Protein AF-A0A958PHG4-F1 (afdb_monomer)

Structure (mmCIF, N/CA/C/O backbone):
data_AF-A0A958PHG4-F1
#
_entry.id   AF-A0A958PHG4-F1
#
loop_
_atom_site.group_PDB
_atom_site.id
_atom_site.type_symbol
_atom_site.label_atom_id
_atom_site.label_alt_id
_atom_site.label_comp_id
_atom_site.label_asym_id
_atom_site.label_entity_id
_atom_site.label_seq_id
_atom_site.pdbx_PDB_ins_code
_atom_site.Cartn_x
_atom_site.Cartn_y
_atom_site.Cartn_z
_atom_site.occupancy
_atom_site.B_iso_or_equiv
_atom_site.auth_seq_id
_atom_site.auth_comp_id
_atom_site.auth_asym_id
_atom_site.auth_atom_id
_atom_site.pdbx_PDB_model_num
ATOM 1 N N . MET A 1 1 ? 45.808 -28.977 -6.354 1.00 35.31 1 MET A N 1
ATOM 2 C CA . MET A 1 1 ? 45.421 -27.985 -7.381 1.00 35.31 1 MET A CA 1
ATOM 3 C C . MET A 1 1 ? 43.936 -28.138 -7.679 1.00 35.31 1 MET A C 1
ATOM 5 O O . MET A 1 1 ? 43.565 -28.990 -8.473 1.00 35.31 1 MET A O 1
ATOM 9 N N . ARG A 1 2 ? 43.071 -27.389 -6.985 1.00 31.62 2 ARG A N 1
ATOM 10 C CA . ARG A 1 2 ? 41.655 -27.278 -7.359 1.00 31.62 2 ARG A CA 1
ATOM 11 C C . ARG A 1 2 ? 41.527 -26.028 -8.216 1.00 31.62 2 ARG A C 1
ATOM 13 O O . ARG A 1 2 ? 41.822 -24.937 -7.745 1.00 31.62 2 ARG A O 1
ATOM 20 N N . SER A 1 3 ? 41.181 -26.245 -9.480 1.00 28.03 3 SER A N 1
ATOM 21 C CA . SER A 1 3 ? 40.882 -25.218 -10.472 1.00 28.03 3 SER A CA 1
ATOM 22 C C . SER A 1 3 ? 39.903 -24.199 -9.883 1.00 28.03 3 SER A C 1
ATOM 24 O O . SER A 1 3 ? 38.751 -24.525 -9.592 1.00 28.03 3 SER A O 1
ATOM 26 N N . LEU A 1 4 ? 40.395 -22.980 -9.654 1.00 32.28 4 LEU A N 1
ATOM 27 C CA . LEU A 1 4 ? 39.575 -21.799 -9.434 1.00 32.28 4 LEU A CA 1
ATOM 28 C C . LEU A 1 4 ? 38.808 -21.572 -10.734 1.00 32.28 4 LEU A C 1
ATOM 30 O O . LEU A 1 4 ? 39.366 -21.083 -11.714 1.00 32.28 4 LEU A O 1
ATOM 34 N N . PHE A 1 5 ? 37.538 -21.974 -10.753 1.00 33.59 5 PHE A N 1
ATOM 35 C CA . PHE A 1 5 ? 36.611 -21.575 -11.800 1.00 33.59 5 PHE A CA 1
ATOM 36 C C . PHE A 1 5 ? 36.600 -20.045 -11.864 1.00 33.59 5 PHE A C 1
ATOM 38 O O . PHE A 1 5 ? 36.011 -19.372 -11.019 1.00 33.59 5 PHE A O 1
ATOM 45 N N . SER A 1 6 ? 37.277 -19.511 -12.878 1.00 37.22 6 SER A N 1
ATOM 46 C CA . SER A 1 6 ? 37.072 -18.165 -13.392 1.00 37.22 6 SER A CA 1
ATOM 47 C C . SER A 1 6 ? 35.587 -18.032 -13.735 1.00 37.22 6 SER A C 1
ATOM 49 O O . SER A 1 6 ? 35.129 -18.520 -14.769 1.00 37.22 6 SER A O 1
ATOM 51 N N . ARG A 1 7 ? 34.794 -17.456 -12.821 1.00 39.44 7 ARG A N 1
ATOM 52 C CA . ARG A 1 7 ? 33.431 -17.015 -13.132 1.00 39.44 7 ARG A CA 1
ATOM 53 C C . ARG A 1 7 ? 33.583 -15.896 -14.154 1.00 39.44 7 ARG A C 1
ATOM 55 O O . ARG A 1 7 ? 34.136 -14.848 -13.827 1.00 39.44 7 ARG A O 1
ATOM 62 N N . SER A 1 8 ? 33.162 -16.135 -15.392 1.00 38.28 8 SER A N 1
ATOM 63 C CA . SER A 1 8 ? 33.259 -15.122 -16.437 1.00 38.28 8 SER A CA 1
ATOM 64 C C . SER A 1 8 ? 32.496 -13.863 -16.008 1.00 38.28 8 SER A C 1
ATOM 66 O O . SER A 1 8 ? 31.373 -13.935 -15.508 1.00 38.28 8 SER A O 1
ATOM 68 N N . LYS A 1 9 ? 33.120 -12.696 -16.199 1.00 51.88 9 LYS A N 1
ATOM 69 C CA . LYS A 1 9 ? 32.552 -11.355 -15.972 1.00 51.88 9 LYS A CA 1
ATOM 70 C C . LYS A 1 9 ? 31.481 -10.996 -17.019 1.00 51.88 9 LYS A C 1
ATOM 72 O O . LYS A 1 9 ? 31.464 -9.882 -17.530 1.00 51.88 9 LYS A O 1
ATOM 77 N N . THR A 1 10 ? 30.644 -11.938 -17.439 1.00 60.28 10 THR A N 1
ATOM 78 C CA . THR A 1 10 ? 29.713 -11.692 -18.545 1.00 60.28 10 THR A CA 1
ATOM 79 C C . THR A 1 10 ? 28.386 -11.204 -17.980 1.00 60.28 10 THR A C 1
ATOM 81 O O . THR A 1 10 ? 27.651 -11.971 -17.355 1.00 60.28 10 THR A O 1
ATOM 84 N N . SER A 1 11 ? 28.077 -9.923 -18.187 1.00 74.06 11 SER A N 1
ATOM 85 C CA . SER A 1 11 ? 26.739 -9.379 -17.947 1.00 74.06 11 SER A CA 1
ATOM 86 C C . SER A 1 11 ? 25.734 -10.133 -18.817 1.00 74.06 11 SER A C 1
ATOM 88 O O . SER A 1 11 ? 25.864 -10.151 -20.039 1.00 74.06 11 SER A O 1
ATOM 90 N N . HIS A 1 12 ? 24.737 -10.767 -18.201 1.00 89.75 12 HIS A N 1
ATOM 91 C CA . HIS A 1 12 ? 23.638 -11.396 -18.930 1.00 89.75 12 HIS A CA 1
ATOM 92 C C . HIS A 1 12 ? 22.451 -10.445 -18.926 1.00 89.75 12 HIS A C 1
ATOM 94 O O . HIS A 1 12 ? 21.946 -10.097 -17.860 1.00 89.75 12 HIS A O 1
ATOM 100 N N . VAL A 1 13 ? 22.010 -10.036 -20.108 1.00 93.88 13 VAL A N 1
ATOM 101 C CA . VAL A 1 13 ? 20.878 -9.125 -20.293 1.00 93.88 13 VAL A CA 1
ATOM 102 C C . VAL A 1 13 ? 19.813 -9.767 -21.162 1.00 93.88 13 VAL A C 1
ATOM 104 O O . VAL A 1 13 ? 20.090 -10.692 -21.928 1.00 93.88 13 VAL A O 1
ATOM 107 N N . GLY A 1 14 ? 18.588 -9.266 -21.069 1.00 95.19 14 GLY A N 1
ATOM 108 C CA . GLY A 1 14 ? 17.529 -9.727 -21.946 1.00 95.19 14 GLY A CA 1
ATOM 109 C C . GLY A 1 14 ? 16.300 -8.841 -21.944 1.00 95.19 14 GLY A C 1
ATOM 110 O O . GLY A 1 14 ? 16.104 -7.992 -21.075 1.00 95.19 14 GLY A O 1
ATOM 111 N N . VAL A 1 15 ? 15.454 -9.101 -22.938 1.00 96.69 15 VAL A N 1
ATOM 112 C CA . VAL A 1 15 ? 14.160 -8.448 -23.120 1.00 96.69 15 VAL A CA 1
ATOM 113 C C . VAL A 1 15 ? 13.057 -9.503 -23.091 1.00 96.69 15 VAL A C 1
ATOM 115 O O . VAL A 1 15 ? 13.111 -10.551 -23.745 1.00 96.69 15 VAL A O 1
ATOM 118 N N . THR A 1 16 ? 12.036 -9.219 -22.306 1.00 96.06 16 THR A N 1
ATOM 119 C CA . THR A 1 16 ? 10.922 -10.084 -21.915 1.00 96.06 16 THR A CA 1
ATOM 120 C C . THR A 1 16 ? 9.616 -9.313 -22.088 1.00 96.06 16 THR A C 1
ATOM 122 O O . THR A 1 16 ? 9.623 -8.144 -22.475 1.00 96.06 16 THR A O 1
ATOM 125 N N . ARG A 1 17 ? 8.476 -9.958 -21.840 1.00 94.31 17 ARG A N 1
ATOM 126 C CA . ARG A 1 17 ? 7.220 -9.207 -21.684 1.00 94.31 17 ARG A CA 1
ATOM 127 C C . ARG A 1 17 ? 7.280 -8.326 -20.425 1.00 94.31 17 ARG A C 1
ATOM 129 O O . ARG A 1 17 ? 7.932 -8.734 -19.462 1.00 94.31 17 ARG A O 1
ATOM 136 N N . GLY A 1 18 ? 6.630 -7.162 -20.444 1.00 92.12 18 GLY A N 1
ATOM 137 C CA . GLY A 1 18 ? 6.506 -6.287 -19.272 1.00 92.12 18 GLY A CA 1
ATOM 138 C C . GLY A 1 18 ? 5.553 -6.828 -18.200 1.00 92.12 18 GLY A C 1
ATOM 139 O O . GLY A 1 18 ? 5.055 -7.958 -18.309 1.00 92.12 18 GLY A O 1
ATOM 140 N N . LYS A 1 19 ? 5.333 -6.028 -17.148 1.00 88.94 19 LYS A N 1
ATOM 141 C CA . LYS A 1 19 ? 4.434 -6.350 -16.025 1.00 88.94 19 LYS A CA 1
ATOM 142 C C . LYS A 1 19 ? 2.997 -6.338 -16.520 1.00 88.94 19 LYS A C 1
ATOM 144 O O . LYS A 1 19 ? 2.254 -7.291 -16.279 1.00 88.94 19 LYS A O 1
ATOM 149 N N . ASN A 1 20 ? 2.655 -5.287 -17.258 1.00 89.44 20 ASN A N 1
ATOM 150 C CA . ASN A 1 20 ? 1.342 -5.092 -17.842 1.00 89.44 20 ASN A CA 1
ATOM 151 C C . ASN A 1 20 ? 1.345 -5.416 -19.342 1.00 89.44 20 ASN A C 1
ATOM 153 O O . ASN A 1 20 ? 2.384 -5.588 -19.989 1.00 89.44 20 ASN A O 1
ATOM 157 N N . LEU A 1 21 ? 0.141 -5.521 -19.907 1.00 86.38 21 LEU A N 1
ATOM 158 C CA . LEU A 1 21 ? -0.026 -5.508 -21.357 1.00 86.38 21 LEU A CA 1
ATOM 159 C C . LEU A 1 21 ? 0.505 -4.182 -21.912 1.00 86.38 21 LEU A C 1
ATOM 161 O O . LEU A 1 21 ? 0.386 -3.154 -21.258 1.00 86.38 21 LEU A O 1
ATOM 165 N N . ALA A 1 22 ? 1.042 -4.219 -23.130 1.00 87.69 22 ALA A N 1
ATOM 166 C CA . ALA A 1 22 ? 1.632 -3.074 -23.819 1.00 87.69 22 ALA A CA 1
ATOM 167 C C . ALA A 1 22 ? 2.983 -2.563 -23.262 1.00 87.69 22 ALA A C 1
ATOM 169 O O . ALA A 1 22 ? 3.451 -1.503 -23.666 1.00 87.69 22 ALA A O 1
ATOM 170 N N . GLU A 1 23 ? 3.667 -3.345 -22.421 1.00 92.94 23 GLU A N 1
ATOM 171 C CA . GLU A 1 23 ? 4.994 -3.018 -21.875 1.00 92.94 23 GLU A CA 1
ATOM 172 C C . GLU A 1 23 ? 6.073 -4.031 -22.303 1.00 92.94 23 GLU A C 1
ATOM 174 O O . GLU A 1 23 ? 5.789 -5.204 -22.589 1.00 92.94 23 GLU A O 1
ATOM 179 N N . LEU A 1 24 ? 7.342 -3.606 -22.279 1.00 95.94 24 LEU A N 1
ATOM 180 C CA . LEU A 1 24 ? 8.503 -4.497 -22.426 1.00 95.94 24 LEU A CA 1
ATOM 181 C C . LEU A 1 24 ? 9.262 -4.600 -21.112 1.00 95.94 24 LEU A C 1
ATOM 183 O O . LEU A 1 24 ? 9.531 -3.597 -20.471 1.00 95.94 24 LEU A O 1
ATOM 187 N N . GLY A 1 25 ? 9.659 -5.808 -20.728 1.00 95.31 25 GLY A N 1
ATOM 188 C CA . GLY A 1 25 ? 10.488 -6.022 -19.546 1.00 95.31 25 GLY A CA 1
ATOM 189 C C . GLY A 1 25 ? 11.955 -6.146 -19.934 1.00 95.31 25 GLY A C 1
ATOM 190 O O . GLY A 1 25 ? 12.286 -7.011 -20.744 1.00 95.31 25 GLY A O 1
ATOM 191 N N . VAL A 1 26 ? 12.845 -5.366 -19.332 1.00 95.19 26 VAL A N 1
ATOM 192 C CA . VAL A 1 26 ? 14.301 -5.539 -19.448 1.00 95.19 26 VAL A CA 1
ATOM 193 C C . VAL A 1 26 ? 14.869 -6.097 -18.152 1.00 95.19 26 VAL A C 1
ATOM 195 O O . VAL A 1 26 ? 14.394 -5.768 -17.069 1.00 95.19 26 VAL A O 1
ATOM 198 N N . TRP A 1 27 ? 15.884 -6.952 -18.238 1.00 94.19 27 TRP A N 1
ATOM 199 C CA . TRP A 1 27 ? 16.574 -7.472 -17.057 1.00 94.19 27 TRP A CA 1
ATOM 200 C C . TRP A 1 27 ? 18.073 -7.567 -17.266 1.00 94.19 27 TRP A C 1
ATOM 202 O O . TRP A 1 27 ? 18.551 -7.709 -18.394 1.00 94.19 27 TRP A O 1
ATOM 212 N N . ALA A 1 28 ? 18.796 -7.549 -16.148 1.00 92.38 28 ALA A N 1
ATOM 213 C CA . ALA A 1 28 ? 20.228 -7.774 -16.115 1.00 92.38 28 ALA A CA 1
ATOM 214 C C . ALA A 1 28 ? 20.620 -8.646 -14.912 1.00 92.38 28 ALA A C 1
ATOM 216 O O . ALA A 1 28 ? 20.219 -8.397 -13.775 1.00 92.38 28 ALA A O 1
ATOM 217 N N . ARG A 1 29 ? 21.442 -9.667 -15.166 1.00 90.81 29 ARG A N 1
ATOM 218 C CA . ARG A 1 29 ? 22.214 -10.410 -14.166 1.00 90.81 29 ARG A CA 1
ATOM 219 C C . ARG A 1 29 ? 23.683 -10.069 -14.365 1.00 90.81 29 ARG A C 1
ATOM 221 O O . ARG A 1 29 ? 24.341 -10.576 -15.273 1.00 90.81 29 ARG A O 1
ATOM 228 N N . THR A 1 30 ? 24.173 -9.173 -13.529 1.00 86.44 30 THR A N 1
ATOM 229 C CA . THR A 1 30 ? 25.538 -8.649 -13.564 1.00 86.44 30 THR A CA 1
ATOM 230 C C . THR A 1 30 ? 25.913 -8.170 -12.162 1.00 86.44 30 THR A C 1
ATOM 232 O O . THR A 1 30 ? 25.051 -8.088 -11.290 1.00 86.44 30 THR A O 1
ATOM 235 N N . THR A 1 31 ? 27.194 -7.905 -11.927 1.00 85.38 31 THR A N 1
ATOM 236 C CA . THR A 1 31 ? 27.679 -7.235 -10.711 1.00 85.38 31 THR A CA 1
ATOM 237 C C . THR A 1 31 ? 27.707 -5.717 -10.860 1.00 85.38 31 THR A C 1
ATOM 239 O O . THR A 1 31 ? 27.959 -5.019 -9.887 1.00 85.38 31 THR A O 1
ATOM 242 N N . GLN A 1 32 ? 27.510 -5.215 -12.080 1.00 87.75 32 GLN A N 1
ATOM 243 C CA . GLN A 1 32 ? 27.484 -3.791 -12.386 1.00 87.75 32 GLN A CA 1
ATOM 244 C C . GLN A 1 32 ? 26.052 -3.280 -12.362 1.00 87.75 32 GLN A C 1
ATOM 246 O O . GLN A 1 32 ? 25.120 -3.996 -12.729 1.00 87.75 32 GLN A O 1
ATOM 251 N N . SER A 1 33 ? 25.859 -2.029 -11.982 1.00 88.62 33 SER A N 1
ATOM 252 C CA . SER A 1 33 ? 24.531 -1.440 -12.049 1.00 88.62 33 SER A CA 1
ATOM 253 C C . SER A 1 33 ? 24.207 -1.017 -13.479 1.00 88.62 33 SER A C 1
ATOM 255 O O . SER A 1 33 ? 25.080 -0.541 -14.208 1.00 88.62 33 SER A O 1
ATOM 257 N N . LEU A 1 34 ? 22.955 -1.191 -13.901 1.00 90.50 34 LEU A N 1
ATOM 258 C CA . LEU A 1 34 ? 22.504 -0.695 -15.199 1.00 90.50 34 LEU A CA 1
ATOM 259 C C . LEU A 1 34 ? 22.169 0.789 -15.086 1.00 90.50 34 LEU A C 1
ATOM 261 O O . LEU A 1 34 ? 21.391 1.180 -14.222 1.00 90.50 34 LEU A O 1
ATOM 265 N N . LEU A 1 35 ? 22.725 1.590 -15.988 1.00 92.12 35 LEU A N 1
ATOM 266 C CA . LEU A 1 35 ? 22.499 3.032 -16.031 1.00 92.12 35 LEU A CA 1
ATOM 267 C C . LEU A 1 35 ? 21.463 3.415 -17.077 1.00 92.12 35 LEU A C 1
ATOM 269 O O . LEU A 1 35 ? 20.668 4.329 -16.868 1.00 92.12 35 LEU A O 1
ATOM 273 N N . ARG A 1 36 ? 21.508 2.750 -18.234 1.00 94.31 36 ARG A N 1
ATOM 274 C CA . ARG A 1 36 ? 20.733 3.147 -19.405 1.00 94.31 36 ARG A CA 1
ATOM 275 C C . ARG A 1 36 ? 20.393 1.957 -20.286 1.00 94.31 36 ARG A C 1
ATOM 277 O O . ARG A 1 36 ? 21.238 1.088 -20.498 1.00 94.31 36 ARG A O 1
ATOM 284 N N . VAL A 1 37 ? 19.188 1.974 -20.848 1.00 95.62 37 VAL A N 1
ATOM 285 C CA . VAL A 1 37 ? 18.816 1.163 -22.013 1.00 95.62 37 VAL A CA 1
ATOM 286 C C . VAL A 1 37 ? 18.449 2.095 -23.146 1.00 95.62 37 VAL A C 1
ATOM 288 O O . VAL A 1 37 ? 17.569 2.935 -23.003 1.00 95.62 37 VAL A O 1
ATOM 291 N N . GLU A 1 38 ? 19.099 1.932 -24.285 1.00 96.00 38 GLU A N 1
ATOM 292 C CA . GLU A 1 38 ? 18.674 2.560 -25.526 1.00 96.00 38 GLU A CA 1
ATOM 293 C C . GLU A 1 38 ? 17.999 1.515 -26.410 1.00 96.00 38 GLU A C 1
ATOM 295 O O . GLU A 1 38 ? 18.611 0.520 -26.791 1.00 96.00 38 GLU A O 1
ATOM 300 N N . MET A 1 39 ? 16.735 1.757 -26.730 1.00 95.81 39 MET A N 1
ATOM 301 C CA . MET A 1 39 ? 15.946 0.998 -27.684 1.00 95.81 39 MET A CA 1
ATOM 302 C C . MET A 1 39 ? 16.024 1.693 -29.043 1.00 95.81 39 MET A C 1
ATOM 304 O O . MET A 1 39 ? 15.561 2.821 -29.191 1.00 95.81 39 MET A O 1
ATOM 308 N N . ARG A 1 40 ? 16.591 1.022 -30.041 1.00 94.25 40 ARG A N 1
ATOM 309 C CA . ARG A 1 40 ? 16.626 1.480 -31.435 1.00 94.25 40 ARG A CA 1
ATOM 310 C C . ARG A 1 40 ? 15.837 0.535 -32.312 1.00 94.25 40 ARG A C 1
ATOM 312 O O . ARG A 1 40 ? 15.900 -0.675 -32.108 1.00 94.25 40 ARG A O 1
ATOM 319 N N . TYR A 1 41 ? 15.153 1.075 -33.306 1.00 91.81 41 TYR A N 1
ATOM 320 C CA . TYR A 1 41 ? 14.590 0.282 -34.388 1.00 91.81 41 TYR A CA 1
ATOM 321 C C . TYR A 1 41 ? 15.378 0.522 -35.675 1.00 91.81 41 TYR A C 1
ATOM 323 O O . TYR A 1 41 ? 15.616 1.665 -36.061 1.00 91.81 41 TYR A O 1
ATOM 331 N N . GLU A 1 42 ? 15.748 -0.566 -36.346 1.00 89.56 42 GLU A N 1
ATOM 332 C CA . GLU A 1 42 ? 16.294 -0.544 -37.699 1.00 89.56 42 GLU A CA 1
ATOM 333 C C . GLU A 1 42 ? 15.352 -1.302 -38.636 1.00 89.56 42 GLU A C 1
ATOM 335 O O . GLU A 1 42 ? 15.035 -2.482 -38.441 1.00 89.56 42 GLU A O 1
ATOM 340 N N . GLY A 1 43 ? 14.908 -0.616 -39.679 1.00 83.25 43 GLY A N 1
ATOM 341 C CA . GLY A 1 43 ? 14.021 -1.154 -40.693 1.00 83.25 43 GLY A CA 1
ATOM 342 C C . GLY A 1 43 ? 13.561 -0.053 -41.635 1.00 83.25 43 GLY A C 1
ATOM 343 O O . GLY A 1 43 ? 14.074 1.065 -41.610 1.00 83.25 43 GLY A O 1
ATOM 344 N N . THR A 1 44 ? 12.607 -0.376 -42.496 1.00 70.00 44 THR A N 1
ATOM 345 C CA . THR A 1 44 ? 12.107 0.553 -43.504 1.00 70.00 44 THR A CA 1
ATOM 346 C C . THR A 1 44 ? 10.864 1.268 -42.997 1.00 70.00 44 THR A C 1
ATOM 348 O O . THR A 1 44 ? 9.778 0.696 -42.915 1.00 70.00 44 THR A O 1
ATOM 351 N N . TRP A 1 45 ? 11.028 2.548 -42.677 1.00 65.44 45 TRP A N 1
ATOM 352 C CA . TRP A 1 45 ? 9.907 3.470 -42.554 1.00 65.44 45 TRP A CA 1
ATOM 353 C C . TRP A 1 45 ? 9.284 3.756 -43.921 1.00 65.44 45 TRP A C 1
ATOM 355 O O . TRP A 1 45 ? 9.946 3.636 -44.951 1.00 65.44 45 TRP A O 1
ATOM 365 N N . GLN A 1 46 ? 8.037 4.231 -43.933 1.00 55.91 46 GLN A N 1
ATOM 366 C CA . GLN A 1 46 ? 7.496 4.884 -45.130 1.00 55.91 46 GLN A CA 1
ATOM 367 C C . GLN A 1 46 ? 8.113 6.281 -45.366 1.00 55.91 46 GLN A C 1
ATOM 369 O O . GLN A 1 46 ? 8.122 6.734 -46.505 1.00 55.91 46 GLN A O 1
ATOM 374 N N . ASN A 1 47 ? 8.653 6.944 -44.328 1.00 60.16 47 ASN A N 1
ATOM 375 C CA . ASN A 1 47 ? 9.231 8.299 -44.392 1.00 60.16 47 ASN A CA 1
ATOM 376 C C . ASN A 1 47 ? 10.774 8.373 -44.258 1.00 60.16 47 ASN A C 1
ATOM 378 O O . ASN A 1 47 ? 11.344 9.403 -44.591 1.00 60.16 47 ASN A O 1
ATOM 382 N N . GLY A 1 48 ? 11.452 7.295 -43.845 1.00 59.66 48 GLY A N 1
ATOM 383 C CA . GLY A 1 48 ? 12.921 7.162 -43.858 1.00 59.66 48 GLY A CA 1
ATOM 384 C C . GLY A 1 48 ? 13.686 7.531 -42.575 1.00 59.66 48 GLY A C 1
ATOM 385 O O . GLY A 1 48 ? 14.908 7.398 -42.572 1.00 59.66 48 GLY A O 1
ATOM 386 N N . ASP A 1 49 ? 13.018 7.949 -41.496 1.00 64.38 49 ASP A N 1
ATOM 387 C CA . ASP A 1 49 ? 13.690 8.428 -40.276 1.00 64.38 49 ASP A CA 1
ATOM 388 C C . ASP A 1 49 ? 14.202 7.297 -39.362 1.00 64.38 49 ASP A C 1
ATOM 390 O O . ASP A 1 49 ? 13.654 6.203 -39.319 1.00 64.38 49 ASP A O 1
ATOM 394 N N . GLY A 1 50 ? 15.263 7.536 -38.588 1.00 74.94 50 GLY A N 1
ATOM 395 C CA . GLY A 1 50 ? 15.702 6.611 -37.535 1.00 74.94 50 GLY A CA 1
ATOM 396 C C . GLY A 1 50 ? 14.927 6.846 -36.236 1.00 74.94 50 GLY A C 1
ATOM 397 O O . GLY A 1 50 ? 14.780 7.993 -35.825 1.00 74.94 50 GLY A O 1
ATOM 398 N N . LEU A 1 51 ? 14.473 5.784 -35.558 1.00 86.31 51 LEU A N 1
ATOM 399 C CA . LEU A 1 51 ? 13.769 5.902 -34.275 1.00 86.31 51 LEU A CA 1
ATOM 400 C C . LEU A 1 51 ? 14.574 5.275 -33.139 1.00 86.31 51 LEU A C 1
ATOM 402 O O . LEU A 1 51 ? 14.953 4.098 -33.182 1.00 86.31 51 LEU A O 1
ATOM 406 N N . SER A 1 52 ? 14.796 6.068 -32.097 1.00 91.19 52 SER A N 1
ATOM 407 C CA . SER A 1 52 ? 15.402 5.629 -30.851 1.00 91.19 52 SER A CA 1
ATOM 408 C C . SER A 1 52 ? 14.646 6.192 -29.653 1.00 91.19 52 SER A C 1
ATOM 410 O O . SER A 1 52 ? 14.107 7.294 -29.688 1.00 91.19 52 SER A O 1
ATOM 412 N N . ALA A 1 53 ? 14.615 5.417 -28.576 1.00 93.75 53 ALA A N 1
ATOM 413 C CA . ALA A 1 53 ? 14.196 5.872 -27.264 1.00 93.75 53 ALA A CA 1
ATOM 414 C C . ALA A 1 53 ? 15.196 5.398 -26.223 1.00 93.75 53 ALA A C 1
ATOM 416 O O . ALA A 1 53 ? 15.730 4.292 -26.290 1.00 93.75 53 ALA A O 1
ATOM 417 N N . VAL A 1 54 ? 15.455 6.254 -25.250 1.00 95.88 54 VAL A N 1
ATOM 418 C CA . VAL A 1 54 ? 16.485 6.045 -24.241 1.00 95.88 54 VAL A CA 1
ATOM 419 C C . VAL A 1 54 ? 15.822 6.079 -22.882 1.00 95.88 54 VAL A C 1
ATOM 421 O O . VAL A 1 54 ? 14.998 6.943 -22.632 1.00 95.88 54 VAL A O 1
ATOM 424 N N . TYR A 1 55 ? 16.184 5.147 -22.013 1.00 95.56 55 TYR A N 1
ATOM 425 C CA . TYR A 1 55 ? 15.683 5.013 -20.651 1.00 95.56 55 TYR A CA 1
ATOM 426 C C . TYR A 1 55 ? 16.874 5.080 -19.717 1.00 95.56 55 TYR A C 1
ATOM 428 O O . TYR A 1 55 ? 17.807 4.291 -19.870 1.00 95.56 55 TYR A O 1
ATOM 436 N N . CYS A 1 56 ? 16.842 5.993 -18.754 1.00 93.69 56 CYS A N 1
ATOM 437 C CA . CYS A 1 56 ? 17.871 6.118 -17.729 1.00 93.69 56 CYS A CA 1
ATOM 438 C C . CYS A 1 56 ? 17.325 5.611 -16.393 1.00 93.69 56 CYS A C 1
ATOM 440 O O . CYS A 1 56 ? 16.182 5.880 -16.029 1.00 93.69 56 CYS A O 1
ATOM 442 N N . PHE A 1 57 ? 18.155 4.877 -15.662 1.00 91.19 57 PHE A N 1
ATOM 443 C CA . PHE A 1 57 ? 17.814 4.244 -14.395 1.00 91.19 57 PHE A CA 1
ATOM 444 C C . PHE A 1 57 ? 18.418 5.088 -13.275 1.00 91.19 57 PHE A C 1
ATOM 446 O O . PHE A 1 57 ? 19.549 4.857 -12.857 1.00 91.19 57 PHE A O 1
ATOM 453 N N . LEU A 1 58 ? 17.678 6.117 -12.856 1.00 87.75 58 LEU A N 1
ATOM 454 C CA . LEU A 1 58 ? 18.076 7.061 -11.814 1.00 87.75 58 LEU A CA 1
ATOM 455 C C . LEU A 1 58 ? 16.951 7.171 -10.762 1.00 87.75 58 LEU A C 1
ATOM 457 O O . LEU A 1 58 ? 15.816 7.460 -11.145 1.00 87.75 58 LEU A O 1
ATOM 461 N N . PRO A 1 59 ? 17.233 6.973 -9.460 1.00 86.00 59 PRO A N 1
ATOM 462 C CA . PRO A 1 59 ? 18.501 6.494 -8.908 1.00 86.00 59 PRO A CA 1
ATOM 463 C C . PRO A 1 59 ? 18.835 5.068 -9.383 1.00 86.00 59 PRO A C 1
ATOM 465 O O . PRO A 1 59 ? 17.953 4.263 -9.681 1.00 86.00 59 PRO A O 1
ATOM 468 N N . ILE A 1 60 ? 20.129 4.774 -9.495 1.00 83.75 60 ILE A N 1
ATOM 469 C CA . ILE A 1 60 ? 20.632 3.510 -10.035 1.00 83.75 60 ILE A CA 1
ATOM 470 C C . ILE A 1 60 ? 20.339 2.361 -9.062 1.00 83.75 60 ILE A C 1
ATOM 472 O O . ILE A 1 60 ? 20.675 2.428 -7.880 1.00 83.75 60 ILE A O 1
ATOM 476 N N . HIS A 1 61 ? 19.787 1.262 -9.578 1.00 74.31 61 HIS A N 1
ATOM 477 C CA . HIS A 1 61 ? 19.528 0.050 -8.801 1.00 74.31 61 HIS A CA 1
ATOM 478 C C . HIS A 1 61 ? 20.653 -0.982 -8.948 1.00 74.31 61 HIS A C 1
ATOM 480 O O . HIS A 1 61 ? 21.224 -1.156 -10.028 1.00 74.31 61 HIS A O 1
ATOM 486 N N . GLN A 1 62 ? 20.945 -1.707 -7.864 1.00 78.00 62 GLN A N 1
ATOM 487 C CA . GLN A 1 62 ? 21.910 -2.806 -7.892 1.00 78.00 62 GLN A CA 1
ATOM 488 C C . GLN A 1 62 ? 21.333 -4.025 -8.624 1.00 78.00 62 GLN A C 1
ATOM 490 O O . GLN A 1 62 ? 20.173 -4.397 -8.447 1.00 78.00 62 GLN A O 1
ATOM 495 N N . ALA A 1 63 ? 22.159 -4.659 -9.452 1.00 73.56 63 ALA A N 1
ATOM 496 C CA . ALA A 1 63 ? 21.825 -5.914 -10.109 1.00 73.56 63 ALA A CA 1
ATOM 497 C C . ALA A 1 63 ? 21.955 -7.115 -9.148 1.00 73.56 63 ALA A C 1
ATOM 499 O O . ALA A 1 63 ? 22.761 -7.066 -8.217 1.00 73.56 63 ALA A O 1
ATOM 500 N N . PRO A 1 64 ? 21.203 -8.216 -9.372 1.00 88.94 64 PRO A N 1
ATOM 501 C CA . PRO A 1 64 ? 20.336 -8.502 -10.522 1.00 88.94 64 PRO A CA 1
ATOM 502 C C . PRO A 1 64 ? 18.928 -7.892 -10.417 1.00 88.94 64 PRO A C 1
ATOM 504 O O . PRO A 1 64 ? 18.269 -8.033 -9.391 1.00 88.94 64 PRO A O 1
ATOM 507 N N . PHE A 1 65 ? 18.415 -7.316 -11.507 1.00 91.00 65 PHE A N 1
ATOM 508 C CA . PHE A 1 65 ? 17.079 -6.699 -11.527 1.00 91.00 65 PHE A CA 1
ATOM 509 C C . PHE A 1 65 ? 16.308 -6.985 -12.826 1.00 91.00 65 PHE A C 1
ATOM 511 O O . PHE A 1 65 ? 16.876 -7.398 -13.844 1.00 91.00 65 PHE A O 1
ATOM 518 N N . TRP A 1 66 ? 15.004 -6.724 -12.779 1.00 93.56 66 TRP A N 1
ATOM 519 C CA . TRP A 1 66 ? 14.088 -6.633 -13.911 1.00 93.56 66 TRP A CA 1
ATOM 520 C C . TRP A 1 66 ? 13.203 -5.392 -13.753 1.00 93.56 66 TRP A C 1
ATOM 522 O O . TRP A 1 66 ? 12.806 -5.059 -12.636 1.00 93.56 66 TRP A O 1
ATOM 532 N N . GLN A 1 67 ? 12.900 -4.729 -14.869 1.00 93.12 67 GLN A N 1
ATOM 533 C CA . GLN A 1 67 ? 12.117 -3.499 -14.912 1.00 93.12 67 GLN A CA 1
ATOM 534 C C . GLN A 1 67 ? 11.247 -3.442 -16.168 1.00 93.12 67 GLN A C 1
ATOM 536 O O . GLN A 1 67 ? 11.699 -3.809 -17.255 1.00 93.12 67 GLN A O 1
ATOM 541 N N . SER A 1 68 ? 10.017 -2.944 -16.036 1.00 94.69 68 SER A N 1
ATOM 542 C CA . SER A 1 68 ? 9.158 -2.664 -17.195 1.00 94.69 68 SER A CA 1
ATOM 543 C C . SER A 1 68 ? 9.467 -1.293 -17.792 1.00 94.69 68 SER A C 1
ATOM 545 O O . SER A 1 68 ? 9.676 -0.326 -17.061 1.00 94.69 68 SER A O 1
ATOM 547 N N . LEU A 1 69 ? 9.495 -1.220 -19.120 1.00 94.69 69 LEU A N 1
ATOM 548 C CA . LEU A 1 69 ? 9.662 -0.013 -19.918 1.00 94.69 69 LEU A CA 1
ATOM 549 C C . LEU A 1 69 ? 8.327 0.345 -20.577 1.00 94.69 69 LEU A C 1
ATOM 551 O O . LEU A 1 69 ? 7.702 -0.502 -21.228 1.00 94.69 69 LEU A O 1
ATOM 555 N N . GLU A 1 70 ? 7.925 1.606 -20.441 1.00 92.69 70 GLU A N 1
ATOM 556 C CA . GLU A 1 70 ? 6.804 2.183 -21.186 1.00 92.69 70 GLU A CA 1
ATOM 557 C C . GLU A 1 70 ? 7.202 2.318 -22.656 1.00 92.69 70 GLU A C 1
ATOM 559 O O . GLU A 1 70 ? 8.151 3.043 -22.945 1.00 92.69 70 GLU A O 1
ATOM 564 N N . ILE A 1 71 ? 6.522 1.641 -23.589 1.00 91.06 71 ILE A N 1
ATOM 565 C CA . ILE A 1 71 ? 6.846 1.797 -25.014 1.00 91.06 71 ILE A CA 1
ATOM 566 C C . ILE A 1 71 ? 6.386 3.189 -25.489 1.00 91.06 71 ILE A C 1
ATOM 568 O O . ILE A 1 71 ? 5.208 3.504 -25.322 1.00 91.06 71 ILE A O 1
ATOM 572 N N . PRO A 1 72 ? 7.253 4.000 -26.129 1.00 90.56 72 PRO A N 1
ATOM 573 C CA . PRO A 1 72 ? 6.873 5.307 -26.653 1.00 90.56 72 PRO A CA 1
ATOM 574 C C . PRO A 1 72 ? 5.844 5.166 -27.770 1.00 90.56 72 PRO A C 1
ATOM 576 O O . PRO A 1 72 ? 5.842 4.175 -28.509 1.00 90.56 72 PRO A O 1
ATOM 579 N N . TYR A 1 73 ? 4.993 6.175 -27.916 1.00 90.06 73 TYR A N 1
ATOM 580 C CA . TYR A 1 73 ? 3.891 6.166 -28.873 1.00 90.06 73 TYR A CA 1
ATOM 581 C C . TYR A 1 73 ? 4.346 5.839 -30.307 1.00 90.06 73 TYR A C 1
ATOM 583 O O . TYR A 1 73 ? 3.714 5.044 -30.997 1.00 90.06 73 TYR A O 1
ATOM 591 N N . GLU A 1 74 ? 5.494 6.360 -30.730 1.00 87.50 74 GLU A N 1
ATOM 592 C CA . GLU A 1 74 ? 6.078 6.143 -32.056 1.00 87.50 74 GLU A CA 1
ATOM 593 C C . GLU A 1 74 ? 6.396 4.661 -32.309 1.00 87.50 74 GLU A C 1
ATOM 595 O O . GLU A 1 74 ? 6.165 4.132 -33.397 1.00 87.50 74 GLU A O 1
ATOM 600 N N . PHE A 1 75 ? 6.876 3.955 -31.284 1.00 90.12 75 PHE A N 1
ATOM 601 C CA . PHE A 1 75 ? 7.109 2.515 -31.362 1.00 90.12 75 PHE A CA 1
ATOM 602 C C . PHE A 1 75 ? 5.804 1.716 -31.270 1.00 90.12 75 PHE A C 1
ATOM 604 O O . PHE A 1 75 ? 5.708 0.639 -31.859 1.00 90.12 75 PHE A O 1
ATOM 611 N N . VAL A 1 76 ? 4.786 2.220 -30.567 1.00 90.94 76 VAL A N 1
ATOM 612 C CA . VAL A 1 76 ? 3.445 1.615 -30.577 1.00 90.94 76 VAL A CA 1
ATOM 613 C C . VAL A 1 76 ? 2.843 1.681 -31.982 1.00 90.94 76 VAL A C 1
ATOM 615 O O . VAL A 1 76 ? 2.365 0.656 -32.475 1.00 90.94 76 VAL A O 1
ATOM 618 N N . GLU A 1 77 ? 2.942 2.827 -32.663 1.00 88.00 77 GLU A N 1
ATOM 619 C CA . GLU A 1 77 ? 2.499 2.966 -34.055 1.00 88.00 77 GLU A CA 1
ATOM 620 C C . GLU A 1 77 ? 3.213 1.968 -34.974 1.00 88.00 77 GLU A C 1
ATOM 622 O O . GLU A 1 77 ? 2.583 1.316 -35.810 1.00 88.00 77 GLU A O 1
ATOM 627 N N . LEU A 1 78 ? 4.507 1.750 -34.740 1.00 87.19 78 LEU A N 1
ATOM 628 C CA . LEU A 1 78 ? 5.301 0.777 -35.481 1.00 87.19 78 LEU A CA 1
ATOM 629 C C . LEU A 1 78 ? 4.845 -0.678 -35.268 1.00 87.19 78 LEU A C 1
ATOM 631 O O . LEU A 1 78 ? 4.931 -1.498 -36.186 1.00 87.19 78 LEU A O 1
ATOM 635 N N . LEU A 1 79 ? 4.362 -1.015 -34.071 1.00 89.50 79 LEU A N 1
ATOM 636 C CA . LEU A 1 79 ? 3.952 -2.374 -33.706 1.00 89.50 79 LEU A CA 1
ATOM 637 C C . LEU A 1 79 ? 2.501 -2.690 -34.087 1.00 89.50 79 LEU A C 1
ATOM 639 O O . LEU A 1 79 ? 2.205 -3.806 -34.526 1.00 89.50 79 LEU A O 1
ATOM 643 N N . VAL A 1 80 ? 1.582 -1.752 -33.856 1.00 88.25 80 VAL A N 1
ATOM 644 C CA . VAL A 1 80 ? 0.126 -1.973 -33.946 1.00 88.25 80 VAL A CA 1
ATOM 645 C C . VAL A 1 80 ? -0.645 -0.836 -34.606 1.00 88.25 80 VAL A C 1
ATOM 647 O O . VAL A 1 80 ? -1.852 -0.983 -34.797 1.00 88.25 80 VAL A O 1
ATOM 650 N N . GLY A 1 81 ? 0.021 0.261 -34.953 1.00 86.50 81 GLY A N 1
ATOM 651 C CA . GLY A 1 81 ? -0.615 1.440 -35.519 1.00 86.50 81 GLY A CA 1
ATOM 652 C C . GLY A 1 81 ? -1.017 1.301 -36.979 1.00 86.50 81 GLY A C 1
ATOM 653 O O . GLY A 1 81 ? -0.848 0.264 -37.634 1.00 86.50 81 GLY A O 1
ATOM 654 N N . SER A 1 82 ? -1.542 2.406 -37.500 1.00 82.69 82 SER A N 1
ATOM 655 C CA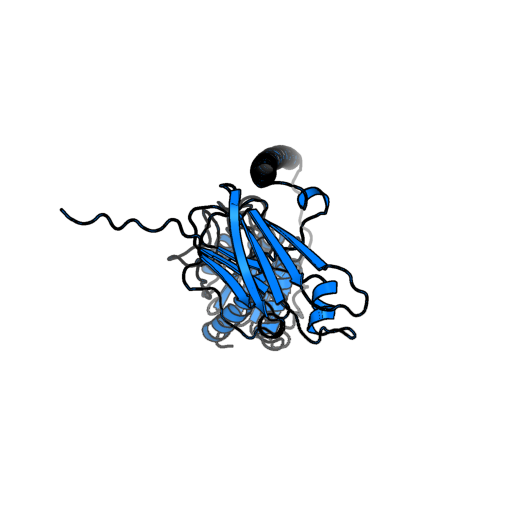 . SER A 1 82 ? -1.951 2.522 -38.904 1.00 82.69 82 SER A CA 1
ATOM 656 C C . SER A 1 82 ? -0.758 2.428 -39.865 1.00 82.69 82 SER A C 1
ATOM 658 O O . SER A 1 82 ? -0.898 1.908 -40.972 1.00 82.69 82 SER A O 1
ATOM 660 N N . GLN A 1 83 ? 0.424 2.851 -39.404 1.00 76.44 83 GLN A N 1
ATOM 661 C CA . GLN A 1 83 ? 1.693 2.817 -40.135 1.00 76.44 83 GLN A CA 1
ATOM 662 C C . GLN A 1 83 ? 2.637 1.708 -39.643 1.00 76.44 83 GLN A C 1
ATOM 664 O O . GLN A 1 83 ? 3.857 1.861 -39.679 1.00 76.44 83 GLN A O 1
ATOM 669 N N . ARG A 1 84 ? 2.091 0.579 -39.171 1.00 84.75 84 ARG A N 1
ATOM 670 C CA . ARG A 1 84 ? 2.909 -0.524 -38.645 1.00 84.75 84 ARG A CA 1
ATOM 671 C C . ARG A 1 84 ? 3.978 -0.990 -39.640 1.00 84.75 84 ARG A C 1
ATOM 673 O O . ARG A 1 84 ? 3.717 -1.126 -40.840 1.00 84.75 84 ARG A O 1
ATOM 680 N N . ALA A 1 85 ? 5.158 -1.319 -39.127 1.00 85.19 85 ALA A N 1
ATOM 681 C CA . ALA A 1 85 ? 6.252 -1.818 -39.948 1.00 85.19 85 ALA A CA 1
ATOM 682 C C . ALA A 1 85 ? 5.959 -3.225 -40.499 1.00 85.19 85 ALA A C 1
ATOM 684 O O . ALA A 1 85 ? 5.352 -4.068 -39.835 1.00 85.19 85 ALA A O 1
ATOM 685 N N . GLY A 1 86 ? 6.427 -3.499 -41.721 1.00 83.38 86 GLY A N 1
ATOM 686 C CA . GLY A 1 86 ? 6.345 -4.835 -42.329 1.00 83.38 86 GLY A CA 1
ATOM 687 C C . GLY A 1 86 ? 7.453 -5.784 -41.859 1.00 83.38 86 GLY A C 1
ATOM 688 O O . GLY A 1 86 ? 7.239 -6.988 -41.732 1.00 83.38 86 GLY A O 1
ATOM 689 N N . SER A 1 87 ? 8.637 -5.242 -41.572 1.00 87.06 87 SER A N 1
ATOM 690 C CA . SER A 1 87 ? 9.819 -5.980 -41.121 1.00 87.06 87 SER A CA 1
ATOM 691 C C . SER A 1 87 ? 10.787 -5.046 -40.403 1.00 87.06 87 SER A C 1
ATOM 693 O O . SER A 1 87 ? 10.699 -3.832 -40.551 1.00 87.06 87 SER A O 1
ATOM 695 N N . GLY A 1 88 ? 11.730 -5.599 -39.651 1.00 89.62 88 GLY A N 1
ATOM 696 C CA . GLY A 1 88 ? 12.795 -4.839 -39.001 1.00 89.62 88 GLY A CA 1
ATOM 697 C C . GLY A 1 88 ? 13.238 -5.498 -37.705 1.00 89.62 88 GLY A C 1
ATOM 698 O O . GLY A 1 88 ? 12.701 -6.541 -37.308 1.00 89.62 88 GLY A O 1
ATOM 699 N N . SER A 1 89 ? 14.198 -4.863 -37.051 1.00 93.06 89 SER A N 1
ATOM 700 C CA . SER A 1 89 ? 14.807 -5.342 -35.817 1.00 93.06 89 SER A CA 1
ATOM 701 C C . SER A 1 89 ? 14.869 -4.224 -34.791 1.00 93.06 89 SER A C 1
ATOM 703 O O . SER A 1 89 ? 15.129 -3.069 -35.114 1.00 93.06 89 SER A O 1
ATOM 705 N N . PHE A 1 90 ? 14.635 -4.586 -33.539 1.00 95.12 90 PHE A N 1
ATOM 706 C CA . PHE A 1 90 ? 14.885 -3.739 -32.391 1.00 95.12 90 PHE A CA 1
ATOM 707 C C . PHE A 1 90 ? 16.200 -4.141 -31.743 1.00 95.12 90 PHE A C 1
ATOM 709 O O . PHE A 1 90 ? 16.447 -5.327 -31.519 1.00 95.12 90 PHE A O 1
ATOM 716 N N . TYR A 1 91 ? 16.992 -3.149 -31.368 1.00 96.06 91 TYR A N 1
ATOM 717 C CA . TYR A 1 91 ? 18.222 -3.324 -30.614 1.00 96.06 91 TYR A CA 1
ATOM 718 C C . TYR A 1 91 ? 18.100 -2.602 -29.285 1.00 96.06 91 TYR A C 1
ATOM 720 O O . TYR A 1 91 ? 17.719 -1.436 -29.231 1.00 96.06 91 TYR A O 1
ATOM 728 N N . PHE A 1 92 ? 18.436 -3.308 -28.215 1.00 97.25 92 PHE A N 1
ATOM 729 C CA . PHE A 1 92 ? 18.448 -2.792 -26.857 1.00 97.25 92 PHE A CA 1
ATOM 730 C C . PHE A 1 92 ? 19.896 -2.745 -26.386 1.00 97.25 92 PHE A C 1
ATOM 732 O O . PHE A 1 92 ? 20.495 -3.793 -26.140 1.00 97.25 92 PHE A O 1
ATOM 739 N N . ASN A 1 93 ? 20.457 -1.541 -26.293 1.00 96.31 93 ASN A N 1
ATOM 740 C CA . ASN A 1 93 ? 21.819 -1.292 -25.832 1.00 96.31 93 ASN A CA 1
ATOM 741 C C . ASN A 1 93 ? 21.800 -0.954 -24.342 1.00 96.31 93 ASN A C 1
ATOM 743 O O . ASN A 1 93 ? 21.270 0.078 -23.938 1.00 96.31 93 ASN A O 1
ATOM 747 N N . PHE A 1 94 ? 22.402 -1.814 -23.535 1.00 95.06 94 PHE A N 1
ATOM 748 C CA . PHE A 1 94 ? 22.547 -1.674 -22.094 1.00 95.06 94 PHE A CA 1
ATOM 749 C C . PHE A 1 94 ? 23.897 -1.019 -21.794 1.00 95.06 94 PHE A C 1
ATOM 751 O O . PHE A 1 94 ? 24.917 -1.502 -22.282 1.00 95.06 94 PHE A O 1
ATOM 758 N N . LEU A 1 95 ? 23.908 0.049 -20.996 1.00 93.81 95 LEU A N 1
ATOM 759 C CA . LEU A 1 95 ? 25.119 0.716 -20.502 1.00 93.81 95 LEU A CA 1
ATOM 760 C C . LEU A 1 95 ? 25.217 0.554 -18.985 1.00 93.81 95 LEU A C 1
ATOM 762 O O . LEU A 1 95 ? 24.274 0.895 -18.266 1.00 93.81 95 LEU A O 1
ATOM 766 N N . PHE A 1 96 ? 26.362 0.077 -18.508 1.00 92.06 96 PHE A N 1
ATOM 767 C CA . PHE A 1 96 ? 26.598 -0.219 -17.097 1.00 92.06 96 PHE A CA 1
ATOM 768 C C . PHE A 1 96 ? 27.484 0.820 -16.397 1.00 92.06 96 PHE A C 1
ATOM 770 O O . PHE A 1 96 ? 28.131 1.649 -17.038 1.00 92.06 96 PHE A O 1
ATOM 777 N N . SER A 1 97 ? 27.517 0.751 -15.064 1.00 90.25 97 SER A N 1
ATOM 778 C CA . SER A 1 97 ? 28.290 1.634 -14.180 1.00 90.25 97 SER A CA 1
ATOM 779 C C . SER A 1 97 ? 29.798 1.626 -14.424 1.00 90.25 97 SER A C 1
ATOM 781 O O . SER A 1 97 ? 30.455 2.627 -14.172 1.00 90.25 97 SER A O 1
ATOM 783 N N . ASP A 1 98 ? 30.352 0.532 -14.945 1.00 89.81 98 ASP A N 1
ATOM 784 C CA . ASP A 1 98 ? 31.764 0.428 -15.337 1.00 89.81 98 ASP A CA 1
ATOM 785 C C . ASP A 1 98 ? 32.023 0.856 -16.793 1.00 89.81 98 ASP A C 1
ATOM 787 O O . ASP A 1 98 ? 33.072 0.546 -17.355 1.00 89.81 98 ASP A O 1
ATOM 791 N N . ALA A 1 99 ? 31.052 1.536 -17.413 1.00 89.75 99 ALA A N 1
ATOM 792 C CA . ALA A 1 99 ? 31.031 1.929 -18.820 1.00 89.75 99 ALA A CA 1
ATOM 793 C C . ALA A 1 99 ? 31.041 0.761 -19.827 1.00 89.75 99 ALA A C 1
ATOM 795 O O . ALA A 1 99 ? 31.132 0.993 -21.036 1.00 89.75 99 ALA A O 1
ATOM 796 N N . SER A 1 100 ? 30.899 -0.490 -19.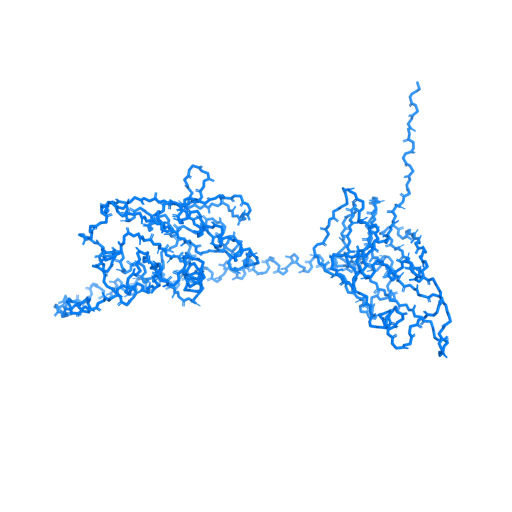373 1.00 91.19 100 SER A N 1
ATOM 797 C CA . SER A 1 100 ? 30.696 -1.620 -20.280 1.00 91.19 100 SER A CA 1
ATOM 798 C C . SER A 1 100 ? 29.312 -1.564 -20.932 1.00 91.19 100 SER A C 1
ATOM 800 O O . SER A 1 100 ? 28.376 -0.938 -20.421 1.00 91.19 100 SER A O 1
ATOM 802 N N . THR A 1 101 ? 29.174 -2.229 -22.082 1.00 92.94 101 THR A N 1
ATOM 803 C CA . THR A 1 101 ? 27.902 -2.322 -22.802 1.00 92.94 101 THR A CA 1
ATOM 804 C C . THR A 1 101 ? 27.539 -3.762 -23.143 1.00 92.94 101 THR A C 1
ATOM 806 O O . THR A 1 101 ? 28.405 -4.627 -23.278 1.00 92.94 101 THR A O 1
ATOM 809 N N . ALA A 1 102 ? 26.241 -4.020 -23.281 1.00 94.56 102 ALA A N 1
ATOM 810 C CA . ALA A 1 102 ? 25.705 -5.260 -23.832 1.00 94.56 102 ALA A CA 1
ATOM 811 C C . ALA A 1 102 ? 24.535 -4.942 -24.767 1.00 94.56 102 ALA A C 1
ATOM 813 O O . ALA A 1 102 ? 23.804 -3.985 -24.529 1.00 94.56 102 ALA A O 1
ATOM 814 N N . GLN A 1 103 ? 24.334 -5.739 -25.815 1.00 95.25 103 GLN A N 1
ATOM 815 C CA . GLN A 1 103 ? 23.249 -5.532 -26.773 1.00 95.25 103 GLN A CA 1
ATOM 816 C C . GLN A 1 103 ? 22.363 -6.775 -26.879 1.00 95.25 103 GLN A C 1
ATOM 818 O O . GLN A 1 103 ? 22.853 -7.904 -26.881 1.00 95.25 103 GLN A O 1
ATOM 823 N N . VAL A 1 104 ? 21.055 -6.552 -27.003 1.00 96.88 104 VAL A N 1
ATOM 824 C CA . VAL A 1 104 ? 20.064 -7.579 -27.343 1.00 96.88 104 VAL A CA 1
ATOM 825 C C . VAL A 1 104 ? 19.341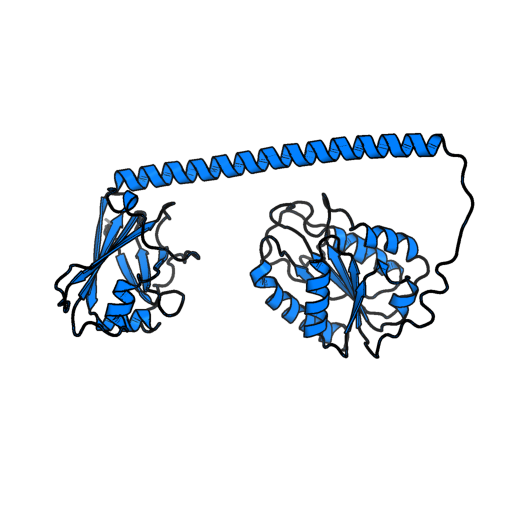 -7.152 -28.613 1.00 96.88 104 VAL A C 1
ATOM 827 O O . VAL A 1 104 ? 18.690 -6.111 -28.623 1.00 96.88 104 VAL A O 1
ATOM 830 N N . GLY A 1 105 ? 19.441 -7.959 -29.668 1.00 96.56 105 GLY A N 1
ATOM 831 C CA . GLY A 1 105 ? 18.654 -7.799 -30.890 1.00 96.56 105 GLY A CA 1
ATOM 832 C C . GLY A 1 105 ? 17.406 -8.680 -30.860 1.00 96.56 105 GLY A C 1
ATOM 833 O O . GLY A 1 105 ? 17.486 -9.843 -30.467 1.00 96.56 105 GLY A O 1
ATOM 834 N N . LEU A 1 106 ? 16.262 -8.141 -31.274 1.00 96.62 106 LEU A N 1
ATOM 835 C CA . LEU A 1 106 ? 15.007 -8.871 -31.456 1.00 96.62 106 LEU A CA 1
ATOM 836 C C . LEU A 1 106 ? 14.370 -8.488 -32.787 1.00 96.62 106 LEU A C 1
ATOM 838 O O . LEU A 1 106 ? 14.346 -7.317 -33.155 1.00 96.62 106 LEU A O 1
ATOM 842 N N . SER A 1 107 ? 13.771 -9.451 -33.479 1.00 94.94 107 SER A N 1
ATOM 843 C CA . SER A 1 107 ? 12.937 -9.137 -34.642 1.00 94.94 107 SER A CA 1
ATOM 844 C C . SER A 1 107 ? 11.678 -8.354 -34.239 1.00 94.94 107 SER A C 1
ATOM 846 O O . SER A 1 107 ? 11.170 -8.476 -33.118 1.00 94.94 107 SER A O 1
ATOM 848 N N . LEU A 1 108 ? 11.101 -7.605 -35.181 1.00 92.25 108 LEU A N 1
ATOM 849 C CA . LEU A 1 108 ? 9.818 -6.914 -35.007 1.00 92.25 108 LEU A CA 1
ATOM 850 C C . LEU A 1 108 ? 8.722 -7.845 -34.453 1.00 92.25 108 LEU A C 1
ATOM 852 O O . LEU A 1 108 ? 8.004 -7.496 -33.516 1.00 92.25 108 LEU A O 1
ATOM 856 N N . ALA A 1 109 ? 8.630 -9.066 -34.989 1.00 92.69 109 ALA A N 1
ATOM 857 C CA . ALA A 1 109 ? 7.646 -10.062 -34.566 1.00 92.69 109 ALA A CA 1
ATOM 858 C C . ALA A 1 109 ? 7.845 -10.511 -33.107 1.00 92.69 109 ALA A C 1
ATOM 860 O O . ALA A 1 109 ? 6.882 -10.800 -32.391 1.00 92.69 109 ALA A O 1
ATOM 861 N N . GLU A 1 110 ? 9.092 -10.584 -32.653 1.00 96.00 110 GLU A N 1
ATOM 862 C CA . GLU A 1 110 ? 9.445 -10.948 -31.285 1.00 96.00 110 GLU A CA 1
ATOM 863 C C . GLU A 1 110 ? 9.127 -9.849 -30.275 1.00 96.00 110 GLU A C 1
ATOM 865 O O . GLU A 1 110 ? 8.672 -10.164 -29.168 1.00 96.00 110 GLU A O 1
ATOM 870 N N . VAL A 1 111 ? 9.339 -8.585 -30.643 1.00 95.44 111 VAL A N 1
ATOM 871 C CA . VAL A 1 111 ? 8.940 -7.433 -29.822 1.00 95.44 111 VAL A CA 1
ATOM 872 C C . VAL A 1 111 ? 7.421 -7.337 -29.754 1.00 95.44 111 VAL A C 1
ATOM 874 O O . VAL A 1 111 ? 6.864 -7.252 -28.662 1.00 95.44 111 VAL A O 1
ATOM 877 N N . TYR A 1 112 ? 6.736 -7.482 -30.889 1.00 94.06 112 TYR A N 1
ATOM 878 C CA . TYR A 1 112 ? 5.275 -7.475 -30.957 1.00 94.06 112 TYR A CA 1
ATOM 879 C C . TYR A 1 112 ? 4.622 -8.545 -30.072 1.00 94.06 112 TYR A C 1
ATOM 881 O O . TYR A 1 112 ? 3.648 -8.268 -29.366 1.00 94.06 112 TYR A O 1
ATOM 889 N N . LYS A 1 113 ? 5.168 -9.770 -30.057 1.00 95.06 113 LYS A N 1
ATOM 890 C CA . LYS A 1 113 ? 4.709 -10.815 -29.129 1.00 95.06 113 LYS A CA 1
ATOM 891 C C . LYS A 1 113 ? 4.808 -10.316 -27.683 1.00 95.06 113 LYS A C 1
ATOM 893 O O . LYS A 1 113 ? 3.799 -10.349 -26.974 1.00 95.06 113 LYS A O 1
ATOM 898 N N . ARG A 1 114 ? 5.986 -9.825 -27.272 1.00 96.38 114 ARG A N 1
ATOM 899 C CA . ARG A 1 114 ? 6.264 -9.383 -25.891 1.00 96.38 114 ARG A CA 1
ATOM 900 C C . ARG A 1 114 ? 5.357 -8.230 -25.473 1.00 96.38 114 ARG A C 1
ATOM 902 O O . ARG A 1 114 ? 4.771 -8.312 -24.398 1.00 96.38 114 ARG A O 1
ATOM 909 N N . TYR A 1 115 ? 5.162 -7.258 -26.363 1.00 93.44 115 TYR A N 1
ATOM 910 C CA . TYR A 1 115 ? 4.233 -6.138 -26.203 1.00 93.44 115 TYR A CA 1
ATOM 911 C C . TYR A 1 115 ? 2.796 -6.601 -25.920 1.00 93.44 115 TYR A C 1
ATOM 913 O O . TYR A 1 115 ? 2.133 -6.095 -25.020 1.00 93.44 115 TYR A O 1
ATOM 921 N N . ARG A 1 116 ? 2.318 -7.648 -26.606 1.00 93.06 116 ARG A N 1
ATOM 922 C CA . ARG A 1 116 ? 1.000 -8.259 -26.339 1.00 93.06 116 ARG A CA 1
ATOM 923 C C . ARG A 1 116 ? 0.973 -9.191 -25.118 1.00 93.06 116 ARG A C 1
ATOM 925 O O . ARG A 1 116 ? 0.094 -10.048 -25.020 1.00 93.06 116 ARG A O 1
ATOM 932 N N . GLY A 1 117 ? 1.956 -9.096 -24.223 1.00 91.50 117 GLY A N 1
ATOM 933 C CA . GLY A 1 117 ? 2.084 -9.961 -23.048 1.00 91.50 117 GLY A CA 1
ATOM 934 C C . GLY A 1 117 ? 2.463 -11.413 -23.371 1.00 91.50 117 GLY A C 1
ATOM 935 O O . GLY A 1 117 ? 2.380 -12.287 -22.498 1.00 91.50 117 GLY A O 1
ATOM 936 N N . ARG A 1 118 ? 2.881 -11.706 -24.611 1.00 90.06 118 ARG A N 1
ATOM 937 C CA . ARG A 1 118 ? 3.267 -13.048 -25.076 1.00 90.06 118 ARG A CA 1
ATOM 938 C C . ARG A 1 118 ? 4.788 -13.140 -25.198 1.00 90.06 118 ARG A C 1
ATOM 940 O O . ARG A 1 118 ? 5.406 -12.408 -25.948 1.00 90.06 118 ARG A O 1
ATOM 947 N N . GLY A 1 119 ? 5.435 -14.061 -24.503 1.00 90.38 119 GLY A N 1
ATOM 948 C CA . GLY A 1 119 ? 6.892 -14.193 -24.575 1.00 90.38 119 GLY A CA 1
ATOM 949 C C . GLY A 1 119 ? 7.492 -14.670 -23.263 1.00 90.38 119 GLY A C 1
ATOM 950 O O . GLY A 1 119 ? 6.742 -14.961 -22.325 1.00 90.38 119 GLY A O 1
ATOM 951 N N . PRO A 1 120 ? 8.828 -14.767 -23.186 1.00 93.50 120 PRO A N 1
ATOM 952 C CA . PRO A 1 120 ? 9.489 -15.214 -21.972 1.00 93.50 120 PRO A CA 1
ATOM 953 C C . PRO A 1 120 ? 9.212 -14.237 -20.824 1.00 93.50 120 PRO A C 1
ATOM 955 O O . PRO A 1 120 ? 9.151 -13.022 -21.031 1.00 93.50 120 PRO A O 1
ATOM 958 N N . LYS A 1 121 ? 9.041 -14.783 -19.616 1.00 92.25 121 LYS A N 1
ATOM 959 C CA . LYS A 1 121 ? 9.066 -14.014 -18.365 1.00 92.25 121 LYS A CA 1
ATOM 960 C C . LYS A 1 121 ? 10.515 -13.677 -17.992 1.00 92.25 121 LYS A C 1
ATOM 962 O O . LYS A 1 121 ? 11.447 -14.283 -18.523 1.00 92.25 121 LYS A O 1
ATOM 967 N N . ALA A 1 122 ? 10.685 -12.748 -17.054 1.00 90.19 122 ALA A N 1
ATOM 968 C CA . ALA A 1 122 ? 11.961 -12.530 -16.381 1.00 90.19 122 ALA A CA 1
ATOM 969 C C . ALA A 1 122 ? 12.520 -13.858 -15.821 1.00 90.19 122 ALA A C 1
ATOM 971 O O . ALA A 1 122 ? 11.737 -14.671 -15.315 1.00 90.19 122 ALA A O 1
ATOM 972 N N . PRO A 1 123 ? 13.841 -14.103 -15.888 1.00 90.62 123 PRO A N 1
ATOM 973 C CA . PRO A 1 123 ? 14.452 -15.260 -15.239 1.00 90.62 123 PRO A CA 1
ATOM 974 C C . PRO A 1 123 ? 14.178 -15.274 -13.729 1.00 90.62 123 PRO A C 1
ATOM 976 O O . PRO A 1 123 ? 14.156 -14.224 -13.097 1.00 90.62 123 PRO A O 1
ATOM 979 N N . SER A 1 124 ? 14.037 -16.450 -13.116 1.00 87.62 124 SER A N 1
ATOM 980 C CA . SER A 1 124 ? 13.871 -16.557 -11.657 1.00 87.62 124 SER A CA 1
ATOM 981 C C . SER A 1 124 ? 15.046 -15.923 -10.893 1.00 87.62 124 SER A C 1
ATOM 983 O O . SER A 1 124 ? 16.190 -15.985 -11.340 1.00 87.62 124 SER A O 1
ATOM 985 N N . GLY A 1 125 ? 14.795 -15.304 -9.737 1.00 84.38 125 GLY A N 1
ATOM 986 C CA . GLY A 1 125 ? 15.858 -14.735 -8.893 1.00 84.38 125 GLY A CA 1
ATOM 987 C C . GLY A 1 125 ? 16.461 -13.407 -9.372 1.00 84.38 125 GLY A C 1
ATOM 988 O O . GLY A 1 125 ? 17.522 -13.027 -8.888 1.00 84.38 125 GLY A O 1
ATOM 989 N N . VAL A 1 126 ? 15.825 -12.704 -10.315 1.00 88.56 126 VAL A N 1
ATOM 990 C CA . VAL A 1 126 ? 16.092 -11.271 -10.548 1.00 88.56 126 VAL A CA 1
ATOM 991 C C . VAL A 1 126 ? 15.102 -10.444 -9.727 1.00 88.56 126 VAL A C 1
ATOM 993 O O . VAL A 1 126 ? 13.920 -10.790 -9.679 1.00 88.56 126 VAL A O 1
ATOM 996 N N . ALA A 1 127 ? 15.570 -9.385 -9.063 1.00 85.44 127 ALA A N 1
ATOM 997 C CA . ALA A 1 127 ? 14.703 -8.534 -8.253 1.00 85.44 127 ALA A CA 1
ATOM 998 C C . ALA A 1 127 ? 13.749 -7.738 -9.154 1.00 85.44 127 ALA A C 1
ATOM 1000 O O . ALA A 1 127 ? 14.176 -7.099 -10.114 1.00 85.44 127 ALA A O 1
ATOM 1001 N N . HIS A 1 128 ? 12.454 -7.795 -8.858 1.00 84.75 128 HIS A N 1
ATOM 1002 C CA . HIS A 1 128 ? 11.443 -7.044 -9.591 1.00 84.75 128 HIS A CA 1
ATOM 1003 C C . HIS A 1 128 ? 11.339 -5.635 -9.008 1.00 84.75 128 HIS A C 1
ATOM 1005 O O . HIS A 1 128 ? 10.970 -5.471 -7.847 1.00 84.75 128 HIS A O 1
ATOM 1011 N N . LEU A 1 129 ? 11.633 -4.622 -9.817 1.00 83.12 129 LEU A N 1
ATOM 1012 C CA . LEU A 1 129 ? 11.430 -3.229 -9.441 1.00 83.12 129 LEU A CA 1
ATOM 1013 C C . LEU A 1 129 ? 9.981 -2.838 -9.766 1.00 83.12 129 LEU A C 1
ATOM 1015 O O . LEU A 1 129 ? 9.471 -3.116 -10.848 1.00 83.12 129 LEU A O 1
ATOM 1019 N N . GLU A 1 130 ? 9.267 -2.270 -8.793 1.00 71.81 130 GLU A N 1
ATOM 1020 C CA . GLU A 1 130 ? 7.810 -2.095 -8.907 1.00 71.81 130 GLU A CA 1
ATOM 1021 C C . GLU A 1 130 ? 7.376 -0.948 -9.819 1.00 71.81 130 GLU A C 1
ATOM 1023 O O . GLU A 1 130 ? 6.231 -0.921 -10.272 1.00 71.81 130 GLU A O 1
ATOM 1028 N N . LYS A 1 131 ? 8.280 -0.010 -10.101 1.00 78.19 131 LYS A N 1
ATOM 1029 C CA . LYS A 1 131 ? 7.974 1.217 -10.838 1.00 78.19 131 LYS A CA 1
ATOM 1030 C C . LYS A 1 131 ? 8.058 0.968 -12.341 1.00 78.19 131 LYS A C 1
ATOM 1032 O O . LYS A 1 131 ? 8.918 0.232 -12.784 1.00 78.19 131 LYS A O 1
ATOM 1037 N N . LEU A 1 132 ? 7.221 1.607 -13.150 1.00 83.00 132 LEU A N 1
ATOM 1038 C CA . LEU A 1 132 ? 7.421 1.641 -14.603 1.00 83.00 132 LEU A CA 1
ATOM 1039 C C . LEU A 1 132 ? 8.563 2.616 -14.937 1.00 83.00 132 LEU A C 1
ATOM 1041 O O . LEU A 1 132 ? 8.625 3.706 -14.368 1.00 83.00 132 LEU A O 1
ATOM 1045 N N . CYS A 1 133 ? 9.460 2.248 -15.853 1.00 89.62 133 CYS A N 1
ATOM 1046 C CA . CYS A 1 133 ? 10.506 3.141 -16.349 1.00 89.62 133 CYS A CA 1
ATOM 1047 C C . CYS A 1 133 ? 10.040 3.839 -17.630 1.00 89.62 133 CYS A C 1
ATOM 1049 O O . CYS A 1 133 ? 9.647 3.186 -18.601 1.00 89.62 133 CYS A O 1
ATOM 1051 N N . LYS A 1 134 ? 10.099 5.170 -17.623 1.00 92.00 134 LYS A N 1
ATOM 1052 C CA . LYS A 1 134 ? 9.713 6.023 -18.749 1.00 92.00 134 LYS A CA 1
ATOM 1053 C C . LYS A 1 134 ? 10.938 6.460 -19.554 1.00 92.00 134 LYS A C 1
ATOM 1055 O O . LYS A 1 134 ? 12.053 6.392 -19.027 1.00 92.00 134 LYS A O 1
ATOM 1060 N N . PRO A 1 135 ? 10.751 6.923 -20.802 1.00 94.31 135 PRO A N 1
ATOM 1061 C CA . PRO A 1 135 ? 11.830 7.529 -21.565 1.00 94.31 135 PRO A CA 1
ATOM 1062 C C . PRO A 1 135 ? 12.522 8.651 -20.783 1.00 94.31 135 PRO A C 1
ATOM 1064 O O . PRO A 1 135 ? 11.887 9.433 -20.075 1.00 94.31 135 PRO A O 1
ATOM 1067 N N . ALA A 1 136 ? 13.841 8.701 -20.908 1.00 93.19 136 ALA A N 1
ATOM 1068 C CA . ALA A 1 136 ? 14.689 9.700 -20.297 1.00 93.19 136 ALA A CA 1
ATOM 1069 C C . ALA A 1 136 ? 14.409 11.083 -20.910 1.00 93.19 136 ALA A C 1
ATOM 1071 O O . ALA A 1 136 ? 14.251 11.188 -22.131 1.00 93.19 136 ALA A O 1
ATOM 1072 N N . PRO A 1 137 ? 14.416 12.149 -20.092 1.00 91.75 137 PRO A N 1
ATOM 1073 C CA . PRO A 1 137 ? 14.439 13.522 -20.579 1.00 91.75 137 PRO A CA 1
ATOM 1074 C C . PRO A 1 137 ? 15.606 13.765 -21.544 1.00 91.75 137 PRO A C 1
ATOM 1076 O O . PRO A 1 137 ? 16.671 13.154 -21.405 1.00 91.75 137 PRO A O 1
ATOM 1079 N N . ALA A 1 138 ? 15.425 14.676 -22.504 1.00 89.50 138 ALA A N 1
ATOM 1080 C CA . ALA A 1 138 ? 16.398 14.945 -23.567 1.00 89.50 138 ALA A CA 1
ATOM 1081 C C . ALA A 1 138 ? 17.794 15.294 -23.022 1.00 89.50 138 ALA A C 1
ATOM 1083 O O . ALA A 1 138 ? 18.807 14.851 -23.562 1.00 89.50 138 ALA A O 1
ATOM 1084 N N . GLU A 1 139 ? 17.848 16.020 -21.906 1.00 90.69 139 GLU A N 1
ATOM 1085 C CA . GLU A 1 139 ? 19.078 16.402 -21.216 1.00 90.69 139 GLU A CA 1
ATOM 1086 C C . GLU A 1 139 ? 19.864 15.211 -20.642 1.00 90.69 139 GLU A C 1
ATOM 1088 O O . GLU A 1 139 ? 21.067 15.324 -20.401 1.00 90.69 139 GLU A O 1
ATOM 1093 N N . TRP A 1 140 ? 19.211 14.069 -20.407 1.00 91.31 140 TRP A N 1
ATOM 1094 C CA . TRP A 1 140 ? 19.846 12.865 -19.860 1.00 91.31 140 TRP A CA 1
ATOM 1095 C C . TRP A 1 140 ? 20.248 11.876 -20.945 1.00 91.31 140 TRP A C 1
ATOM 1097 O O . TRP A 1 140 ? 21.143 11.058 -20.728 1.00 91.31 140 TRP A O 1
ATOM 1107 N N . VAL A 1 141 ? 19.626 11.964 -22.121 1.00 90.38 141 VAL A N 1
ATOM 1108 C CA . VAL A 1 141 ? 19.932 11.099 -23.264 1.00 90.38 141 VAL A CA 1
ATOM 1109 C C . VAL A 1 141 ? 21.398 11.226 -23.682 1.00 90.38 141 VAL A C 1
ATOM 1111 O O . VAL A 1 141 ? 22.049 10.218 -23.963 1.00 90.38 141 VAL A O 1
ATOM 1114 N N . SER A 1 142 ? 21.934 12.448 -23.667 1.00 89.12 142 SER A N 1
ATOM 1115 C CA . SER A 1 142 ? 23.314 12.743 -24.061 1.00 89.12 142 SER A CA 1
ATOM 1116 C C . SER A 1 142 ? 24.361 12.439 -22.987 1.00 8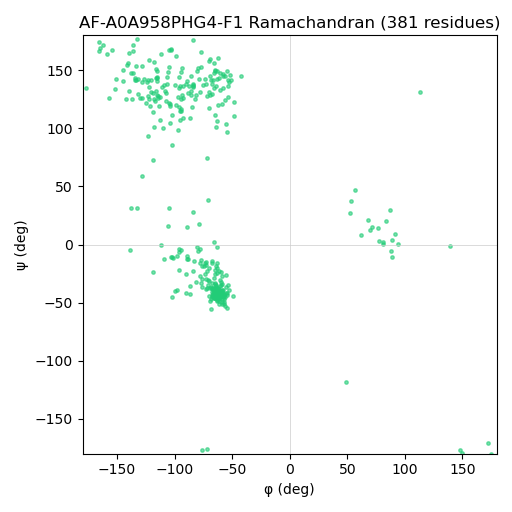9.12 142 SER A C 1
ATOM 1118 O O . SER A 1 142 ? 25.552 12.584 -23.256 1.00 89.12 142 SER A O 1
ATOM 1120 N N . LEU A 1 143 ? 23.955 12.055 -21.772 1.00 92.38 143 LEU A N 1
ATOM 1121 C CA . LEU A 1 143 ? 24.900 11.788 -20.689 1.00 92.38 143 LEU A CA 1
ATOM 1122 C C . LEU A 1 143 ? 25.648 10.468 -20.917 1.00 92.38 143 LEU A C 1
ATOM 1124 O O . LEU A 1 143 ? 25.085 9.473 -21.385 1.00 92.38 143 LEU A O 1
ATOM 1128 N N . ASP A 1 144 ? 26.931 10.465 -20.564 1.00 91.12 144 ASP A N 1
ATOM 1129 C CA . ASP A 1 144 ? 27.749 9.257 -20.507 1.00 91.12 144 ASP A CA 1
ATOM 1130 C C . ASP A 1 144 ? 27.577 8.517 -19.166 1.00 91.12 144 ASP A C 1
ATOM 1132 O O . ASP A 1 144 ? 26.861 8.962 -18.265 1.00 91.12 144 ASP A O 1
ATOM 1136 N N . ALA A 1 145 ? 28.221 7.352 -19.036 1.00 90.25 145 ALA A N 1
ATOM 1137 C CA . ALA A 1 145 ? 28.124 6.529 -17.832 1.00 90.25 145 ALA A CA 1
ATOM 1138 C C . ALA A 1 145 ? 28.575 7.285 -16.572 1.00 90.25 145 ALA A C 1
ATOM 1140 O O . ALA A 1 145 ? 27.889 7.255 -15.552 1.00 90.25 145 ALA A O 1
ATOM 1141 N N . THR A 1 146 ? 29.697 8.000 -16.659 1.00 92.12 146 THR A N 1
ATOM 1142 C CA . THR A 1 146 ? 30.274 8.760 -15.544 1.00 92.12 146 THR A CA 1
ATOM 1143 C C . THR A 1 146 ? 29.322 9.859 -15.074 1.00 92.12 146 THR A C 1
ATOM 1145 O O . THR A 1 146 ? 29.087 10.020 -13.876 1.00 92.12 146 THR A O 1
ATOM 1148 N N . ALA A 1 147 ? 28.726 10.597 -16.010 1.00 93.69 147 ALA A N 1
ATOM 1149 C CA . ALA A 1 147 ? 27.778 11.657 -15.707 1.00 93.69 147 ALA A CA 1
ATOM 1150 C C . ALA A 1 147 ? 26.464 11.116 -15.122 1.00 93.69 147 ALA A C 1
ATOM 1152 O O . ALA A 1 147 ? 25.911 11.744 -14.217 1.00 93.69 147 ALA A O 1
ATOM 1153 N N . LEU A 1 148 ? 25.985 9.957 -15.590 1.00 93.62 148 LEU A N 1
ATOM 1154 C CA . LEU A 1 148 ? 24.807 9.284 -15.031 1.00 93.62 148 LEU A CA 1
ATOM 1155 C C . LEU A 1 148 ? 25.049 8.794 -13.597 1.00 93.62 148 LEU A C 1
ATOM 1157 O O . LEU A 1 148 ? 24.180 8.984 -12.748 1.00 93.62 148 LEU A O 1
ATOM 1161 N N . VAL A 1 149 ? 26.227 8.230 -13.301 1.00 92.00 149 VAL A N 1
ATOM 1162 C CA . VAL A 1 149 ? 26.606 7.839 -11.929 1.00 92.00 149 VAL A CA 1
ATOM 1163 C C . VAL A 1 149 ? 26.585 9.052 -11.007 1.00 92.00 149 VAL A C 1
ATOM 1165 O O . VAL A 1 149 ? 25.864 9.038 -10.010 1.00 92.00 149 VAL A O 1
ATOM 1168 N N . ARG A 1 150 ? 27.258 10.141 -11.396 1.00 93.44 150 ARG A N 1
ATOM 1169 C CA . ARG A 1 150 ? 27.255 11.386 -10.617 1.00 93.44 150 ARG A CA 1
ATOM 1170 C C . ARG A 1 150 ? 25.836 11.919 -10.395 1.00 93.44 150 ARG A C 1
ATOM 1172 O O . ARG A 1 150 ? 25.492 12.315 -9.288 1.00 93.44 150 ARG A O 1
ATOM 1179 N N . LYS A 1 151 ? 24.984 11.900 -11.428 1.00 93.62 151 LYS A N 1
ATOM 1180 C CA . LYS A 1 151 ? 23.580 12.328 -11.306 1.00 93.62 151 LYS A CA 1
ATOM 1181 C C . LYS A 1 151 ? 22.783 11.459 -10.340 1.00 93.62 151 LYS A C 1
ATOM 1183 O O . LYS A 1 151 ? 21.952 11.983 -9.605 1.00 93.62 151 LYS A O 1
ATOM 1188 N N . SER A 1 152 ? 23.035 10.154 -10.324 1.00 91.69 152 SER A N 1
ATOM 1189 C CA . SER A 1 152 ? 22.411 9.258 -9.354 1.00 91.69 152 SER A CA 1
ATOM 1190 C C . SER A 1 152 ? 22.846 9.574 -7.928 1.00 91.69 152 SER A C 1
ATOM 1192 O O . SER A 1 152 ? 22.003 9.574 -7.040 1.00 91.69 152 SER A O 1
ATOM 1194 N N . GLU A 1 153 ? 24.134 9.826 -7.702 1.00 92.44 153 GLU A N 1
ATOM 1195 C CA . GLU A 1 153 ? 24.664 10.177 -6.379 1.00 92.44 153 GLU A CA 1
ATOM 1196 C C . GLU A 1 153 ? 24.061 11.496 -5.876 1.00 92.44 153 GLU A C 1
ATOM 1198 O O . GLU A 1 153 ? 23.573 11.552 -4.749 1.00 92.44 153 GLU A O 1
ATOM 1203 N N . GLU A 1 154 ? 23.997 12.518 -6.738 1.00 93.94 154 GLU A N 1
ATOM 1204 C CA . GLU A 1 154 ? 23.333 13.798 -6.449 1.00 93.94 154 GLU A CA 1
ATOM 1205 C C . GLU A 1 154 ? 21.856 13.603 -6.058 1.00 93.94 154 GLU A C 1
ATOM 1207 O O . GLU A 1 154 ? 21.389 14.195 -5.086 1.00 93.94 154 GLU A O 1
ATOM 1212 N N . LEU A 1 155 ? 21.119 12.760 -6.791 1.00 91.69 155 LEU A N 1
ATOM 1213 C CA . LEU A 1 155 ? 19.708 12.464 -6.512 1.00 91.69 155 LEU A CA 1
ATOM 1214 C C . LEU A 1 155 ? 19.516 11.709 -5.196 1.00 91.69 155 LEU A C 1
ATOM 1216 O O . LEU A 1 155 ? 18.620 12.051 -4.430 1.00 91.69 155 LEU A O 1
ATOM 1220 N N . VAL A 1 156 ? 20.337 10.691 -4.929 1.00 90.56 156 VAL A N 1
ATOM 1221 C CA . VAL A 1 156 ? 20.272 9.917 -3.679 1.00 90.56 156 VAL A CA 1
ATOM 1222 C C . VAL A 1 156 ? 20.540 10.823 -2.480 1.00 90.56 156 VAL A C 1
ATOM 1224 O O . VAL A 1 156 ? 19.809 10.767 -1.492 1.00 90.56 156 VAL A O 1
ATOM 1227 N N . GLU A 1 157 ? 21.537 11.697 -2.584 1.00 93.38 157 GLU A N 1
ATOM 1228 C CA . GLU A 1 157 ? 21.857 12.654 -1.531 1.00 93.38 157 GLU A CA 1
ATOM 1229 C C . GLU A 1 157 ? 20.741 13.691 -1.337 1.00 93.38 157 GLU A C 1
ATOM 1231 O O . GLU A 1 157 ? 20.358 13.977 -0.204 1.00 93.38 157 GLU A O 1
ATOM 1236 N N . ALA A 1 158 ? 20.152 14.203 -2.422 1.00 92.88 158 ALA A N 1
ATOM 1237 C CA . ALA A 1 158 ? 19.015 15.118 -2.342 1.00 92.88 158 ALA A CA 1
ATOM 1238 C C . ALA A 1 158 ? 17.784 14.468 -1.686 1.00 92.88 158 ALA A C 1
ATOM 1240 O O . ALA A 1 158 ? 17.116 15.109 -0.874 1.00 92.88 158 ALA A O 1
ATOM 1241 N N . ILE A 1 159 ? 17.500 13.197 -1.997 1.00 88.69 159 ILE A N 1
ATOM 1242 C CA . ILE A 1 159 ? 16.421 12.427 -1.358 1.00 88.69 159 ILE A CA 1
ATOM 1243 C C . ILE A 1 159 ? 16.690 12.297 0.144 1.00 88.69 159 ILE A C 1
ATOM 1245 O O . ILE A 1 159 ? 15.820 12.637 0.942 1.00 88.69 159 ILE A O 1
ATOM 1249 N N . ARG A 1 160 ? 17.908 11.899 0.532 1.00 91.69 160 ARG A N 1
ATOM 1250 C CA . ARG A 1 160 ? 18.308 11.775 1.942 1.00 91.69 160 ARG A CA 1
ATOM 1251 C C . ARG A 1 160 ? 18.138 13.094 2.700 1.00 91.69 160 ARG A C 1
ATOM 1253 O O . ARG A 1 160 ? 17.557 13.118 3.781 1.00 91.69 160 ARG A O 1
ATOM 1260 N N . GLN A 1 161 ? 18.604 14.201 2.122 1.00 94.31 161 GLN A N 1
ATOM 1261 C CA . GLN A 1 161 ? 18.466 15.530 2.724 1.00 94.31 161 GLN A CA 1
ATOM 1262 C C . GLN A 1 161 ? 17.000 15.959 2.854 1.00 94.31 161 GLN A C 1
ATOM 1264 O O . GLN A 1 161 ? 16.621 16.546 3.866 1.00 94.31 161 GLN A O 1
ATOM 1269 N N . ALA A 1 162 ? 16.165 15.659 1.855 1.00 88.12 162 ALA A N 1
ATOM 1270 C CA . ALA A 1 162 ? 14.737 15.953 1.905 1.00 88.12 162 ALA A CA 1
ATOM 1271 C C . ALA A 1 162 ? 14.020 15.139 2.996 1.00 88.12 162 ALA A C 1
ATOM 1273 O O . ALA A 1 162 ? 13.178 15.685 3.709 1.00 88.12 162 ALA A O 1
ATOM 1274 N N . GLU A 1 163 ? 14.372 13.863 3.165 1.00 88.19 163 GLU A N 1
ATOM 1275 C CA . GLU A 1 163 ? 13.845 13.005 4.233 1.00 88.19 163 GLU A CA 1
ATOM 1276 C C . GLU A 1 163 ? 14.262 13.504 5.624 1.00 88.19 163 GLU A C 1
ATOM 1278 O O . GLU A 1 163 ? 13.417 13.625 6.513 1.00 88.19 163 GLU A O 1
ATOM 1283 N N . GLU A 1 164 ? 15.531 13.879 5.807 1.00 93.19 164 GLU A N 1
ATOM 1284 C CA . GLU A 1 164 ? 16.028 14.468 7.058 1.00 93.19 164 GLU A CA 1
ATOM 1285 C C . GLU A 1 164 ? 15.342 15.801 7.377 1.00 93.19 164 GLU A C 1
ATOM 1287 O O . GLU A 1 164 ? 14.923 16.031 8.514 1.00 93.19 164 GLU A O 1
ATOM 1292 N N . ALA A 1 165 ? 15.171 16.666 6.375 1.00 92.19 165 ALA A N 1
ATOM 1293 C CA . ALA A 1 165 ? 14.460 17.930 6.530 1.00 92.19 165 ALA A CA 1
ATOM 1294 C C . ALA A 1 165 ? 12.983 17.711 6.886 1.00 92.19 165 ALA A C 1
ATOM 1296 O O . ALA A 1 165 ? 12.469 18.393 7.773 1.00 92.19 165 ALA A O 1
ATOM 1297 N N . ARG A 1 166 ? 12.313 16.739 6.249 1.00 87.56 166 ARG A N 1
ATOM 1298 C CA . ARG A 1 166 ? 10.928 16.365 6.569 1.00 87.56 166 ARG A CA 1
ATOM 1299 C C . ARG A 1 166 ? 10.817 15.858 8.003 1.00 87.56 166 ARG A C 1
ATOM 1301 O O . ARG A 1 166 ? 9.933 16.309 8.723 1.00 87.56 166 ARG A O 1
ATOM 1308 N N . LYS A 1 167 ? 11.724 14.977 8.432 1.00 86.19 167 LYS A N 1
ATOM 1309 C CA . LYS A 1 167 ? 11.757 14.466 9.807 1.00 86.19 167 LYS A CA 1
ATOM 1310 C C . LYS A 1 167 ? 11.953 15.595 10.817 1.00 86.19 167 LYS A C 1
ATOM 1312 O O . LYS A 1 167 ? 11.217 15.674 11.793 1.00 86.19 167 LYS A O 1
ATOM 1317 N N . LYS A 1 168 ? 12.888 16.510 10.556 1.00 92.44 168 LYS A N 1
ATOM 1318 C CA . LYS A 1 168 ? 13.126 17.667 11.425 1.00 92.44 168 LYS A CA 1
ATOM 1319 C C . LYS A 1 168 ? 11.913 18.603 11.490 1.00 92.44 168 LYS A C 1
ATOM 1321 O O . LYS A 1 168 ? 11.545 19.045 12.573 1.00 92.44 168 LYS A O 1
ATOM 1326 N N . ALA A 1 169 ? 11.287 18.895 10.350 1.00 85.19 169 ALA A N 1
ATOM 1327 C CA . ALA A 1 169 ? 10.079 19.717 10.300 1.00 85.19 169 ALA A CA 1
ATOM 1328 C C . ALA A 1 169 ? 8.918 19.065 11.067 1.00 85.19 169 ALA A C 1
ATOM 1330 O O . ALA A 1 169 ? 8.167 19.754 11.754 1.00 85.19 169 ALA A O 1
ATOM 1331 N N . GLU A 1 170 ? 8.803 17.739 10.991 1.00 83.25 170 GLU A N 1
ATOM 1332 C CA . GLU A 1 170 ? 7.822 16.973 11.755 1.00 83.25 170 GLU A CA 1
ATOM 1333 C C . GLU A 1 170 ? 8.096 17.034 13.263 1.00 83.25 170 GLU A C 1
ATOM 1335 O O . GLU A 1 170 ? 7.195 17.333 14.042 1.00 83.25 170 GLU A O 1
ATOM 1340 N N . GLU A 1 171 ? 9.347 16.843 13.689 1.00 87.50 171 GLU A N 1
ATOM 1341 C CA . GLU A 1 171 ? 9.752 16.983 15.094 1.00 87.50 171 GLU A CA 1
ATOM 1342 C C . GLU A 1 171 ? 9.456 18.393 15.640 1.00 87.50 171 GLU A C 1
ATOM 1344 O O . GLU A 1 171 ? 8.960 18.540 16.762 1.00 87.50 171 GLU A O 1
ATOM 1349 N N . GLU A 1 172 ? 9.711 19.435 14.843 1.00 91.75 172 GLU A N 1
ATOM 1350 C CA . GLU A 1 172 ? 9.381 20.823 15.186 1.00 91.75 172 GLU A CA 1
ATOM 1351 C C . GLU A 1 172 ? 7.863 21.049 15.274 1.00 91.75 172 GLU A C 1
ATOM 1353 O O . GLU A 1 172 ? 7.398 21.691 16.222 1.00 91.75 172 GLU A O 1
ATOM 1358 N N . ARG A 1 173 ? 7.079 20.479 14.348 1.00 85.44 173 ARG A N 1
ATOM 1359 C CA . ARG A 1 173 ? 5.608 20.535 14.361 1.00 85.44 173 ARG A CA 1
ATOM 1360 C C . ARG A 1 173 ? 5.035 19.867 15.608 1.00 85.44 173 ARG A C 1
ATOM 1362 O O . ARG A 1 173 ? 4.274 20.502 16.336 1.00 85.44 173 ARG A O 1
ATOM 1369 N N . VAL A 1 174 ? 5.452 18.633 15.894 1.00 82.94 174 VAL A N 1
ATOM 1370 C CA . VAL A 1 174 ? 5.017 17.869 17.075 1.00 82.94 174 VAL A CA 1
ATOM 1371 C C . VAL A 1 174 ? 5.396 18.599 18.362 1.00 82.94 174 VAL A C 1
ATOM 1373 O O . VAL A 1 174 ? 4.609 18.650 19.309 1.00 82.94 174 VAL A O 1
ATOM 1376 N N . ARG A 1 175 ? 6.590 19.201 18.421 1.00 89.75 175 ARG A N 1
ATOM 1377 C CA . ARG A 1 175 ? 6.996 20.018 19.568 1.00 89.75 175 ARG A CA 1
ATOM 1378 C C . ARG A 1 175 ? 6.091 21.240 19.739 1.00 89.75 175 ARG A C 1
ATOM 1380 O O . ARG A 1 175 ? 5.640 21.492 20.856 1.00 89.75 175 ARG A O 1
ATOM 1387 N N . ALA A 1 176 ? 5.820 21.978 18.665 1.00 85.25 176 ALA A N 1
ATOM 1388 C CA . ALA A 1 176 ? 4.956 23.155 18.708 1.00 85.25 176 ALA A CA 1
ATOM 1389 C C . ALA A 1 176 ? 3.521 22.799 19.135 1.00 85.25 176 ALA A C 1
ATOM 1391 O O . ALA A 1 176 ? 2.923 23.512 19.942 1.00 85.25 176 ALA A O 1
ATOM 1392 N N . GLU A 1 177 ? 2.995 21.672 18.655 1.00 83.25 177 GLU A N 1
ATOM 1393 C CA . GLU A 1 177 ? 1.678 21.155 19.032 1.00 83.25 177 GLU A CA 1
ATOM 1394 C C . GLU A 1 177 ? 1.626 20.762 20.516 1.00 83.25 177 GLU A C 1
ATOM 1396 O O . GLU A 1 177 ? 0.724 21.198 21.233 1.00 83.25 177 GLU A O 1
ATOM 1401 N N . LYS A 1 178 ? 2.641 20.045 21.025 1.00 84.00 178 LYS A N 1
ATOM 1402 C CA . LYS A 1 178 ? 2.758 19.723 22.461 1.00 84.00 178 LYS A CA 1
ATOM 1403 C C . LYS A 1 178 ? 2.815 20.979 23.332 1.00 84.00 178 LYS A C 1
ATOM 1405 O O . LYS A 1 178 ? 2.139 21.048 24.360 1.00 84.00 178 LYS A O 1
ATOM 1410 N N . GLU A 1 179 ? 3.595 21.983 22.930 1.00 89.88 179 GLU A N 1
ATOM 1411 C CA . GLU A 1 179 ? 3.681 23.263 23.644 1.00 89.88 179 GLU A CA 1
ATOM 1412 C C . GLU A 1 179 ? 2.341 24.027 23.615 1.00 89.88 179 GLU A C 1
ATOM 1414 O O . GLU A 1 179 ? 1.952 24.638 24.617 1.00 89.88 179 GLU A O 1
ATOM 1419 N N . ALA A 1 180 ? 1.605 23.980 22.500 1.00 83.12 180 ALA A N 1
ATOM 1420 C CA . ALA A 1 180 ? 0.277 24.580 22.380 1.00 83.12 180 ALA A CA 1
ATOM 1421 C C . ALA A 1 180 ? -0.760 23.862 23.258 1.00 83.12 180 ALA A C 1
ATOM 1423 O O . ALA A 1 180 ? -1.520 24.525 23.970 1.00 83.12 180 ALA A O 1
ATOM 1424 N N . LEU A 1 181 ? -0.745 22.527 23.275 1.00 73.69 181 LEU A N 1
ATOM 1425 C CA . LEU A 1 181 ? -1.641 21.711 24.091 1.00 73.69 181 LEU A CA 1
ATOM 1426 C C . LEU A 1 181 ? -1.398 21.940 25.588 1.00 73.69 181 LEU A C 1
ATOM 1428 O O . LEU A 1 181 ? -2.351 22.162 26.333 1.00 73.69 181 LEU A O 1
ATOM 1432 N N . GLN A 1 182 ? -0.136 21.993 26.029 1.00 81.75 182 GLN A N 1
ATOM 1433 C CA . GLN A 1 182 ? 0.200 22.327 27.419 1.00 81.75 182 GLN A CA 1
ATOM 1434 C C . GLN A 1 182 ? -0.314 23.716 27.818 1.00 81.75 182 GLN A C 1
ATOM 1436 O O . GLN A 1 182 ? -0.885 23.883 28.899 1.00 81.75 182 GLN A O 1
ATOM 1441 N N . LYS A 1 183 ? -0.164 24.719 26.941 1.00 82.38 183 LYS A N 1
ATOM 1442 C CA . LYS A 1 183 ? -0.706 26.067 27.180 1.00 82.38 183 LYS A CA 1
ATOM 1443 C C . LYS A 1 183 ? -2.235 26.060 27.254 1.00 82.38 183 LYS A C 1
ATOM 1445 O O . LYS A 1 183 ? -2.797 26.711 28.136 1.00 82.38 183 LYS A O 1
ATOM 1450 N N . ALA A 1 184 ? -2.907 25.314 26.378 1.00 72.69 184 ALA A N 1
ATOM 1451 C CA . ALA A 1 184 ? -4.361 25.179 26.382 1.00 72.69 184 ALA A CA 1
ATOM 1452 C C . ALA A 1 184 ? -4.870 24.481 27.656 1.00 72.69 184 ALA A C 1
ATOM 1454 O O . ALA A 1 184 ? -5.812 24.963 28.287 1.00 72.69 184 ALA A O 1
ATOM 1455 N N . GLN A 1 185 ? -4.206 23.406 28.087 1.00 74.12 185 GLN A N 1
ATOM 1456 C CA . GLN A 1 185 ? -4.522 22.686 29.323 1.00 74.12 185 GLN A CA 1
ATOM 1457 C C . GLN A 1 185 ? -4.313 23.563 30.565 1.00 74.12 185 GLN A C 1
ATOM 1459 O O . GLN A 1 185 ? -5.186 23.608 31.434 1.00 74.12 185 GLN A O 1
ATOM 1464 N N . ALA A 1 186 ? -3.216 24.324 30.631 1.00 74.62 186 ALA A N 1
ATOM 1465 C CA . ALA A 1 186 ? -2.977 25.278 31.714 1.00 74.62 186 ALA A CA 1
ATOM 1466 C C . ALA A 1 186 ? -4.055 26.381 31.759 1.00 74.62 186 ALA A C 1
ATOM 1468 O O . ALA A 1 186 ? -4.562 26.714 32.834 1.00 74.62 186 ALA A O 1
ATOM 1469 N N . ALA A 1 187 ? -4.468 26.904 30.600 1.00 71.81 187 ALA A N 1
ATOM 1470 C CA . ALA A 1 187 ? -5.546 27.889 30.503 1.00 71.81 187 ALA A CA 1
ATOM 1471 C C . ALA A 1 187 ? -6.918 27.309 30.905 1.00 71.81 187 ALA A C 1
ATOM 1473 O O . ALA A 1 187 ? -7.709 27.981 31.573 1.00 71.81 187 ALA A O 1
ATOM 1474 N N . ALA A 1 188 ? -7.202 26.056 30.540 1.00 65.00 188 ALA A N 1
ATOM 1475 C CA . ALA A 1 188 ? -8.422 25.354 30.929 1.00 65.00 188 ALA A CA 1
ATOM 1476 C C . ALA A 1 188 ? -8.462 25.055 32.439 1.00 65.00 188 ALA A C 1
ATOM 1478 O O . ALA A 1 188 ? -9.499 25.251 33.077 1.00 65.00 188 ALA A O 1
ATOM 1479 N N . ALA A 1 189 ? -7.333 24.656 33.035 1.00 61.19 189 ALA A N 1
ATOM 1480 C CA . ALA A 1 189 ? -7.203 24.458 34.478 1.00 61.19 189 ALA A CA 1
ATOM 1481 C C . ALA A 1 189 ? -7.423 25.767 35.256 1.00 61.19 189 ALA A C 1
ATOM 1483 O O . ALA A 1 189 ? -8.161 25.775 36.241 1.00 61.19 189 ALA A O 1
ATOM 1484 N N . ALA A 1 190 ? -6.877 26.887 34.767 1.00 61.66 190 ALA A N 1
ATOM 1485 C CA . ALA A 1 190 ? -7.098 28.212 35.350 1.00 61.66 190 ALA A CA 1
ATOM 1486 C C . ALA A 1 190 ? -8.563 28.687 35.241 1.00 61.66 190 ALA A C 1
ATOM 1488 O O . ALA A 1 190 ? -9.068 29.359 36.138 1.00 61.66 190 ALA A O 1
ATOM 1489 N N . LYS A 1 191 ? -9.284 28.310 34.175 1.00 57.03 191 LYS A N 1
ATOM 1490 C CA . LYS A 1 191 ? -10.734 28.561 34.066 1.00 57.03 191 LYS A CA 1
ATOM 1491 C C . LYS A 1 191 ? -11.557 27.687 35.018 1.00 57.03 191 LYS A C 1
ATOM 1493 O O . LYS A 1 191 ? -12.564 28.159 35.540 1.00 57.03 191 LYS A O 1
ATOM 1498 N N . ARG A 1 192 ? -11.135 26.443 35.274 1.00 47.88 192 ARG A N 1
ATOM 1499 C CA . ARG A 1 192 ? -11.809 25.521 36.209 1.00 47.88 192 ARG A CA 1
ATOM 1500 C C . ARG A 1 192 ? -11.664 25.932 37.675 1.00 47.88 192 ARG A C 1
ATOM 1502 O O . ARG A 1 192 ? -12.592 25.709 38.441 1.00 47.88 192 ARG A O 1
ATOM 1509 N N . THR A 1 193 ? -10.561 26.564 38.070 1.00 50.69 193 THR A N 1
ATOM 1510 C CA . THR A 1 193 ? -10.391 27.082 39.441 1.00 50.69 193 THR A CA 1
ATOM 1511 C C . THR A 1 193 ? -11.127 28.403 39.695 1.00 50.69 193 THR A C 1
ATOM 1513 O O . THR A 1 193 ? -11.341 28.757 40.851 1.00 50.69 193 THR A O 1
ATOM 1516 N N . GLY A 1 194 ? -11.553 29.114 38.642 1.00 47.88 194 GLY A N 1
ATOM 1517 C CA . GLY A 1 194 ? -12.289 30.383 38.738 1.00 47.88 194 GLY A CA 1
ATOM 1518 C C . GLY A 1 194 ? -13.806 30.300 38.520 1.00 47.88 194 GLY A C 1
ATOM 1519 O O . GLY A 1 194 ? -14.503 31.278 38.787 1.00 47.88 194 GLY A O 1
ATOM 1520 N N . ALA A 1 195 ? -14.342 29.173 38.041 1.00 40.16 195 ALA A N 1
ATOM 1521 C CA . ALA A 1 195 ? -15.767 29.020 37.753 1.00 40.16 195 ALA A CA 1
ATOM 1522 C C . ALA A 1 195 ? -16.481 28.230 38.860 1.00 40.16 195 ALA A C 1
ATOM 1524 O O . ALA A 1 195 ? -16.296 27.023 39.007 1.00 40.16 195 ALA A O 1
ATOM 1525 N N . ALA A 1 196 ? -17.341 28.916 39.616 1.00 35.94 196 ALA A N 1
ATOM 1526 C CA . ALA A 1 196 ? -18.371 28.266 40.416 1.00 35.94 196 ALA A CA 1
ATOM 1527 C C . ALA A 1 196 ? -19.203 27.324 39.528 1.00 35.94 196 ALA A C 1
ATOM 1529 O O . ALA A 1 196 ? -19.569 27.688 38.409 1.00 35.94 196 ALA A O 1
ATOM 1530 N N . ALA A 1 197 ? -19.492 26.124 40.039 1.00 45.16 197 ALA A N 1
ATOM 1531 C CA . ALA A 1 197 ? -20.261 25.094 39.349 1.00 45.16 197 ALA A CA 1
ATOM 1532 C C . ALA A 1 197 ? -21.564 25.652 38.740 1.00 45.16 197 ALA A C 1
ATOM 1534 O O . ALA A 1 197 ? -22.409 26.160 39.487 1.00 45.16 197 ALA A O 1
ATOM 1535 N N . PRO A 1 198 ? -21.786 25.517 37.418 1.00 38.06 198 PRO A N 1
ATOM 1536 C CA . PRO A 1 198 ? -23.100 25.715 36.840 1.00 38.06 198 PRO A CA 1
ATOM 1537 C C . PRO A 1 198 ? -23.889 24.404 36.825 1.00 38.06 198 PRO A C 1
ATOM 1539 O O . PRO A 1 198 ? -23.373 23.318 36.571 1.00 38.06 198 PRO A O 1
ATOM 1542 N N . LYS A 1 199 ? -25.173 24.580 37.125 1.00 33.25 199 LYS A N 1
ATOM 1543 C CA . LYS A 1 199 ? -26.256 23.604 37.205 1.00 33.25 199 LYS A CA 1
ATOM 1544 C C . LYS A 1 199 ? -26.555 22.899 35.876 1.00 33.25 199 LYS A C 1
ATOM 1546 O O . LYS A 1 199 ? -26.293 23.418 34.800 1.00 33.25 199 LYS A O 1
ATOM 1551 N N . ALA A 1 200 ? -27.217 21.755 36.035 1.00 45.56 200 ALA A N 1
ATOM 1552 C CA . ALA A 1 200 ? -27.861 20.919 35.029 1.00 45.56 200 ALA A CA 1
ATOM 1553 C C . ALA A 1 200 ? -28.670 21.651 33.935 1.00 45.56 200 ALA A C 1
ATOM 1555 O O . ALA A 1 200 ? -29.402 22.594 34.229 1.00 45.56 200 ALA A O 1
ATOM 1556 N N . SER A 1 201 ? -28.632 21.083 32.720 1.00 34.56 201 SER A N 1
ATOM 1557 C CA . SER A 1 201 ? -29.665 21.120 31.658 1.00 34.56 201 SER A CA 1
ATOM 1558 C C . SER A 1 201 ? -29.179 20.249 30.481 1.00 34.56 201 SER A C 1
ATOM 1560 O O . SER A 1 201 ? -28.030 20.425 30.098 1.00 34.56 201 SER A O 1
ATOM 1562 N N . ALA A 1 202 ? -29.898 19.347 29.803 1.00 35.25 202 ALA A N 1
ATOM 1563 C CA . ALA A 1 202 ? -31.255 18.778 29.837 1.00 35.25 202 ALA A CA 1
ATOM 1564 C C . ALA A 1 202 ? -31.228 17.491 28.928 1.00 35.25 202 ALA A C 1
ATOM 1566 O O . ALA A 1 202 ? -30.187 17.218 28.333 1.00 35.25 202 ALA A O 1
ATOM 1567 N N . PRO A 1 203 ? -32.281 16.651 28.830 1.00 39.41 203 PRO A N 1
ATOM 1568 C CA . PRO A 1 203 ? -32.146 15.200 28.623 1.00 39.41 203 PRO A CA 1
ATOM 1569 C C . PRO A 1 203 ? -32.005 14.747 27.154 1.00 39.41 203 PRO A C 1
ATOM 1571 O O . PRO A 1 203 ? -32.843 15.066 26.318 1.00 39.41 203 PRO A O 1
ATOM 1574 N N . VAL A 1 204 ? -31.019 13.883 26.876 1.00 47.72 204 VAL A N 1
ATOM 1575 C CA . VAL A 1 204 ? -30.841 13.154 25.592 1.00 47.72 204 VAL A CA 1
ATOM 1576 C C . VAL A 1 204 ? -31.755 11.912 25.496 1.00 47.72 204 VAL A C 1
ATOM 1578 O O . VAL A 1 204 ? -31.844 11.257 24.465 1.00 47.72 204 VAL A O 1
ATOM 1581 N N . ALA A 1 205 ? -32.532 11.618 26.542 1.00 41.94 205 ALA A N 1
ATOM 1582 C CA . ALA A 1 205 ? -33.381 10.427 26.659 1.00 41.94 205 ALA A CA 1
ATOM 1583 C C . ALA A 1 205 ? -34.566 10.333 25.660 1.00 41.94 205 ALA A C 1
ATOM 1585 O O . ALA A 1 205 ? -35.347 9.387 25.737 1.00 41.94 205 ALA A O 1
ATOM 1586 N N . ALA A 1 206 ? -34.721 11.286 24.733 1.00 43.88 206 ALA A N 1
ATOM 1587 C CA . ALA A 1 206 ? -35.767 11.279 23.705 1.00 43.88 206 ALA A CA 1
ATOM 1588 C C . ALA A 1 206 ? -35.281 10.862 22.297 1.00 43.88 206 ALA A C 1
ATOM 1590 O O . ALA A 1 206 ? -36.123 10.621 21.437 1.00 43.88 206 ALA A O 1
ATOM 1591 N N . ALA A 1 207 ? -33.968 10.758 22.040 1.00 50.69 207 ALA A N 1
ATOM 1592 C CA . ALA A 1 207 ? -33.438 10.560 20.681 1.00 50.69 207 ALA A CA 1
ATOM 1593 C C . ALA A 1 207 ? -33.547 9.112 20.148 1.00 50.69 207 ALA A C 1
ATOM 1595 O O . ALA A 1 207 ? -33.687 8.916 18.944 1.00 50.69 207 ALA A O 1
ATOM 1596 N N . ASP A 1 208 ? -33.559 8.092 21.016 1.00 60.41 208 ASP A N 1
ATOM 1597 C CA . ASP A 1 208 ? -33.505 6.681 20.575 1.00 60.41 208 ASP A CA 1
ATOM 1598 C C . ASP A 1 208 ? -34.873 5.989 20.473 1.00 60.41 208 ASP A C 1
ATOM 1600 O O . ASP A 1 208 ? -34.958 4.825 20.038 1.00 60.41 208 ASP A O 1
ATOM 1604 N N . GLN A 1 209 ? -35.947 6.690 20.869 1.00 54.09 209 GLN A N 1
ATOM 1605 C CA . GLN A 1 209 ? -37.338 6.245 20.731 1.00 54.09 209 GLN A CA 1
ATOM 1606 C C . GLN A 1 209 ? -37.747 6.294 19.254 1.00 54.09 209 GLN A C 1
ATOM 1608 O O . GLN A 1 209 ? -38.452 7.189 18.805 1.00 54.09 209 GLN A O 1
ATOM 1613 N N . GLY A 1 210 ? -37.246 5.337 18.481 1.00 68.38 210 GLY A N 1
ATOM 1614 C CA . GLY A 1 210 ? -37.468 5.270 17.039 1.00 68.38 210 GLY A CA 1
ATOM 1615 C C . GLY A 1 210 ? -36.241 4.877 16.228 1.00 68.38 210 GLY A C 1
ATOM 1616 O O . GLY A 1 210 ? -36.369 4.750 15.015 1.00 68.38 210 GLY A O 1
ATOM 1617 N N . PHE A 1 211 ? -35.073 4.647 16.854 1.00 85.56 211 PHE A N 1
ATOM 1618 C CA . PHE A 1 211 ? -33.943 4.081 16.115 1.00 85.56 211 PHE A CA 1
ATOM 1619 C C . PHE A 1 211 ? -34.321 2.681 15.623 1.00 85.56 211 PHE A C 1
ATOM 1621 O O . PHE A 1 211 ? -34.408 1.741 16.422 1.00 85.56 211 PHE A O 1
ATOM 1628 N N . ASP A 1 212 ? -34.566 2.595 14.321 1.00 88.56 212 ASP A N 1
ATOM 1629 C CA . ASP A 1 212 ? -34.881 1.389 13.575 1.00 88.56 212 ASP A CA 1
ATOM 1630 C C . ASP A 1 212 ? -33.589 0.799 13.002 1.00 88.56 212 ASP A C 1
ATOM 1632 O O . ASP A 1 212 ? -32.831 1.481 12.305 1.00 88.56 212 ASP A O 1
ATOM 1636 N N . THR A 1 213 ? -33.328 -0.477 13.279 1.00 89.25 213 THR A N 1
ATOM 1637 C CA . THR A 1 213 ? -32.182 -1.191 12.701 1.00 89.25 213 THR A CA 1
ATOM 1638 C C . THR A 1 213 ? -32.399 -1.514 11.223 1.00 89.25 213 THR A C 1
ATOM 1640 O O . THR A 1 213 ? -31.440 -1.839 10.528 1.00 89.25 213 THR A O 1
ATOM 1643 N N . GLY A 1 214 ? -33.635 -1.416 10.719 1.00 87.75 214 GLY A N 1
ATOM 1644 C CA . GLY A 1 214 ? -34.004 -1.827 9.365 1.00 87.75 214 GLY A CA 1
ATOM 1645 C C . GLY A 1 214 ? -33.921 -3.343 9.168 1.00 87.75 214 GLY A C 1
ATOM 1646 O O . GLY A 1 214 ? -33.756 -3.803 8.043 1.00 87.75 214 GLY A O 1
ATOM 1647 N N . GLY A 1 215 ? -33.967 -4.120 10.257 1.00 89.06 215 GLY A N 1
ATOM 1648 C CA . GLY A 1 215 ? -33.774 -5.574 10.238 1.00 89.06 215 GLY A CA 1
ATOM 1649 C C . GLY A 1 215 ? -32.309 -6.027 10.199 1.00 89.06 215 GLY A C 1
ATOM 1650 O O . GLY A 1 215 ? -32.059 -7.233 10.212 1.00 89.06 215 GLY A O 1
ATOM 1651 N N . ALA A 1 216 ? -31.349 -5.095 10.193 1.00 95.19 216 ALA A N 1
ATOM 1652 C CA . ALA A 1 216 ? -29.929 -5.419 10.264 1.00 95.19 216 ALA A CA 1
ATOM 1653 C C . ALA A 1 216 ? -29.576 -6.058 11.617 1.00 95.19 216 ALA A C 1
ATOM 1655 O O . ALA A 1 216 ? -29.968 -5.567 12.678 1.00 95.19 216 ALA A O 1
ATOM 1656 N N . LYS A 1 217 ? -28.795 -7.139 11.566 1.00 95.56 217 LYS A N 1
ATOM 1657 C CA . LYS A 1 217 ? -28.305 -7.868 12.746 1.00 95.56 217 LYS A CA 1
ATOM 1658 C C . LYS A 1 217 ? -26.970 -7.337 13.253 1.00 95.56 217 LYS A C 1
ATOM 1660 O O . LYS A 1 217 ? -26.656 -7.501 14.429 1.00 95.56 217 LYS A O 1
ATOM 1665 N N . VAL A 1 218 ? -26.185 -6.724 12.368 1.00 98.44 218 VAL A N 1
ATOM 1666 C CA . VAL A 1 218 ? -24.861 -6.177 12.675 1.00 98.44 218 VAL A CA 1
ATOM 1667 C C . VAL A 1 218 ? -24.932 -4.652 12.689 1.00 98.44 218 VAL A C 1
ATOM 1669 O O . VAL A 1 218 ? -25.314 -4.036 11.694 1.00 98.44 218 VAL A O 1
ATOM 1672 N N . GLY A 1 219 ? -24.542 -4.036 13.801 1.00 98.50 219 GLY A N 1
ATOM 1673 C CA . GLY A 1 219 ? -24.331 -2.591 13.875 1.00 98.50 219 GLY A CA 1
ATOM 1674 C C . GLY A 1 219 ? -22.855 -2.264 13.672 1.00 98.50 219 GLY A C 1
ATOM 1675 O O . GLY A 1 219 ? -22.023 -2.708 14.461 1.00 98.50 219 GLY A O 1
ATOM 1676 N N . ILE A 1 220 ? -22.526 -1.506 12.625 1.00 98.75 220 ILE A N 1
ATOM 1677 C CA . ILE A 1 220 ? -21.175 -0.997 12.365 1.00 98.75 220 ILE A CA 1
ATOM 1678 C C . ILE A 1 220 ? -21.097 0.434 12.900 1.00 98.75 220 ILE A C 1
ATOM 1680 O O . ILE A 1 220 ? -21.554 1.372 12.252 1.00 98.75 220 ILE A O 1
ATOM 1684 N N . PHE A 1 221 ? -20.538 0.597 14.094 1.00 98.69 221 PHE A N 1
ATOM 1685 C CA . PHE A 1 221 ? -20.410 1.882 14.773 1.00 98.69 221 PHE A CA 1
ATOM 1686 C C . PHE A 1 221 ? -19.036 2.479 14.518 1.00 98.69 221 PHE A C 1
ATOM 1688 O O . PHE A 1 221 ? -18.041 1.774 14.659 1.00 98.69 221 PHE A O 1
ATOM 1695 N N . TYR A 1 222 ? -18.948 3.763 14.187 1.00 98.31 222 TYR A N 1
ATOM 1696 C CA . TYR A 1 222 ? -17.655 4.408 13.974 1.00 98.31 222 TYR A CA 1
ATOM 1697 C C . TYR A 1 222 ? -17.603 5.836 14.518 1.00 98.31 222 TYR A C 1
ATOM 1699 O O . TYR A 1 222 ? -18.619 6.527 14.586 1.00 98.31 222 TYR A O 1
ATOM 1707 N N . GLY A 1 223 ? -16.388 6.276 14.841 1.00 93.44 223 GLY A N 1
ATOM 1708 C CA . GLY A 1 223 ? -16.011 7.679 15.021 1.00 93.44 223 GLY A CA 1
ATOM 1709 C C . GLY A 1 223 ? -14.989 8.057 13.947 1.00 93.44 223 GLY A C 1
ATOM 1710 O O . GLY A 1 223 ? -14.160 7.228 13.559 1.00 93.44 223 GLY A O 1
ATOM 1711 N N . SER A 1 224 ? -15.066 9.265 13.384 1.00 86.75 224 SER A N 1
ATOM 1712 C CA . SER A 1 224 ? -14.162 9.676 12.302 1.00 86.75 224 SER A CA 1
ATOM 1713 C C . SER A 1 224 ? -14.032 11.189 12.189 1.00 86.75 224 SER A C 1
ATOM 1715 O O . SER A 1 224 ? -15.022 11.879 11.983 1.00 86.75 224 SER A O 1
ATOM 1717 N N . THR A 1 225 ? -12.797 11.690 12.220 1.00 78.12 225 THR A N 1
ATOM 1718 C CA . THR A 1 225 ? -12.516 13.127 12.065 1.00 78.12 225 THR A CA 1
ATOM 17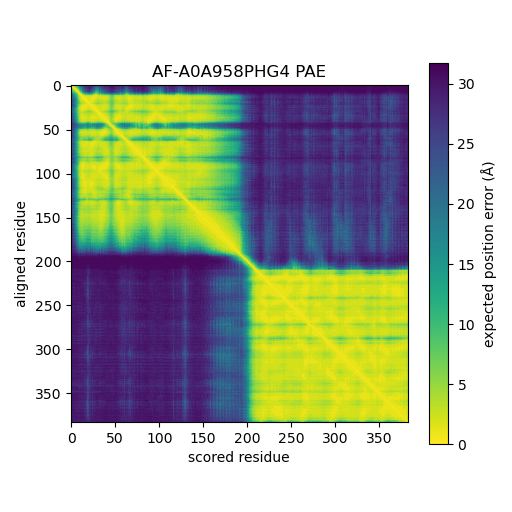19 C C . THR A 1 225 ? -12.372 13.543 10.595 1.00 78.12 225 THR A C 1
ATOM 1721 O O . THR A 1 225 ? -12.793 14.631 10.220 1.00 78.12 225 THR A O 1
ATOM 1724 N N . THR A 1 226 ? -11.792 12.690 9.738 1.00 76.06 226 THR A N 1
ATOM 1725 C CA . THR A 1 226 ? -11.520 12.995 8.312 1.00 76.06 226 THR A CA 1
ATOM 1726 C C . THR A 1 226 ? -12.365 12.185 7.327 1.00 76.06 226 THR A C 1
ATOM 1728 O O . THR A 1 226 ? -12.224 12.349 6.120 1.00 76.06 226 THR A O 1
ATOM 1731 N N . GLY A 1 227 ? -13.244 11.303 7.814 1.00 82.19 227 GLY A N 1
ATOM 1732 C CA . GLY A 1 227 ? -14.144 10.487 6.989 1.00 82.19 227 GLY A CA 1
ATOM 1733 C C . GLY A 1 227 ? -13.575 9.139 6.527 1.00 82.19 227 GLY A C 1
ATOM 1734 O O . GLY A 1 227 ? -14.335 8.284 6.083 1.00 82.19 227 GLY A O 1
ATOM 1735 N N . ASN A 1 228 ? -12.275 8.887 6.694 1.00 86.81 228 ASN A N 1
ATOM 1736 C CA . ASN A 1 228 ? -11.633 7.632 6.282 1.00 86.81 228 ASN A CA 1
ATOM 1737 C C . ASN A 1 228 ? -12.248 6.388 6.956 1.00 86.81 228 ASN A C 1
ATOM 1739 O O . ASN A 1 228 ? -12.589 5.412 6.289 1.00 86.81 228 ASN A O 1
ATOM 1743 N N . THR A 1 229 ? -12.459 6.436 8.276 1.00 93.81 229 THR A N 1
ATOM 1744 C CA . THR A 1 229 ? -13.089 5.338 9.036 1.00 93.81 229 THR A CA 1
ATOM 1745 C C . THR A 1 229 ? -14.535 5.107 8.598 1.00 93.81 229 THR A C 1
ATOM 1747 O O . THR A 1 229 ? -14.973 3.962 8.535 1.00 93.81 229 THR A O 1
ATOM 1750 N N . ALA A 1 230 ? -15.256 6.180 8.248 1.00 90.19 230 ALA A N 1
ATOM 1751 C CA . ALA A 1 230 ? -16.610 6.088 7.705 1.00 90.19 230 ALA A CA 1
ATOM 1752 C C . ALA A 1 230 ? -16.617 5.351 6.355 1.00 90.19 230 ALA A C 1
ATOM 1754 O O . ALA A 1 230 ? -17.431 4.458 6.142 1.00 90.19 230 ALA A O 1
ATOM 1755 N N . GLY A 1 231 ? -15.657 5.661 5.475 1.00 88.88 231 GLY A N 1
ATOM 1756 C CA . GLY A 1 231 ? -15.491 4.966 4.196 1.00 88.88 231 GLY A CA 1
ATOM 1757 C C . GLY A 1 231 ? -15.241 3.464 4.362 1.00 88.88 231 GLY A C 1
ATOM 1758 O O . GLY A 1 231 ? -15.865 2.655 3.679 1.00 88.88 231 GLY A O 1
ATOM 1759 N N . VAL A 1 232 ? -14.390 3.072 5.316 1.00 97.62 232 VAL A N 1
ATOM 1760 C CA . VAL A 1 232 ? -14.146 1.651 5.630 1.00 97.62 232 VAL A CA 1
ATOM 1761 C C . VAL A 1 232 ? -15.382 0.987 6.250 1.00 97.62 232 VAL A C 1
ATOM 1763 O O . VAL A 1 232 ? -15.675 -0.163 5.924 1.00 97.62 232 VAL A O 1
ATOM 1766 N N . ALA A 1 233 ? -16.138 1.695 7.096 1.00 98.31 233 ALA A N 1
ATOM 1767 C CA . ALA A 1 233 ? -17.395 1.192 7.654 1.00 98.31 233 ALA A CA 1
ATOM 1768 C C . ALA A 1 233 ? -18.421 0.872 6.551 1.00 98.31 233 ALA A C 1
ATOM 1770 O O . ALA A 1 233 ? -19.034 -0.197 6.570 1.00 98.31 233 ALA A O 1
ATOM 1771 N N . GLU A 1 234 ? -18.563 1.758 5.562 1.00 97.75 234 GLU A N 1
ATOM 1772 C CA . GLU A 1 234 ? -19.436 1.537 4.403 1.00 97.75 234 GLU A CA 1
ATOM 1773 C C . GLU A 1 234 ? -18.935 0.402 3.502 1.00 97.75 234 GLU A C 1
ATOM 1775 O O . GLU A 1 234 ? -19.730 -0.419 3.042 1.00 97.75 234 GLU A O 1
ATOM 1780 N N . ALA A 1 235 ? -17.620 0.273 3.307 1.00 95.44 235 ALA A N 1
ATOM 1781 C CA . ALA A 1 235 ? -17.047 -0.854 2.572 1.00 95.44 235 ALA A CA 1
ATOM 1782 C C . ALA A 1 235 ? -17.321 -2.199 3.277 1.00 95.44 235 ALA A C 1
ATOM 1784 O O . ALA A 1 235 ? -17.713 -3.174 2.634 1.00 95.44 235 ALA A O 1
ATOM 1785 N N . LEU A 1 236 ? -17.197 -2.248 4.609 1.00 98.38 236 LEU A N 1
ATOM 1786 C CA . LEU A 1 236 ? -17.559 -3.426 5.403 1.00 98.38 236 LEU A CA 1
ATOM 1787 C C . LEU A 1 236 ? -19.053 -3.741 5.320 1.00 98.38 236 LEU A C 1
ATOM 1789 O O . LEU A 1 236 ? -19.413 -4.914 5.220 1.00 98.38 236 LEU A O 1
ATOM 1793 N N . ARG A 1 237 ? -19.924 -2.725 5.325 1.00 98.00 237 ARG A N 1
ATOM 1794 C CA . ARG A 1 237 ? -21.364 -2.911 5.101 1.00 98.00 237 ARG A CA 1
ATOM 1795 C C . ARG A 1 237 ? -21.639 -3.504 3.723 1.00 98.00 237 ARG A C 1
ATOM 1797 O O . ARG A 1 237 ? -22.429 -4.441 3.630 1.00 98.00 237 ARG A O 1
ATOM 1804 N N . ALA A 1 238 ? -21.012 -2.972 2.675 1.00 95.25 238 ALA A N 1
ATOM 1805 C CA . ALA A 1 238 ? -21.185 -3.459 1.310 1.00 95.25 238 ALA A CA 1
ATOM 1806 C C . ALA A 1 238 ? -20.764 -4.929 1.182 1.00 95.25 238 ALA A C 1
ATOM 1808 O O . ALA A 1 238 ? -21.479 -5.723 0.569 1.00 95.25 238 ALA A O 1
ATOM 1809 N N . GLU A 1 239 ? -19.654 -5.310 1.820 1.00 97.31 239 GLU A N 1
ATOM 1810 C CA . GLU A 1 239 ? -19.218 -6.701 1.856 1.00 97.31 239 GLU A CA 1
ATOM 1811 C C . GLU A 1 239 ? -20.171 -7.561 2.694 1.00 97.31 239 GLU A C 1
ATOM 1813 O O . GLU A 1 239 ? -20.715 -8.527 2.171 1.00 97.31 239 GLU A O 1
ATOM 1818 N N . LEU A 1 240 ? -20.451 -7.233 3.959 1.00 95.75 240 LEU A N 1
ATOM 1819 C CA . LEU A 1 240 ? -21.339 -8.033 4.823 1.00 95.75 240 LEU A CA 1
ATOM 1820 C C . LEU A 1 240 ? -22.763 -8.174 4.259 1.00 95.75 240 LEU A C 1
ATOM 1822 O O . LEU A 1 240 ? -23.383 -9.225 4.431 1.00 95.75 240 LEU A O 1
ATOM 1826 N N . GLY A 1 241 ? -23.237 -7.153 3.548 1.00 92.69 241 GLY A N 1
ATOM 1827 C CA . GLY A 1 241 ? -24.550 -7.069 2.924 1.00 92.69 241 GLY A CA 1
ATOM 1828 C C . GLY A 1 241 ? -25.411 -5.989 3.578 1.00 92.69 241 GLY A C 1
ATOM 1829 O O . GLY A 1 241 ? -25.586 -5.957 4.795 1.00 92.69 241 GLY A O 1
ATOM 1830 N N . GLU A 1 242 ? -26.020 -5.132 2.759 1.00 91.19 242 GLU A N 1
ATOM 1831 C CA . GLU A 1 242 ? -26.795 -3.972 3.224 1.00 91.19 242 GLU A CA 1
ATOM 1832 C C . GLU A 1 242 ? -28.038 -4.317 4.057 1.00 91.19 242 GLU A C 1
ATOM 1834 O O . GLU A 1 242 ? -28.491 -3.506 4.858 1.00 91.19 242 GLU A O 1
ATOM 1839 N N . SER A 1 243 ? -28.595 -5.518 3.882 1.00 91.31 243 SER A N 1
ATOM 1840 C CA . SER A 1 243 ? -29.702 -6.018 4.706 1.00 91.31 243 SER A CA 1
ATOM 1841 C C . SER A 1 243 ? -29.237 -6.645 6.024 1.00 91.31 243 SER A C 1
ATOM 1843 O O . SER A 1 243 ? -30.056 -6.921 6.895 1.00 91.31 243 SER A O 1
ATOM 1845 N N . VAL A 1 244 ? -27.940 -6.936 6.154 1.00 94.88 244 VAL A N 1
ATOM 1846 C CA . VAL A 1 244 ? -27.340 -7.611 7.314 1.00 94.88 244 VAL A CA 1
ATOM 1847 C C . VAL A 1 244 ? -26.719 -6.596 8.265 1.00 94.88 244 VAL A C 1
ATOM 1849 O O . VAL A 1 244 ? -26.837 -6.756 9.482 1.00 94.88 244 VAL A O 1
ATOM 1852 N N . ALA A 1 245 ? -26.083 -5.559 7.717 1.00 97.44 245 ALA A N 1
ATOM 1853 C CA . ALA A 1 245 ? -25.322 -4.577 8.470 1.00 97.44 245 ALA A CA 1
ATOM 1854 C C . ALA A 1 245 ? -25.848 -3.147 8.288 1.00 97.44 245 ALA A C 1
ATOM 1856 O O . ALA A 1 245 ? -26.194 -2.729 7.182 1.00 97.44 245 ALA A O 1
ATOM 1857 N N . LYS A 1 246 ? -25.844 -2.369 9.374 1.00 97.75 246 LYS A N 1
ATOM 1858 C CA . LYS A 1 246 ? -26.176 -0.939 9.371 1.00 97.75 246 LYS A CA 1
ATOM 1859 C C . LYS A 1 246 ? -25.021 -0.124 9.940 1.00 97.75 246 LYS A C 1
ATOM 1861 O O . LYS A 1 246 ? -24.553 -0.410 11.036 1.00 97.75 246 LYS A O 1
ATOM 1866 N N . VAL A 1 247 ? -24.595 0.892 9.196 1.00 98.00 247 VAL A N 1
ATOM 1867 C CA . VAL A 1 247 ? -23.551 1.839 9.603 1.00 98.00 247 VAL A CA 1
ATOM 1868 C C . VAL A 1 247 ? -24.167 2.942 10.464 1.00 98.00 247 VAL A C 1
ATOM 1870 O O . VAL A 1 247 ? -25.262 3.421 10.163 1.00 98.00 247 VAL A O 1
ATOM 1873 N N . VAL A 1 248 ? -23.490 3.299 11.556 1.00 97.06 248 VAL A N 1
ATOM 1874 C CA . VAL A 1 248 ? -23.955 4.262 12.561 1.00 97.06 248 VAL A CA 1
ATOM 1875 C C . VAL A 1 248 ? -22.775 5.104 13.047 1.00 97.06 248 VAL A C 1
ATOM 1877 O O . VAL A 1 248 ? -21.779 4.569 13.532 1.00 97.06 248 VAL A O 1
ATOM 1880 N N . ASN A 1 249 ? -22.882 6.428 12.958 1.00 94.56 249 ASN A N 1
ATOM 1881 C CA . ASN A 1 249 ? -21.909 7.324 13.577 1.00 94.56 249 ASN A CA 1
ATOM 1882 C C . ASN A 1 249 ? -22.196 7.422 15.085 1.00 94.56 249 ASN A C 1
ATOM 1884 O O . ASN A 1 249 ? -23.336 7.656 15.488 1.00 94.56 249 ASN A O 1
ATOM 1888 N N . VAL A 1 250 ? -21.179 7.263 15.935 1.00 95.88 250 VAL A N 1
ATOM 1889 C CA . VAL A 1 250 ? -21.353 7.309 17.401 1.00 95.88 250 VAL A CA 1
ATOM 1890 C C . VAL A 1 250 ? -21.837 8.668 17.918 1.00 95.88 250 VAL A C 1
ATOM 1892 O O . VAL A 1 250 ? -22.413 8.736 19.000 1.00 95.88 250 VAL A O 1
ATOM 1895 N N . THR A 1 251 ? -21.672 9.745 17.147 1.00 91.62 251 THR A N 1
ATOM 1896 C CA . THR A 1 251 ? -22.201 11.076 17.502 1.00 91.62 251 THR A CA 1
ATOM 1897 C C . THR A 1 251 ? -23.722 11.187 17.352 1.00 91.62 251 THR A C 1
ATOM 1899 O O . THR A 1 251 ? -24.334 12.081 17.933 1.00 91.62 251 THR A O 1
ATOM 1902 N N . GLU A 1 252 ? -24.349 10.271 16.611 1.00 90.38 252 GLU A N 1
ATOM 1903 C CA . GLU A 1 252 ? -25.773 10.329 16.255 1.00 90.38 252 GLU A CA 1
ATOM 1904 C C . GLU A 1 252 ? -26.668 9.506 17.189 1.00 90.38 252 GLU A C 1
ATOM 1906 O O . GLU A 1 252 ? -27.893 9.540 17.066 1.00 90.38 252 GLU A O 1
ATOM 1911 N N . VAL A 1 253 ? -26.076 8.747 18.114 1.00 91.38 253 VAL A N 1
ATOM 1912 C CA . VAL A 1 253 ? -26.784 7.761 18.939 1.00 91.38 253 VAL A CA 1
ATOM 1913 C C . VAL A 1 253 ? -26.361 7.818 20.402 1.00 91.38 253 VAL A C 1
ATOM 1915 O O . VAL A 1 253 ? -25.349 8.422 20.770 1.00 91.38 253 VAL A O 1
ATOM 1918 N N . THR A 1 254 ? -27.139 7.164 21.262 1.00 91.12 254 THR A N 1
ATOM 1919 C CA . THR A 1 254 ? -26.728 6.868 22.640 1.00 91.12 254 THR A CA 1
ATOM 1920 C C . THR A 1 254 ? -26.304 5.402 22.792 1.00 91.12 254 THR A C 1
ATOM 1922 O O . THR A 1 254 ? -26.590 4.576 21.917 1.00 91.12 254 THR A O 1
ATOM 1925 N N . PRO A 1 255 ? -25.681 5.034 23.928 1.00 92.94 255 PRO A N 1
ATOM 1926 C CA . PRO A 1 255 ? -25.290 3.655 24.196 1.00 92.94 255 PRO A CA 1
ATOM 1927 C C . PRO A 1 255 ? -26.423 2.622 24.109 1.00 92.94 255 PRO A C 1
ATOM 1929 O O . PRO A 1 255 ? -26.189 1.463 23.772 1.00 92.94 255 PRO A O 1
ATOM 1932 N N . SER A 1 256 ? -27.673 3.038 24.330 1.00 91.75 256 SER A N 1
ATOM 1933 C CA . SER A 1 256 ? -28.830 2.139 24.220 1.00 91.75 256 SER A CA 1
ATOM 1934 C C . SER A 1 256 ? -28.987 1.522 22.821 1.00 91.75 256 SER A C 1
ATOM 1936 O O . SER A 1 256 ? -29.577 0.451 22.672 1.00 91.75 256 SER A O 1
ATOM 1938 N N . VAL A 1 257 ? -28.439 2.160 21.780 1.00 95.19 257 VAL A N 1
A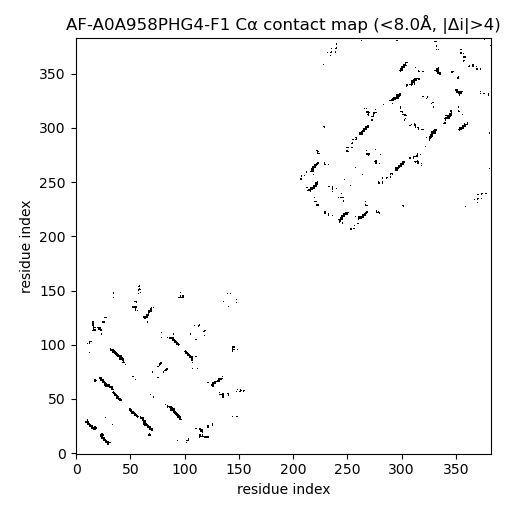TOM 1939 C CA . VAL A 1 257 ? -28.508 1.660 20.403 1.00 95.19 257 VAL A CA 1
ATOM 1940 C C . VAL A 1 257 ? -27.601 0.447 20.180 1.00 95.19 257 VAL A C 1
ATOM 1942 O O . VAL A 1 257 ? -27.977 -0.428 19.397 1.00 95.19 257 VAL A O 1
ATOM 1945 N N . PHE A 1 258 ? -26.477 0.313 20.898 1.00 96.31 258 PHE A N 1
ATOM 1946 C CA . PHE A 1 258 ? -25.634 -0.892 20.815 1.00 96.31 258 PHE A CA 1
ATOM 1947 C C . PHE A 1 258 ? -26.426 -2.153 21.190 1.00 96.31 258 PHE A C 1
ATOM 1949 O O . PHE A 1 258 ? -26.238 -3.220 20.607 1.00 96.31 258 PHE A O 1
ATOM 1956 N N . GLU A 1 259 ? -27.374 -2.035 22.122 1.00 95.31 259 GLU A N 1
ATOM 1957 C CA . GLU A 1 259 ? -28.169 -3.172 22.584 1.00 95.31 259 GLU A CA 1
ATOM 1958 C C . GLU A 1 259 ? -29.158 -3.695 21.533 1.00 95.31 259 GLU A C 1
ATOM 1960 O O . GLU A 1 259 ? -29.574 -4.856 21.608 1.00 95.31 259 GLU A O 1
ATOM 1965 N N . LYS A 1 260 ? -29.497 -2.876 20.528 1.00 95.88 260 LYS A N 1
ATOM 1966 C CA . LYS A 1 260 ? -30.485 -3.201 19.487 1.00 95.88 260 LYS A CA 1
ATOM 1967 C C . LYS A 1 260 ? -29.966 -4.150 18.401 1.00 95.88 260 LYS A C 1
ATOM 1969 O O . LYS A 1 260 ? -30.775 -4.668 17.638 1.00 95.88 260 LYS A O 1
ATOM 1974 N N . PHE A 1 261 ? -28.655 -4.374 18.320 1.00 97.06 261 PHE A N 1
ATOM 1975 C CA . PHE A 1 261 ? -28.031 -5.261 17.332 1.00 97.06 261 PHE A CA 1
ATOM 1976 C C . PHE A 1 261 ? -27.574 -6.575 17.965 1.00 97.06 261 PHE A C 1
ATOM 1978 O O . PHE A 1 261 ? -27.165 -6.593 19.125 1.00 97.06 261 PHE A O 1
ATOM 1985 N N . ASP A 1 262 ? -27.596 -7.672 17.212 1.00 96.56 262 ASP A N 1
ATOM 1986 C CA . ASP A 1 262 ? -27.112 -8.978 17.683 1.00 96.56 262 ASP A CA 1
ATOM 1987 C C . ASP A 1 262 ? -25.580 -8.997 17.784 1.00 96.56 262 ASP A C 1
ATOM 1989 O O . ASP A 1 262 ? -25.013 -9.566 18.719 1.00 96.56 262 ASP A O 1
ATOM 1993 N N . ASN A 1 263 ? -24.918 -8.339 16.828 1.00 98.25 263 ASN A N 1
ATOM 1994 C CA . ASN A 1 263 ? -23.467 -8.242 16.736 1.00 98.25 263 ASN A CA 1
ATOM 1995 C C . ASN A 1 263 ? -23.027 -6.798 16.469 1.00 98.25 263 ASN A C 1
ATOM 1997 O O . ASN A 1 263 ? -23.754 -6.012 15.856 1.00 98.25 263 ASN A O 1
ATOM 2001 N N . LEU A 1 264 ? -21.811 -6.467 16.896 1.00 98.62 264 LEU A N 1
ATOM 2002 C CA . LEU A 1 264 ? -21.235 -5.129 16.804 1.00 98.62 264 LEU A CA 1
ATOM 2003 C C . LEU A 1 264 ? -19.902 -5.163 16.056 1.00 98.62 264 LEU A C 1
ATOM 2005 O O . LEU A 1 264 ? -19.076 -6.049 16.270 1.00 98.62 264 LEU A O 1
ATOM 2009 N N . VAL A 1 265 ? -19.677 -4.168 15.206 1.00 98.81 265 VAL A N 1
ATOM 2010 C CA . VAL A 1 265 ? -18.384 -3.886 14.578 1.00 98.81 265 VAL A CA 1
ATOM 2011 C C . VAL A 1 265 ? -18.034 -2.439 14.900 1.00 98.81 265 VAL A C 1
ATOM 2013 O O . VAL A 1 265 ? -18.817 -1.545 14.595 1.00 98.81 265 VAL A O 1
ATOM 2016 N N . LEU A 1 266 ? -16.893 -2.198 15.538 1.00 98.75 266 LEU A N 1
ATOM 2017 C CA . LEU A 1 266 ? -16.516 -0.885 16.056 1.00 98.75 266 LEU A CA 1
ATOM 2018 C C . LEU A 1 266 ? -15.298 -0.337 15.305 1.00 98.75 266 LEU A C 1
ATOM 2020 O O . LEU A 1 266 ? -14.231 -0.942 15.328 1.00 98.75 266 LEU A O 1
ATOM 2024 N N . GLY A 1 267 ? -15.459 0.802 14.643 1.00 98.69 267 GLY A N 1
ATOM 2025 C CA . GLY A 1 267 ? -14.440 1.454 13.828 1.00 98.69 267 GLY A CA 1
ATOM 2026 C C . GLY A 1 267 ? -13.816 2.655 14.511 1.00 98.69 267 GLY A C 1
ATOM 2027 O O . GLY A 1 267 ? -14.521 3.626 14.791 1.00 98.69 267 GLY A O 1
ATOM 2028 N N . VAL A 1 268 ? -12.501 2.639 14.717 1.00 98.50 268 VAL A N 1
ATOM 2029 C CA . VAL A 1 268 ? -11.787 3.721 15.410 1.00 98.50 268 VAL A CA 1
ATOM 2030 C C . VAL A 1 268 ? -10.468 4.082 14.714 1.00 98.50 268 VAL A C 1
ATOM 2032 O O . VAL A 1 268 ? -9.629 3.214 14.486 1.00 98.50 268 VAL A O 1
ATOM 2035 N N . PRO A 1 269 ? -10.235 5.352 14.346 1.00 97.69 269 PRO A N 1
ATOM 2036 C CA . PRO A 1 269 ? -8.900 5.811 13.990 1.00 97.69 269 PRO A CA 1
ATOM 2037 C C . PRO A 1 269 ? -8.089 6.106 15.258 1.00 97.69 269 PRO A C 1
ATOM 2039 O O . PRO A 1 269 ? -8.644 6.536 16.269 1.00 97.69 269 PRO A O 1
ATOM 2042 N N . THR A 1 270 ? -6.773 5.931 15.195 1.00 94.12 270 THR A N 1
ATOM 2043 C CA . THR A 1 270 ? -5.871 6.458 16.232 1.00 94.12 270 THR A CA 1
ATOM 2044 C C . THR A 1 270 ? -5.454 7.879 15.878 1.00 94.12 270 THR A C 1
ATOM 2046 O O . THR A 1 270 ? -5.039 8.131 14.747 1.00 94.12 270 THR A O 1
ATOM 2049 N N . TRP A 1 271 ? -5.574 8.794 16.838 1.00 85.50 271 TRP A N 1
ATOM 2050 C CA . TRP A 1 271 ? -5.195 10.199 16.682 1.00 85.50 271 TRP A CA 1
ATOM 2051 C C . TRP A 1 271 ? -3.983 10.554 17.537 1.00 85.50 271 TRP A C 1
ATOM 2053 O O . TRP A 1 271 ? -3.602 9.827 18.455 1.00 85.50 271 TRP A O 1
ATOM 2063 N N . HIS A 1 272 ? -3.369 11.690 17.204 1.00 85.56 272 HIS A N 1
ATOM 2064 C CA . HIS A 1 272 ? -2.189 12.223 17.881 1.00 85.56 272 HIS A CA 1
ATOM 2065 C C . HIS A 1 272 ? -1.098 11.152 18.051 1.00 85.56 272 HIS A C 1
ATOM 2067 O O . HIS A 1 272 ? -0.593 10.637 17.058 1.00 85.56 272 HIS A O 1
ATOM 2073 N N . ILE A 1 273 ? -0.717 10.817 19.286 1.00 87.38 273 ILE A N 1
ATOM 2074 C CA . ILE A 1 273 ? 0.313 9.815 19.591 1.00 87.38 273 ILE A CA 1
ATOM 2075 C C . ILE A 1 273 ? -0.335 8.688 20.398 1.00 87.38 273 ILE A C 1
ATOM 2077 O O . ILE A 1 273 ? -0.140 8.563 21.607 1.00 87.38 273 ILE A O 1
ATOM 2081 N N . GLY A 1 274 ? -1.136 7.879 19.706 1.00 84.88 274 GLY A N 1
ATOM 2082 C CA . GLY A 1 274 ? -1.772 6.698 20.285 1.00 84.88 274 GLY A CA 1
ATOM 2083 C C . GLY A 1 274 ? -3.071 6.969 21.038 1.00 84.88 274 GLY A C 1
ATOM 2084 O O . GLY A 1 274 ? -3.442 6.158 21.881 1.00 84.88 274 GLY A O 1
ATOM 2085 N N . GLU A 1 275 ? -3.727 8.099 20.775 1.00 88.62 275 GLU A N 1
ATOM 2086 C CA . GLU A 1 275 ? -4.917 8.543 21.500 1.00 88.62 275 GLU A CA 1
ATOM 2087 C C . GLU A 1 275 ? -6.218 8.111 20.811 1.00 88.62 275 GLU A C 1
ATOM 2089 O O . GLU A 1 275 ? -6.298 7.956 19.584 1.00 88.62 275 GLU A O 1
ATOM 2094 N N . MET A 1 276 ? -7.257 7.951 21.632 1.00 93.69 276 MET A N 1
ATOM 2095 C CA . MET A 1 276 ? -8.636 7.745 21.204 1.00 93.69 276 MET A CA 1
ATOM 2096 C C . MET A 1 276 ? -9.159 8.941 20.398 1.00 93.69 276 MET A C 1
ATOM 2098 O O . MET A 1 276 ? -8.884 10.096 20.716 1.00 93.69 276 MET A O 1
ATOM 2102 N N . GLN A 1 277 ? -9.976 8.669 19.381 1.00 94.81 277 GLN A N 1
ATOM 2103 C CA . GLN A 1 277 ? -10.678 9.717 18.643 1.00 94.81 277 GLN A CA 1
ATOM 2104 C C . GLN A 1 277 ? -11.745 10.396 19.522 1.00 94.81 277 GLN A C 1
ATOM 2106 O O . GLN A 1 277 ? -12.422 9.728 20.299 1.00 94.81 277 GLN A O 1
ATOM 2111 N N . GLU A 1 278 ? -11.910 11.715 19.391 1.00 88.06 278 GLU A N 1
ATOM 2112 C CA . GLU A 1 278 ? -12.724 12.539 20.304 1.00 88.06 278 GLU A CA 1
ATOM 2113 C C . GLU A 1 278 ? -14.175 12.051 20.487 1.00 88.06 278 GLU A C 1
ATOM 2115 O O . GLU A 1 278 ? -14.653 11.978 21.620 1.00 88.06 278 GLU A O 1
ATOM 2120 N N . ASP A 1 279 ? -14.863 11.658 19.409 1.00 91.44 279 ASP A N 1
ATOM 2121 C CA . ASP A 1 279 ? -16.261 11.203 19.487 1.00 91.44 279 ASP A CA 1
ATOM 2122 C C . ASP A 1 279 ? -16.379 9.857 20.206 1.00 91.44 279 ASP A C 1
ATOM 2124 O O . ASP A 1 279 ? -17.311 9.626 20.983 1.00 91.44 279 ASP A O 1
ATOM 2128 N N . TRP A 1 280 ? -15.412 8.965 19.979 1.00 97.00 280 TRP A N 1
ATOM 2129 C CA . TRP A 1 280 ? -15.317 7.729 20.743 1.00 97.00 280 TRP A CA 1
ATOM 2130 C C . TRP A 1 280 ? -14.995 7.997 22.206 1.00 97.00 280 TRP A C 1
ATOM 2132 O O . TRP A 1 280 ? -15.634 7.397 23.066 1.00 97.00 280 TRP A O 1
ATOM 2142 N N . ALA A 1 281 ? -14.062 8.903 22.504 1.00 93.31 281 ALA A N 1
ATOM 2143 C CA . ALA A 1 281 ? -13.729 9.261 23.879 1.00 93.31 281 ALA A CA 1
ATOM 2144 C C . ALA A 1 281 ? -14.975 9.754 24.635 1.00 93.31 281 ALA A C 1
ATOM 2146 O O . ALA A 1 281 ? -15.230 9.293 25.748 1.00 93.31 281 ALA A O 1
ATOM 2147 N N . ASP A 1 282 ? -15.797 10.603 24.010 1.00 91.81 282 ASP A N 1
ATOM 2148 C CA . ASP A 1 282 ? -17.074 11.049 24.573 1.00 91.81 282 ASP A CA 1
ATOM 2149 C C . ASP A 1 282 ? -18.093 9.903 24.720 1.00 91.81 282 ASP A C 1
ATOM 2151 O O . ASP A 1 282 ? -18.698 9.749 25.786 1.00 91.81 282 ASP A O 1
ATOM 2155 N N . MET A 1 283 ? -18.263 9.054 23.700 1.00 93.81 283 MET A N 1
ATOM 2156 C CA . MET A 1 283 ? -19.155 7.887 23.766 1.00 93.81 283 MET A CA 1
ATOM 2157 C C . MET A 1 283 ? -18.762 6.926 24.897 1.00 93.81 283 MET A C 1
ATOM 2159 O O . MET A 1 283 ? -19.630 6.469 25.644 1.00 93.81 283 MET A O 1
ATOM 2163 N N . LEU A 1 284 ? -17.465 6.658 25.077 1.00 93.50 284 LEU A N 1
ATOM 2164 C CA . LEU A 1 284 ? -16.956 5.782 26.133 1.00 93.50 284 LEU A CA 1
ATOM 2165 C C . LEU A 1 284 ? -17.335 6.280 27.533 1.00 93.50 284 LEU A C 1
ATOM 2167 O O . LEU A 1 284 ? -17.661 5.460 28.391 1.00 93.50 284 LEU A O 1
ATOM 2171 N N . THR A 1 285 ? -17.385 7.601 27.761 1.00 92.50 285 THR A N 1
ATOM 2172 C CA . THR A 1 285 ? -17.831 8.154 29.057 1.00 92.50 285 THR A CA 1
ATOM 2173 C C . THR A 1 285 ? -19.292 7.844 29.383 1.00 92.50 285 THR A C 1
ATOM 2175 O O . THR A 1 285 ? -19.699 7.932 30.541 1.00 92.50 285 THR A O 1
ATOM 2178 N N . ARG A 1 286 ? -20.086 7.478 28.371 1.00 90.81 286 ARG A N 1
ATOM 2179 C CA . ARG A 1 286 ? -21.527 7.233 28.477 1.00 90.81 286 ARG A CA 1
ATOM 2180 C C . ARG A 1 286 ? -21.879 5.745 28.505 1.00 90.81 286 ARG A C 1
ATOM 2182 O O . ARG A 1 286 ? -23.020 5.425 28.811 1.00 90.81 286 ARG A O 1
ATOM 2189 N N . LEU A 1 287 ? -20.936 4.840 28.219 1.00 89.00 287 LEU A N 1
ATOM 2190 C CA . LEU A 1 287 ? -21.203 3.397 28.096 1.00 89.00 287 LEU A CA 1
ATOM 2191 C C . LEU A 1 287 ? -21.598 2.702 29.409 1.00 89.00 287 LEU A C 1
ATOM 2193 O O . LEU A 1 287 ? -22.080 1.567 29.363 1.00 89.00 287 LEU A O 1
ATOM 2197 N N . GLU A 1 288 ? -21.396 3.341 30.564 1.00 83.56 288 GLU A N 1
ATOM 2198 C CA . GLU A 1 288 ? -21.708 2.752 31.867 1.00 83.56 288 GLU A CA 1
ATOM 2199 C C . GLU A 1 288 ? -23.164 2.255 31.928 1.00 83.56 288 GLU A C 1
ATOM 2201 O O . GLU A 1 288 ? -24.111 2.980 31.633 1.00 83.56 288 GLU A O 1
ATOM 2206 N N . GLY A 1 289 ? -23.340 0.985 32.304 1.00 81.62 289 GLY A N 1
ATOM 2207 C CA . GLY A 1 289 ? -24.652 0.340 32.404 1.00 81.62 289 GLY A CA 1
ATOM 2208 C C . GLY A 1 289 ? -25.170 -0.317 31.120 1.00 81.62 289 GLY A C 1
ATOM 2209 O O . GLY A 1 289 ? -26.181 -1.013 31.191 1.00 81.62 289 GLY A O 1
ATOM 2210 N N . THR A 1 290 ? -24.480 -0.170 29.984 1.00 92.06 290 THR A N 1
ATOM 2211 C CA . THR A 1 290 ? -24.833 -0.869 28.733 1.00 92.06 290 THR A CA 1
ATOM 2212 C C . THR A 1 290 ? -24.601 -2.374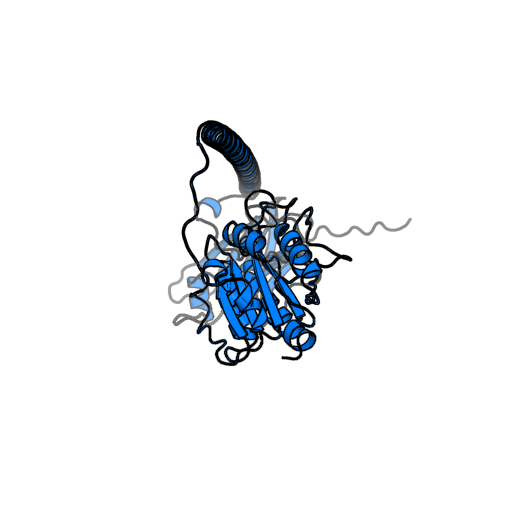 28.882 1.00 92.06 290 THR A C 1
ATOM 2214 O O . THR A 1 290 ? -23.515 -2.803 29.280 1.00 92.06 290 THR A O 1
ATOM 2217 N N . ASN A 1 291 ? -25.596 -3.194 28.542 1.00 92.69 291 ASN A N 1
ATOM 2218 C CA . ASN A 1 291 ? -25.505 -4.649 28.642 1.00 92.69 291 ASN A CA 1
ATOM 2219 C C . ASN A 1 291 ? -25.295 -5.295 27.269 1.00 92.69 291 ASN A C 1
ATOM 2221 O O . ASN A 1 291 ? -26.226 -5.473 26.480 1.00 92.69 291 ASN A O 1
ATOM 2225 N N . LEU A 1 292 ? -24.066 -5.738 27.020 1.00 96.69 292 LEU A N 1
ATOM 2226 C CA . LEU A 1 292 ? -23.664 -6.391 25.776 1.00 96.69 292 LEU A CA 1
ATOM 2227 C C . LEU A 1 292 ? -23.465 -7.903 25.937 1.00 96.69 292 LEU A C 1
ATOM 2229 O O . LEU A 1 292 ? -22.880 -8.551 25.068 1.00 96.69 292 LEU A O 1
ATOM 2233 N N . LYS A 1 293 ? -23.970 -8.491 27.030 1.00 96.25 293 LYS A N 1
ATOM 2234 C CA . LYS A 1 293 ? -23.830 -9.922 27.307 1.00 96.25 293 LYS A CA 1
ATOM 2235 C C . LYS A 1 293 ? -24.371 -10.780 26.161 1.00 96.25 293 LYS A C 1
ATOM 2237 O O . LYS A 1 293 ? -25.547 -10.703 25.814 1.00 96.25 293 LYS A O 1
ATOM 2242 N N . GLY A 1 294 ? -23.514 -11.660 25.647 1.00 93.88 294 GLY A N 1
ATOM 2243 C CA . GLY A 1 294 ? -23.856 -12.612 24.585 1.00 93.88 294 GLY A CA 1
ATOM 2244 C C . GLY A 1 294 ? -23.826 -12.026 23.172 1.00 93.88 294 GLY A C 1
ATOM 2245 O O . GLY A 1 294 ? -24.125 -12.749 22.226 1.00 93.88 294 GLY A O 1
ATOM 2246 N N . LYS A 1 295 ? -23.457 -10.748 23.019 1.00 96.81 295 LYS A N 1
ATOM 2247 C CA . LYS A 1 295 ? -23.226 -10.121 21.715 1.00 96.81 295 LYS A CA 1
ATOM 2248 C C . LYS A 1 295 ? -21.770 -10.292 21.323 1.00 96.81 295 LYS A C 1
ATOM 2250 O O . LYS A 1 295 ? -20.882 -10.092 22.155 1.00 96.81 295 LYS A O 1
ATOM 2255 N N . LYS A 1 296 ? -21.522 -10.605 20.054 1.00 98.19 296 LYS A N 1
ATOM 2256 C CA . LYS A 1 296 ? -20.160 -10.621 19.520 1.00 98.19 296 LYS A CA 1
ATOM 2257 C C . LYS A 1 296 ? -19.782 -9.240 19.029 1.00 98.19 296 LYS A C 1
ATOM 2259 O O . LYS A 1 296 ? -20.576 -8.567 18.373 1.00 98.19 296 LYS A O 1
ATOM 2264 N N . CYS A 1 297 ? -18.568 -8.827 19.348 1.00 98.38 297 CYS A N 1
ATOM 2265 C CA . CYS A 1 297 ? -18.056 -7.508 19.044 1.00 98.38 297 CYS A CA 1
ATOM 2266 C C . CYS A 1 297 ? -16.692 -7.629 18.367 1.00 98.38 297 CYS A C 1
ATOM 2268 O O . CYS A 1 297 ? -15.792 -8.280 18.889 1.00 98.38 297 CYS A O 1
ATOM 2270 N N . ALA A 1 298 ? -16.539 -7.007 17.205 1.00 98.62 298 ALA A N 1
ATOM 2271 C CA . ALA A 1 298 ? -15.274 -6.919 16.489 1.00 98.62 298 ALA A CA 1
ATOM 2272 C C . ALA A 1 298 ? -14.824 -5.460 16.399 1.00 98.62 298 ALA A C 1
ATOM 2274 O O . ALA A 1 298 ? -15.657 -4.558 16.369 1.00 98.62 298 ALA A O 1
ATOM 2275 N N . VAL A 1 299 ? -13.517 -5.222 16.334 1.00 98.69 299 VAL A N 1
ATOM 2276 C CA . VAL A 1 299 ? -12.944 -3.875 16.198 1.00 98.69 299 VAL A CA 1
ATOM 2277 C C . VAL A 1 299 ? -12.230 -3.773 14.853 1.00 98.69 299 VAL A C 1
ATOM 2279 O O . VAL A 1 299 ? -11.628 -4.742 14.399 1.00 98.69 299 VAL A O 1
ATOM 2282 N N . PHE A 1 300 ? -12.281 -2.616 14.202 1.00 98.88 300 PHE A N 1
ATOM 2283 C CA . PHE A 1 300 ? -11.354 -2.276 13.130 1.00 98.88 300 PHE A CA 1
ATOM 2284 C C . PHE A 1 300 ? -10.715 -0.914 13.392 1.00 98.88 300 PHE A C 1
ATOM 2286 O O . PHE A 1 300 ? -11.362 0.017 13.878 1.00 98.88 300 PHE A O 1
ATOM 2293 N N . GLY A 1 301 ? -9.426 -0.818 13.093 1.00 98.62 301 GLY A N 1
ATOM 2294 C CA . GLY A 1 301 ? -8.608 0.356 13.339 1.00 98.62 301 GLY A CA 1
ATOM 2295 C C . GLY A 1 301 ? -8.091 0.978 12.058 1.00 98.62 301 GLY A C 1
ATOM 2296 O O 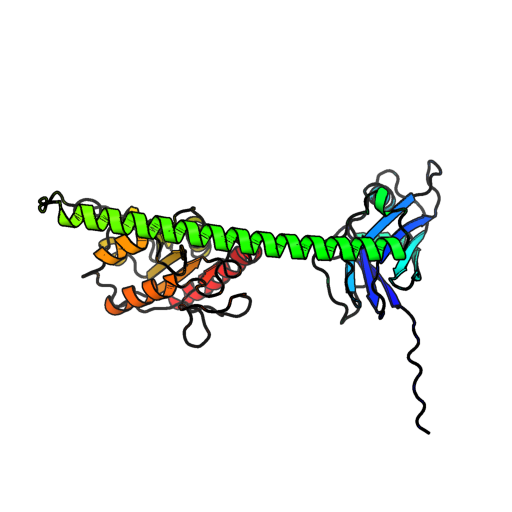. GLY A 1 301 ? -7.714 0.265 11.127 1.00 98.62 301 GLY A O 1
ATOM 2297 N N . LEU A 1 302 ? -8.031 2.307 12.034 1.00 98.38 302 LEU A N 1
ATOM 2298 C CA . LEU A 1 302 ? -7.250 3.042 11.042 1.00 98.38 302 LEU A CA 1
ATOM 2299 C C . LEU A 1 302 ? -6.033 3.686 11.706 1.00 98.38 302 LEU A C 1
ATOM 2301 O O . LEU A 1 302 ? -6.137 4.255 12.797 1.00 98.38 302 LEU A O 1
ATOM 2305 N N . GLY A 1 303 ? -4.886 3.612 11.039 1.00 96.50 303 GLY A N 1
ATOM 2306 C CA . GLY A 1 303 ? -3.643 4.219 11.506 1.00 96.50 303 GLY A CA 1
ATOM 2307 C C . GLY A 1 303 ? -2.621 4.363 10.387 1.00 96.50 303 GLY A C 1
ATOM 2308 O O . GLY A 1 303 ? -2.810 3.834 9.296 1.00 96.50 303 GLY A O 1
ATOM 2309 N N . ASP A 1 304 ? -1.532 5.061 10.690 1.00 95.50 304 ASP A N 1
ATOM 2310 C CA . ASP A 1 304 ? -0.406 5.304 9.788 1.00 95.50 304 ASP A CA 1
ATOM 2311 C C . ASP A 1 304 ? 0.852 4.674 10.406 1.00 95.50 304 ASP A C 1
ATOM 2313 O O . ASP A 1 304 ? 1.429 5.202 11.360 1.00 95.50 304 ASP A O 1
ATOM 2317 N N . GLY A 1 305 ? 1.231 3.493 9.908 1.00 91.62 305 GLY A N 1
ATOM 2318 C CA . GLY A 1 305 ? 2.312 2.681 10.477 1.00 91.62 305 GLY A CA 1
ATOM 2319 C C . GLY A 1 305 ? 3.706 3.224 10.183 1.00 91.62 305 GLY A C 1
ATOM 2320 O O . GLY A 1 305 ? 4.658 2.893 10.890 1.00 91.62 305 GLY A O 1
ATOM 2321 N N . VAL A 1 306 ? 3.824 4.094 9.178 1.00 88.50 306 VAL A N 1
ATOM 2322 C CA . VAL A 1 306 ? 5.082 4.753 8.809 1.00 88.50 306 VAL A CA 1
ATOM 2323 C C . VAL A 1 306 ? 5.247 6.075 9.558 1.00 88.50 306 VAL A C 1
ATOM 2325 O O . VAL A 1 306 ? 6.343 6.371 10.032 1.00 88.50 306 VAL A O 1
ATOM 2328 N N . GLY A 1 307 ? 4.182 6.867 9.680 1.00 78.25 307 GLY A N 1
ATOM 2329 C CA . GLY A 1 307 ? 4.181 8.146 10.389 1.00 78.25 307 GLY A CA 1
ATOM 2330 C C . GLY A 1 307 ? 4.129 8.005 11.910 1.00 78.25 307 GLY A C 1
ATOM 2331 O O . GLY A 1 307 ? 4.765 8.794 12.608 1.00 78.25 307 GLY A O 1
ATOM 2332 N N . TYR A 1 308 ? 3.451 6.975 12.431 1.00 89.50 308 TYR A N 1
ATOM 2333 C CA . TYR A 1 308 ? 3.301 6.718 13.871 1.00 89.50 308 TYR A CA 1
ATOM 2334 C C . TYR A 1 308 ? 3.693 5.277 14.245 1.00 89.50 308 TYR A C 1
ATOM 2336 O O . TYR A 1 308 ? 2.886 4.534 14.815 1.00 89.50 308 TYR A O 1
ATOM 2344 N N . PRO A 1 309 ? 4.942 4.859 13.966 1.00 89.62 309 PRO A N 1
ATOM 2345 C CA . PRO A 1 309 ? 5.353 3.464 14.085 1.00 89.62 309 PRO A CA 1
ATOM 2346 C C . PRO A 1 309 ? 5.319 2.932 15.523 1.00 89.62 309 PRO A C 1
ATOM 2348 O O . PRO A 1 309 ? 5.176 1.728 15.701 1.00 89.62 309 PRO A O 1
ATOM 2351 N N . GLU A 1 310 ? 5.446 3.784 16.548 1.00 94.56 310 GLU A N 1
ATOM 2352 C CA . GLU A 1 310 ? 5.446 3.359 17.960 1.00 94.56 310 GLU A CA 1
ATOM 2353 C C . GLU A 1 310 ? 4.055 3.305 18.617 1.00 94.56 310 GLU A C 1
ATOM 2355 O O . GLU A 1 310 ? 3.926 2.770 19.719 1.00 94.56 310 GLU A O 1
ATOM 2360 N N . THR A 1 311 ? 3.028 3.862 17.974 1.00 95.44 311 THR A N 1
ATOM 2361 C CA . THR A 1 311 ? 1.650 3.911 18.500 1.00 95.44 311 THR A CA 1
ATOM 2362 C C . THR A 1 311 ? 0.637 3.486 17.443 1.00 95.44 311 THR A C 1
ATOM 2364 O O . THR A 1 311 ? -0.477 4.018 17.371 1.00 95.44 311 THR A O 1
ATOM 2367 N N . TYR A 1 312 ? 1.047 2.579 16.556 1.00 98.00 312 TYR A N 1
ATOM 2368 C CA . TYR A 1 312 ? 0.249 2.177 15.411 1.00 98.00 312 TYR A CA 1
ATOM 2369 C C . TYR A 1 312 ? -1.058 1.538 15.883 1.00 98.00 312 TYR A C 1
ATOM 2371 O O . TYR A 1 312 ? -1.038 0.539 16.600 1.00 98.00 312 TYR A O 1
ATOM 2379 N N . VAL A 1 313 ? -2.192 2.126 15.492 1.00 98.38 313 VAL A N 1
ATOM 2380 C CA . VAL A 1 313 ? -3.558 1.685 15.834 1.00 98.38 313 VAL A CA 1
ATOM 2381 C C . VAL A 1 313 ? -3.850 1.462 17.332 1.00 98.38 313 VAL A C 1
ATOM 2383 O O . VAL A 1 313 ? -4.742 0.692 17.687 1.00 98.38 313 VAL A O 1
ATOM 2386 N N . ASP A 1 314 ? -3.140 2.153 18.229 1.00 98.44 314 ASP A N 1
ATOM 2387 C CA . ASP A 1 314 ? -3.265 1.997 19.688 1.00 98.44 314 ASP A CA 1
ATOM 2388 C C . ASP A 1 314 ? -4.703 2.151 20.222 1.00 98.44 314 ASP A C 1
ATOM 2390 O O . ASP A 1 314 ? -5.091 1.420 21.137 1.00 98.44 314 ASP A O 1
ATOM 2394 N N . ALA A 1 315 ? -5.518 3.032 19.628 1.00 98.12 315 ALA A N 1
ATOM 2395 C CA . ALA A 1 315 ? -6.887 3.298 20.084 1.00 98.12 315 ALA A CA 1
ATOM 2396 C C . ALA A 1 315 ? -7.803 2.059 20.027 1.00 98.12 315 ALA A C 1
ATOM 2398 O O . ALA A 1 315 ? -8.791 1.977 20.761 1.00 98.12 315 ALA A O 1
ATOM 2399 N N . MET A 1 316 ? -7.472 1.060 19.198 1.00 98.44 316 MET A N 1
ATOM 2400 C CA . MET A 1 316 ? -8.217 -0.202 19.159 1.00 98.44 316 MET A CA 1
ATOM 2401 C C . MET A 1 316 ? -8.181 -0.933 20.502 1.00 98.44 316 MET A C 1
ATOM 2403 O O . MET A 1 316 ? -9.170 -1.563 20.867 1.00 98.44 316 MET A O 1
ATOM 2407 N N . GLN A 1 317 ? -7.064 -0.859 21.235 1.00 97.88 317 GLN A N 1
ATOM 2408 C CA . GLN A 1 317 ? -6.930 -1.525 22.530 1.00 97.88 317 GLN A CA 1
ATOM 2409 C C . GLN A 1 317 ? -7.898 -0.932 23.553 1.00 97.88 317 GLN A C 1
ATOM 2411 O O . GLN A 1 317 ? -8.582 -1.671 24.258 1.00 97.88 317 GLN A O 1
ATOM 2416 N N . GLU A 1 318 ? -7.972 0.395 23.620 1.00 94.94 318 GLU A N 1
ATOM 2417 C CA . GLU A 1 318 ? -8.866 1.091 24.544 1.00 94.94 318 GLU A CA 1
ATOM 2418 C C . GLU A 1 318 ? -10.328 0.738 24.264 1.00 94.94 318 GLU A C 1
ATOM 2420 O O . GLU A 1 318 ? -11.082 0.439 25.190 1.00 94.94 318 GLU A O 1
ATOM 2425 N N . LEU A 1 319 ? -10.712 0.686 22.985 1.00 95.69 319 LEU A N 1
ATOM 2426 C CA . LEU A 1 319 ? -12.064 0.303 22.589 1.00 95.69 319 LEU A CA 1
ATOM 2427 C C . LEU A 1 319 ? -12.365 -1.171 22.908 1.00 95.69 319 LEU A C 1
ATOM 2429 O O . LEU A 1 319 ? -13.426 -1.489 23.446 1.00 95.69 319 LEU A O 1
ATOM 2433 N N . TRP A 1 320 ? -11.415 -2.064 22.627 1.00 96.62 320 TRP A N 1
ATOM 2434 C CA . TRP A 1 320 ? -11.503 -3.491 22.939 1.00 96.62 320 TRP A CA 1
ATOM 2435 C C . TRP A 1 320 ? -11.694 -3.735 24.442 1.00 96.62 320 TRP A C 1
ATOM 2437 O O . TRP A 1 320 ? -12.624 -4.434 24.852 1.00 96.62 320 TRP A O 1
ATOM 2447 N N . GLU A 1 321 ? -10.866 -3.116 25.286 1.00 95.44 321 GLU A N 1
ATOM 2448 C CA . GLU A 1 321 ? -10.947 -3.281 26.740 1.00 95.44 321 GLU A CA 1
ATOM 2449 C C . GLU A 1 321 ? -12.175 -2.594 27.350 1.00 95.44 321 GLU A C 1
ATOM 2451 O O . GLU A 1 321 ? -12.724 -3.114 28.320 1.00 95.44 321 GLU A O 1
ATOM 2456 N N . ALA A 1 322 ? -12.669 -1.489 26.779 1.00 95.31 322 ALA A N 1
ATOM 2457 C CA . ALA A 1 322 ? -13.876 -0.818 27.268 1.00 95.31 322 ALA A CA 1
ATOM 2458 C C . ALA A 1 322 ? -15.153 -1.656 27.073 1.00 95.31 322 ALA A C 1
ATOM 2460 O O . ALA A 1 322 ? -16.059 -1.606 27.907 1.00 95.31 322 ALA A O 1
ATOM 2461 N N . PHE A 1 323 ? -15.230 -2.458 26.007 1.00 96.31 323 PHE A N 1
ATOM 2462 C CA . PHE A 1 323 ? -16.412 -3.277 25.705 1.00 96.31 323 PHE A CA 1
ATOM 2463 C C . PHE A 1 323 ? -16.437 -4.616 26.457 1.00 96.31 323 PHE A C 1
ATOM 2465 O O . PHE A 1 323 ? -17.506 -5.184 26.698 1.00 96.31 323 PHE A O 1
ATOM 2472 N N . LYS A 1 324 ? -15.276 -5.104 26.896 1.00 93.62 324 LYS A N 1
ATOM 2473 C CA . LYS A 1 324 ? -15.129 -6.341 27.672 1.00 93.62 324 LYS A CA 1
ATOM 2474 C C . LYS A 1 324 ? -15.940 -6.370 28.984 1.00 93.62 324 LYS A C 1
ATOM 2476 O O . LYS A 1 324 ? -16.689 -7.331 29.175 1.00 93.62 324 LYS A O 1
ATOM 2481 N N . PRO A 1 325 ? -15.873 -5.365 29.887 1.00 94.69 325 PRO A N 1
ATOM 2482 C CA . PRO A 1 325 ? -16.657 -5.365 31.126 1.00 94.69 325 PRO A CA 1
ATOM 2483 C C . PRO A 1 325 ? -18.169 -5.222 30.895 1.00 94.69 325 PRO A C 1
ATOM 2485 O O . PRO A 1 325 ? -18.942 -5.557 31.789 1.00 94.69 325 PRO A O 1
ATOM 2488 N N . LEU A 1 326 ? -18.603 -4.791 29.703 1.00 95.69 326 LEU A N 1
ATOM 2489 C CA . LEU A 1 326 ? -20.018 -4.723 29.311 1.00 95.69 326 LEU A CA 1
ATOM 2490 C C . LEU A 1 326 ? -20.591 -6.101 28.922 1.00 95.69 326 LEU A C 1
ATOM 2492 O O . LEU A 1 326 ? -21.784 -6.228 28.647 1.00 95.69 326 LEU A O 1
ATOM 2496 N N . GLY A 1 327 ? -19.755 -7.146 28.901 1.00 94.88 327 GLY A N 1
ATOM 2497 C CA . GLY A 1 327 ? -20.148 -8.525 28.604 1.00 94.88 327 GLY A CA 1
ATOM 2498 C C . GLY A 1 327 ? -20.049 -8.920 27.129 1.00 94.88 327 GLY A C 1
ATOM 2499 O O . GLY A 1 327 ? -20.518 -10.005 26.778 1.00 94.88 327 GLY A O 1
ATOM 2500 N N . ALA A 1 328 ? -19.453 -8.075 26.282 1.00 97.00 328 ALA A N 1
ATOM 2501 C CA . ALA A 1 328 ? -19.248 -8.381 24.870 1.00 97.00 328 ALA A CA 1
ATOM 2502 C C . ALA A 1 328 ? -18.242 -9.534 24.680 1.00 97.00 328 ALA A C 1
ATOM 2504 O O . ALA A 1 328 ? -17.197 -9.586 25.333 1.00 97.00 328 ALA A O 1
ATOM 2505 N N . GLU A 1 329 ? -18.537 -10.442 23.751 1.00 97.50 329 GLU A N 1
ATOM 2506 C CA . GLU A 1 329 ? -17.599 -11.466 23.285 1.00 97.50 329 GLU A CA 1
ATOM 2507 C C . GLU A 1 329 ? -16.751 -10.882 22.151 1.00 97.50 329 GLU A C 1
ATOM 2509 O O . GLU A 1 329 ? -17.248 -10.637 21.052 1.00 97.50 329 GLU A O 1
ATOM 2514 N N . LEU A 1 330 ? -15.472 -10.630 22.419 1.00 97.31 330 LEU A N 1
ATOM 2515 C CA . LEU A 1 330 ? -14.589 -9.971 21.462 1.00 97.31 330 LEU A CA 1
ATOM 2516 C C . LEU A 1 330 ? -14.032 -10.975 20.439 1.00 97.31 330 LEU A C 1
ATOM 2518 O O . LEU A 1 330 ? -13.454 -11.999 20.808 1.00 97.31 330 LEU A O 1
ATOM 2522 N N . VAL A 1 331 ? -14.224 -10.688 19.150 1.00 97.88 331 VAL A N 1
ATOM 2523 C CA . VAL A 1 331 ? -13.907 -11.579 18.019 1.00 97.88 331 VAL A CA 1
ATOM 2524 C C . VAL A 1 331 ? -13.216 -10.820 16.880 1.00 97.88 331 VAL A C 1
ATOM 2526 O O . VAL A 1 331 ? -13.150 -9.595 16.877 1.00 97.88 331 VAL A O 1
ATOM 2529 N N . GLY A 1 332 ? -12.731 -11.551 15.871 1.00 97.25 332 GLY A N 1
ATOM 2530 C CA . GLY A 1 332 ? -12.229 -10.944 14.633 1.00 97.25 332 GLY A CA 1
ATOM 2531 C C . GLY A 1 332 ? -10.757 -10.528 14.661 1.00 97.25 332 GLY A C 1
ATOM 2532 O O . GLY A 1 332 ? -10.391 -9.599 13.949 1.00 97.25 332 GLY A O 1
ATOM 2533 N N . LEU A 1 333 ? -9.911 -11.210 15.441 1.00 98.19 333 LEU A N 1
ATOM 2534 C CA . LEU A 1 333 ? -8.457 -10.993 15.426 1.00 98.19 333 LEU A CA 1
ATOM 2535 C C . LEU A 1 333 ? -7.879 -11.071 14.004 1.00 98.19 333 LEU A C 1
ATOM 2537 O O . LEU A 1 333 ? -8.307 -11.902 13.199 1.00 98.19 333 LEU A O 1
ATOM 2541 N N . TRP A 1 334 ? -6.853 -10.271 13.728 1.00 98.44 334 TRP A N 1
ATOM 2542 C CA . TRP A 1 334 ? -6.278 -10.116 12.390 1.00 98.44 334 TRP A CA 1
ATOM 2543 C C . TRP A 1 334 ? -4.758 -10.354 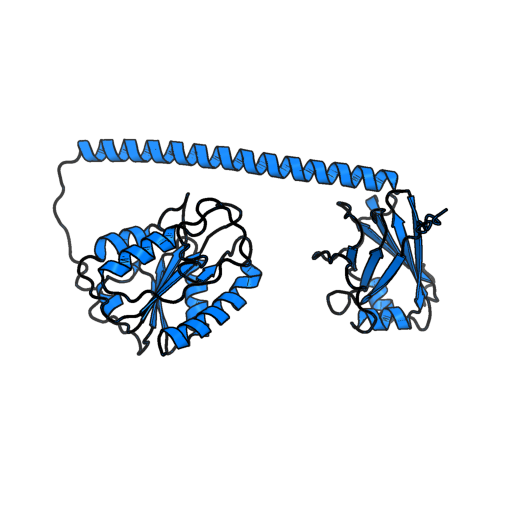12.381 1.00 98.44 334 TRP A C 1
ATOM 2545 O O . TRP A 1 334 ? -4.089 -9.985 13.344 1.00 98.44 334 TRP A O 1
ATOM 2555 N N . PRO A 1 335 ? -4.175 -10.991 11.349 1.00 98.06 335 PRO A N 1
ATOM 2556 C CA . PRO A 1 335 ? -2.722 -11.149 11.233 1.00 98.06 335 PRO A CA 1
ATOM 2557 C C . PRO A 1 335 ? -1.966 -9.812 11.276 1.00 98.06 335 PRO A C 1
ATOM 2559 O O . PRO A 1 335 ? -2.438 -8.802 10.757 1.00 98.06 335 PRO A O 1
ATOM 2562 N N . THR A 1 336 ? -0.771 -9.825 11.874 1.00 97.31 336 THR A N 1
ATOM 2563 C CA . THR A 1 336 ? 0.159 -8.676 11.870 1.00 97.31 336 THR A CA 1
ATOM 2564 C C . THR A 1 336 ? 1.094 -8.695 10.660 1.00 97.31 336 THR A C 1
ATOM 2566 O O . THR A 1 336 ? 1.760 -7.702 10.358 1.00 97.31 336 THR A O 1
ATOM 2569 N N . GLU A 1 337 ? 1.140 -9.809 9.931 1.00 95.94 337 GLU A N 1
ATOM 2570 C CA . GLU A 1 337 ? 1.947 -9.977 8.734 1.00 95.94 337 GLU A CA 1
ATOM 2571 C C . GLU A 1 337 ? 1.505 -9.027 7.612 1.00 95.94 337 GLU A C 1
ATOM 2573 O O . GLU A 1 337 ? 0.320 -8.872 7.321 1.00 95.94 337 GLU A O 1
ATOM 2578 N N . GLY A 1 338 ? 2.481 -8.416 6.936 1.00 93.25 338 GLY A N 1
ATOM 2579 C CA . GLY A 1 338 ? 2.227 -7.485 5.832 1.00 93.25 338 GLY A CA 1
ATOM 2580 C C . GLY A 1 338 ? 2.041 -6.025 6.256 1.00 93.25 338 GLY A C 1
ATOM 2581 O O . GLY A 1 338 ? 1.801 -5.182 5.394 1.00 93.25 338 GLY A O 1
ATOM 2582 N N . TYR A 1 339 ? 2.200 -5.709 7.542 1.00 96.06 339 TYR A N 1
ATOM 2583 C CA . TYR A 1 339 ? 2.209 -4.344 8.072 1.00 96.06 339 TYR A CA 1
ATOM 2584 C C . TYR A 1 339 ? 3.631 -3.891 8.421 1.00 96.06 339 TYR A C 1
ATOM 2586 O O . TYR A 1 339 ? 4.499 -4.709 8.728 1.00 96.06 339 TYR A O 1
ATOM 2594 N N . VAL A 1 340 ? 3.867 -2.578 8.373 1.00 89.94 340 VAL A N 1
ATOM 2595 C CA . VAL A 1 340 ? 5.138 -1.948 8.761 1.00 89.94 340 VAL A CA 1
ATOM 2596 C C . VAL A 1 340 ? 4.857 -1.003 9.923 1.00 89.94 340 VAL A C 1
ATOM 2598 O O . VAL A 1 340 ? 4.122 -0.039 9.752 1.00 89.94 340 VAL A O 1
ATOM 2601 N N . PHE A 1 341 ? 5.404 -1.318 11.096 1.00 96.00 341 PHE A N 1
ATOM 2602 C CA . PHE A 1 341 ? 5.304 -0.541 12.335 1.00 96.00 341 PHE A CA 1
ATOM 2603 C C . PHE A 1 341 ? 6.379 -1.038 13.326 1.00 96.00 341 PHE A C 1
ATOM 2605 O O . PHE A 1 341 ? 6.992 -2.084 13.101 1.00 96.00 341 PHE A O 1
ATOM 2612 N N . GLU A 1 342 ? 6.608 -0.316 14.424 1.00 92.56 342 GLU A N 1
ATOM 2613 C CA . GLU A 1 342 ? 7.539 -0.718 15.494 1.00 92.56 342 GLU A CA 1
ATOM 2614 C C . GLU A 1 342 ? 6.816 -1.286 16.722 1.00 92.56 342 GLU A C 1
ATOM 2616 O O . GLU A 1 342 ? 7.228 -2.312 17.269 1.00 92.56 342 GLU A O 1
ATOM 2621 N N . LYS A 1 343 ? 5.743 -0.626 17.176 1.00 96.50 343 LYS A N 1
ATOM 2622 C CA . LYS A 1 343 ? 4.941 -1.020 18.340 1.00 96.50 343 LYS A CA 1
ATOM 2623 C C . LYS A 1 343 ? 3.465 -0.698 18.119 1.00 96.50 343 LYS A C 1
ATOM 2625 O O . LYS A 1 343 ? 3.105 0.253 17.431 1.00 96.50 343 LYS A O 1
ATOM 2630 N N . SER A 1 344 ? 2.620 -1.511 18.737 1.00 98.19 344 SER A N 1
ATOM 2631 C CA . SER A 1 344 ? 1.178 -1.309 18.796 1.00 98.19 344 SER A CA 1
ATOM 2632 C C . SER A 1 344 ? 0.648 -1.937 20.077 1.00 98.19 344 SER A C 1
ATOM 2634 O O . SER A 1 344 ? 0.990 -3.080 20.399 1.00 98.19 344 SER A O 1
ATOM 2636 N N . LYS A 1 345 ? -0.204 -1.214 20.800 1.00 98.12 345 LYS A N 1
ATOM 2637 C CA . LYS A 1 345 ? -0.964 -1.761 21.933 1.00 98.12 345 LYS A CA 1
ATOM 2638 C C . LYS A 1 345 ? -2.097 -2.683 21.490 1.00 98.12 345 LYS A C 1
ATOM 2640 O O . LYS A 1 345 ? -2.616 -3.450 22.297 1.00 98.12 345 LYS A O 1
ATOM 2645 N N . ALA A 1 346 ? -2.473 -2.627 20.216 1.00 97.94 346 ALA A N 1
ATOM 2646 C CA . ALA A 1 346 ? -3.568 -3.395 19.652 1.00 97.94 346 ALA A CA 1
ATOM 2647 C C . ALA A 1 346 ? -3.155 -4.812 19.232 1.00 97.94 346 ALA A C 1
ATOM 2649 O O . ALA A 1 346 ? -3.760 -5.362 18.317 1.00 97.94 346 ALA A O 1
ATOM 2650 N N . ILE A 1 347 ? -2.140 -5.410 19.865 1.00 98.06 347 ILE A N 1
ATOM 2651 C CA . ILE A 1 347 ? -1.658 -6.761 19.557 1.00 98.06 347 ILE A CA 1
ATOM 2652 C C . ILE A 1 347 ? -1.881 -7.685 20.753 1.00 98.06 347 ILE A C 1
ATOM 2654 O O . ILE A 1 347 ? -1.433 -7.406 21.864 1.00 98.06 347 ILE A O 1
ATOM 2658 N N . GLN A 1 348 ? -2.505 -8.833 20.495 1.00 94.00 348 GLN A N 1
ATOM 2659 C CA . GLN A 1 348 ? -2.643 -9.937 21.435 1.00 94.00 348 GLN A CA 1
ATOM 2660 C C . GLN A 1 348 ? -2.263 -11.245 20.732 1.00 94.00 348 GLN A C 1
ATOM 2662 O O . GLN A 1 348 ? -2.735 -11.536 19.634 1.00 94.00 348 GLN A O 1
ATOM 2667 N N . ASP A 1 349 ? -1.376 -12.029 21.350 1.00 93.44 349 ASP A N 1
ATOM 2668 C CA . ASP A 1 349 ? -0.930 -13.332 20.834 1.00 93.44 349 ASP A CA 1
ATOM 2669 C C . ASP A 1 349 ? -0.401 -13.282 19.381 1.00 93.44 349 ASP A C 1
ATOM 2671 O O . ASP A 1 349 ? -0.628 -14.184 18.575 1.00 93.44 349 ASP A O 1
ATOM 2675 N N . GLY A 1 350 ? 0.304 -12.196 19.035 1.00 94.56 350 GLY A N 1
ATOM 2676 C CA . GLY A 1 350 ? 0.899 -11.980 17.707 1.00 94.56 350 GLY A CA 1
ATOM 2677 C C . GLY A 1 350 ? -0.082 -11.534 16.617 1.00 94.56 350 GLY A C 1
ATOM 2678 O O . GLY A 1 350 ? 0.323 -11.352 15.469 1.00 94.56 350 GLY A O 1
ATOM 2679 N N . LYS A 1 351 ? -1.356 -11.328 16.961 1.00 98.25 351 LYS A N 1
ATOM 2680 C CA . LYS A 1 351 ? -2.401 -10.827 16.064 1.00 98.25 351 LYS A CA 1
ATOM 2681 C C . LYS A 1 351 ? -2.890 -9.466 16.527 1.00 98.25 351 LYS A C 1
ATOM 2683 O O . LYS A 1 351 ? -2.913 -9.191 17.724 1.00 98.25 351 LYS A O 1
ATOM 2688 N N . PHE A 1 352 ? -3.322 -8.630 15.595 1.00 98.75 352 PHE A N 1
ATOM 2689 C CA . PHE A 1 352 ? -4.082 -7.446 15.944 1.00 98.75 352 PHE A CA 1
ATOM 2690 C C . PHE A 1 352 ? -5.426 -7.833 16.569 1.00 98.75 352 PHE A C 1
ATOM 2692 O O . PHE A 1 352 ? -6.028 -8.847 16.200 1.00 98.75 352 PHE A O 1
ATOM 2699 N N . LEU A 1 353 ? -5.925 -6.981 17.465 1.00 98.38 353 LEU A N 1
ATOM 2700 C CA . LEU A 1 353 ? -7.245 -7.086 18.097 1.00 98.38 353 LEU A CA 1
ATOM 2701 C C . LEU A 1 353 ? -8.405 -6.971 17.088 1.00 98.38 353 LEU A C 1
ATOM 2703 O O . LEU A 1 353 ? -9.565 -7.068 17.453 1.00 98.38 353 LEU A O 1
ATOM 2707 N N . GLY A 1 354 ? -8.126 -6.752 15.807 1.00 98.56 354 GLY A N 1
ATOM 2708 C CA . GLY A 1 354 ? -9.138 -6.512 14.796 1.00 98.56 354 GLY A CA 1
ATOM 2709 C C . GLY A 1 354 ? -8.526 -6.159 13.450 1.00 98.56 354 GLY A C 1
ATOM 2710 O O . GLY A 1 354 ? -7.303 -6.083 13.336 1.00 98.56 354 GLY A O 1
ATOM 2711 N N . LEU A 1 355 ? -9.357 -5.915 12.437 1.00 98.81 355 LEU A N 1
ATOM 2712 C CA . LEU A 1 355 ? -8.875 -5.478 11.126 1.00 98.81 355 LEU A CA 1
ATOM 2713 C C . LEU A 1 355 ? -8.123 -4.149 11.238 1.00 98.81 355 LEU A C 1
ATOM 2715 O O . LEU A 1 355 ? -8.628 -3.196 11.823 1.00 98.81 355 LEU A O 1
ATOM 2719 N N . VAL A 1 356 ? -6.953 -4.066 10.610 1.00 98.81 356 VAL A N 1
ATOM 2720 C CA . VAL A 1 356 ? -6.170 -2.830 10.528 1.00 98.81 356 VAL A CA 1
ATOM 2721 C C . VAL A 1 356 ? -6.121 -2.329 9.090 1.00 98.81 356 VAL A C 1
ATOM 2723 O O . VAL A 1 356 ? -5.722 -3.063 8.180 1.00 98.81 356 VAL A O 1
ATOM 2726 N N . ILE A 1 357 ? -6.495 -1.069 8.882 1.00 98.69 357 ILE A N 1
ATOM 2727 C CA . ILE A 1 357 ? -6.418 -0.381 7.593 1.00 98.69 357 ILE A CA 1
ATOM 2728 C C . ILE A 1 357 ? -5.440 0.791 7.696 1.00 98.69 357 ILE A C 1
ATOM 2730 O O . ILE A 1 357 ? -5.515 1.607 8.610 1.00 98.69 357 ILE A O 1
ATOM 2734 N N . ASP A 1 358 ? -4.539 0.884 6.722 1.00 97.88 358 ASP A N 1
ATOM 2735 C CA . ASP A 1 358 ? -3.581 1.979 6.589 1.00 97.88 358 ASP A CA 1
ATOM 2736 C C . ASP A 1 358 ? -3.760 2.615 5.213 1.00 97.88 358 ASP A C 1
ATOM 2738 O O . ASP A 1 358 ? -3.232 2.132 4.211 1.00 97.88 358 ASP A O 1
ATOM 2742 N N . ILE A 1 359 ? -4.581 3.664 5.163 1.00 90.06 359 ILE A N 1
ATOM 2743 C CA . ILE A 1 359 ? -4.887 4.391 3.924 1.00 90.06 359 ILE A CA 1
ATOM 2744 C C . ILE A 1 359 ? -3.691 5.250 3.486 1.00 90.06 359 ILE A C 1
ATOM 2746 O O . ILE A 1 359 ? -3.534 5.520 2.299 1.00 90.06 359 ILE A O 1
ATOM 2750 N N . GLU A 1 360 ? -2.817 5.650 4.409 1.00 87.75 360 GLU A N 1
ATOM 2751 C CA . GLU A 1 360 ? -1.687 6.523 4.084 1.00 87.75 360 GLU A CA 1
ATOM 2752 C C . GLU A 1 360 ? -0.569 5.751 3.366 1.00 87.75 360 GLU A C 1
ATOM 2754 O O . GLU A 1 360 ? 0.048 6.267 2.432 1.00 87.75 360 GLU A O 1
ATOM 2759 N N . ASN A 1 361 ? -0.344 4.488 3.746 1.00 90.00 361 ASN A N 1
ATOM 2760 C CA . ASN A 1 361 ? 0.797 3.698 3.270 1.00 90.00 361 ASN A CA 1
ATOM 2761 C C . ASN A 1 361 ? 0.423 2.429 2.497 1.00 90.00 361 ASN A C 1
ATOM 2763 O O . ASN A 1 361 ? 1.254 1.916 1.748 1.00 90.00 361 ASN A O 1
ATOM 2767 N N . GLN A 1 362 ? -0.776 1.878 2.700 1.00 92.50 362 GLN A N 1
ATOM 2768 C CA . GLN A 1 362 ? -1.171 0.561 2.176 1.00 92.50 362 GLN A CA 1
ATOM 2769 C C . GLN A 1 362 ? -2.602 0.553 1.618 1.00 92.50 362 GLN A C 1
ATOM 2771 O O . GLN A 1 362 ? -3.301 -0.462 1.690 1.00 92.50 362 GLN A O 1
ATOM 2776 N N . ASN A 1 363 ? -3.057 1.684 1.066 1.00 91.25 363 ASN A N 1
ATOM 2777 C CA . ASN A 1 363 ? -4.438 1.824 0.601 1.00 91.25 363 ASN A CA 1
ATOM 2778 C C . ASN A 1 363 ? -4.821 0.824 -0.500 1.00 91.25 363 ASN A C 1
ATOM 2780 O O . ASN A 1 363 ? -5.970 0.406 -0.602 1.00 91.25 363 ASN A O 1
ATOM 2784 N N . ASP A 1 364 ? -3.851 0.415 -1.317 1.00 91.88 364 ASP A N 1
ATOM 2785 C CA . ASP A 1 364 ? -4.021 -0.587 -2.371 1.00 91.88 364 ASP A CA 1
ATOM 2786 C C . ASP A 1 364 ? -4.406 -1.977 -1.831 1.00 91.88 364 ASP A C 1
ATOM 2788 O O . ASP A 1 364 ? -4.904 -2.817 -2.581 1.00 91.88 364 ASP A O 1
ATOM 2792 N N . GLN A 1 365 ? -4.222 -2.217 -0.529 1.00 95.00 365 GLN A N 1
ATOM 2793 C CA . GLN A 1 365 ? -4.607 -3.453 0.154 1.00 95.00 365 GLN A CA 1
ATOM 2794 C C . GLN A 1 365 ? -5.955 -3.349 0.885 1.00 95.00 365 GLN A C 1
ATOM 2796 O O . GLN A 1 365 ? -6.468 -4.382 1.326 1.00 95.00 365 GLN A O 1
ATOM 2801 N N . THR A 1 366 ? -6.540 -2.150 1.017 1.00 93.62 366 THR A N 1
ATOM 2802 C CA . THR A 1 366 ? -7.760 -1.904 1.809 1.00 93.62 366 THR A CA 1
ATOM 2803 C C . THR A 1 366 ? -8.906 -2.820 1.386 1.00 93.62 366 THR A C 1
ATOM 2805 O O . THR A 1 366 ? -9.406 -3.585 2.212 1.00 93.62 366 THR A O 1
ATOM 2808 N N . ASP A 1 367 ? -9.264 -2.827 0.100 1.00 93.25 367 ASP A N 1
ATOM 2809 C CA . ASP A 1 367 ? -10.404 -3.601 -0.415 1.00 93.25 367 ASP A CA 1
ATOM 2810 C C . ASP A 1 367 ? -10.247 -5.106 -0.161 1.00 93.25 367 ASP A C 1
ATOM 2812 O O . ASP A 1 367 ? -11.177 -5.787 0.277 1.00 93.25 367 ASP A O 1
ATOM 2816 N N . ALA A 1 368 ? -9.043 -5.637 -0.395 1.00 96.94 368 ALA A N 1
ATOM 2817 C CA . ALA A 1 368 ? -8.757 -7.054 -0.197 1.00 96.94 368 ALA A CA 1
ATOM 2818 C C . ALA A 1 368 ? -8.867 -7.456 1.283 1.00 96.94 368 ALA A C 1
ATOM 2820 O O . ALA A 1 368 ? -9.419 -8.514 1.596 1.00 96.94 368 ALA A O 1
ATOM 2821 N N . ARG A 1 369 ? -8.373 -6.606 2.193 1.00 98.50 369 ARG A N 1
ATOM 2822 C CA . ARG A 1 369 ? -8.424 -6.845 3.642 1.00 98.50 369 ARG A CA 1
ATOM 2823 C C . ARG A 1 369 ? -9.849 -6.737 4.182 1.00 98.50 369 ARG A C 1
ATOM 2825 O O . ARG A 1 369 ? -10.276 -7.629 4.910 1.00 98.50 369 ARG A O 1
ATOM 2832 N N . VAL A 1 370 ? -10.600 -5.713 3.768 1.00 98.69 370 VAL A N 1
ATOM 2833 C CA . VAL A 1 370 ? -12.020 -5.529 4.120 1.00 98.69 370 VAL A CA 1
ATOM 2834 C C . VAL A 1 370 ? -12.839 -6.745 3.697 1.00 98.69 370 VAL A C 1
ATOM 2836 O O . VAL A 1 370 ? -13.551 -7.322 4.517 1.00 98.69 370 VAL A O 1
ATOM 2839 N N . LYS A 1 371 ? -12.681 -7.195 2.449 1.00 98.00 371 LYS A N 1
ATOM 2840 C CA . LYS A 1 371 ? -13.392 -8.363 1.921 1.00 98.00 371 LYS A CA 1
ATOM 2841 C C . LYS A 1 371 ? -13.070 -9.650 2.676 1.00 98.00 371 LYS A C 1
ATOM 2843 O O . LYS A 1 371 ? -13.976 -10.417 3.011 1.00 98.00 371 LYS A O 1
ATOM 2848 N N . GLN A 1 372 ? -11.788 -9.898 2.939 1.00 98.25 372 GLN A N 1
ATOM 2849 C CA . GLN A 1 372 ? -11.361 -11.083 3.678 1.00 98.25 372 GLN A CA 1
ATOM 2850 C C . GLN A 1 372 ? -11.914 -11.063 5.106 1.00 98.25 372 GLN A C 1
ATOM 2852 O O . GLN A 1 372 ? -12.542 -12.030 5.534 1.00 98.25 372 GLN A O 1
ATOM 2857 N N . TRP A 1 373 ? -11.760 -9.947 5.815 1.00 98.62 373 TRP A N 1
ATOM 2858 C CA . TRP A 1 373 ? -12.220 -9.846 7.193 1.00 98.62 373 TRP A CA 1
ATOM 2859 C C . TRP A 1 373 ? -13.744 -9.904 7.311 1.00 98.62 373 TRP A C 1
ATOM 2861 O O . TRP A 1 373 ? -14.259 -10.574 8.199 1.00 98.62 373 TRP A O 1
ATOM 2871 N N . ALA A 1 374 ? -14.487 -9.300 6.377 1.00 98.31 374 ALA A N 1
ATOM 2872 C CA . ALA A 1 374 ? -15.940 -9.449 6.315 1.00 98.31 374 ALA A CA 1
ATOM 2873 C C . ALA A 1 374 ? -16.352 -10.924 6.159 1.00 98.31 374 ALA A C 1
ATOM 2875 O O . ALA A 1 374 ? -17.309 -11.370 6.791 1.00 98.31 374 ALA A O 1
ATOM 2876 N N . SER A 1 375 ? -15.618 -11.711 5.364 1.00 97.31 375 SER A N 1
ATOM 2877 C CA . SER A 1 375 ? -15.832 -13.161 5.266 1.00 97.31 375 SER A CA 1
ATOM 2878 C C . SER A 1 375 ? -15.593 -13.881 6.596 1.00 97.31 375 SER A C 1
ATOM 2880 O O . SER A 1 375 ? -16.398 -14.732 6.989 1.00 97.31 375 SER A O 1
ATOM 2882 N N . ASP A 1 376 ? -14.523 -13.527 7.305 1.00 97.38 376 ASP A N 1
ATOM 2883 C CA . ASP A 1 376 ? -14.200 -14.106 8.611 1.00 97.38 376 ASP A CA 1
ATOM 2884 C C . ASP A 1 376 ? -15.267 -13.739 9.657 1.00 97.38 376 ASP A C 1
ATOM 2886 O O . ASP A 1 376 ? -15.715 -14.596 10.427 1.00 97.38 376 ASP A O 1
ATOM 2890 N N . LEU A 1 377 ? -15.759 -12.496 9.625 1.00 97.75 377 LEU A N 1
ATOM 2891 C CA . LEU A 1 377 ? -16.826 -12.019 10.501 1.00 97.75 377 LEU A CA 1
ATOM 2892 C C . LEU A 1 377 ? -18.160 -12.716 10.257 1.00 97.75 377 LEU A C 1
ATOM 2894 O O . LEU A 1 377 ? -18.819 -13.044 11.239 1.00 97.75 377 LEU A O 1
ATOM 2898 N N . ARG A 1 378 ? -18.552 -13.012 9.010 1.00 95.50 378 ARG A N 1
ATOM 2899 C CA . ARG A 1 378 ? -19.781 -13.794 8.751 1.00 95.50 378 ARG A CA 1
ATOM 2900 C C . ARG A 1 378 ? -19.770 -15.125 9.500 1.00 95.50 378 ARG A C 1
ATOM 2902 O O . ARG A 1 378 ? -20.752 -15.502 10.134 1.00 95.50 378 ARG A O 1
ATOM 2909 N N . THR A 1 379 ? -18.618 -15.794 9.505 1.00 93.81 379 THR A N 1
ATOM 2910 C CA . THR A 1 379 ? -18.433 -17.048 10.246 1.00 93.81 379 THR A CA 1
ATOM 2911 C C . THR A 1 379 ? -18.436 -16.808 11.754 1.00 93.81 379 THR A C 1
ATOM 2913 O O . THR A 1 379 ? -19.144 -17.495 12.488 1.00 93.81 379 THR A O 1
ATOM 2916 N N . ALA A 1 380 ? -17.662 -15.828 12.227 1.00 93.69 380 ALA A N 1
ATOM 2917 C CA . ALA A 1 380 ? -17.525 -15.552 13.653 1.00 93.69 380 ALA A CA 1
ATOM 2918 C C . ALA A 1 380 ? -18.841 -15.083 14.285 1.00 93.69 380 ALA A C 1
ATOM 2920 O O . ALA A 1 380 ? -19.138 -15.482 15.404 1.00 93.69 380 ALA A O 1
ATOM 2921 N N . MET A 1 381 ? -19.635 -14.278 13.580 1.00 94.56 381 MET A N 1
ATOM 2922 C CA . MET A 1 381 ? -20.889 -13.678 14.048 1.00 94.56 381 MET A CA 1
ATOM 2923 C C . MET A 1 381 ? -22.137 -14.489 13.673 1.00 94.56 381 MET A C 1
ATOM 2925 O O . MET A 1 381 ? -23.230 -14.160 14.130 1.00 94.56 381 MET A O 1
ATOM 2929 N N . SER A 1 382 ? -21.976 -15.567 12.898 1.00 91.38 382 SER A N 1
ATOM 2930 C CA . SER A 1 382 ? -23.068 -16.411 12.396 1.00 91.38 382 SER A CA 1
ATOM 2931 C C . SER A 1 382 ? -24.118 -15.626 11.591 1.00 91.38 382 SER A C 1
ATOM 2933 O O . SER A 1 382 ? -25.322 -15.781 11.828 1.00 91.38 382 SER A O 1
ATOM 2935 N N . VAL A 1 383 ? -23.665 -14.769 10.666 1.00 80.62 383 VAL A N 1
ATOM 2936 C CA . VAL A 1 383 ? -24.513 -13.873 9.849 1.00 80.62 383 VAL A CA 1
ATOM 2937 C C . VAL A 1 383 ? -24.390 -14.095 8.352 1.00 80.62 383 VAL A C 1
ATOM 2939 O O . VAL A 1 383 ? -23.300 -14.497 7.883 1.00 80.62 383 VAL A O 1
#

pLDDT: mean 87.46, std 14.86, range [28.03, 98.88]

Solvent-accessible surface area (backbone atoms only — not comparable to full-atom values): 21032 Å² total; per-residue (Å²): 139,80,83,78,76,79,73,75,92,65,69,45,70,50,81,24,21,20,90,49,75,61,15,37,16,40,36,38,47,36,93,50,31,53,40,33,41,36,43,35,52,52,63,70,54,97,85,69,75,85,50,72,49,38,31,59,42,72,66,62,54,72,44,38,29,33,38,27,34,58,65,53,67,73,57,45,30,36,66,74,36,97,72,40,53,91,60,39,36,37,36,38,41,38,35,24,64,84,65,48,72,50,77,46,78,39,45,46,70,57,50,46,35,10,28,71,54,38,67,57,67,77,67,87,91,43,44,76,52,91,60,78,42,54,69,42,57,75,85,55,61,79,51,52,48,71,57,49,51,53,51,21,53,54,48,52,51,51,51,52,51,51,52,52,50,51,52,51,53,48,54,50,49,53,49,52,49,52,54,49,50,53,53,50,51,54,54,51,52,56,50,59,78,70,52,79,87,80,79,92,87,81,83,74,88,67,74,65,82,74,73,73,62,79,78,20,42,30,36,35,35,31,36,61,94,84,46,63,46,52,54,52,46,52,52,40,25,63,61,62,27,71,66,38,27,35,77,41,55,51,86,80,57,62,59,74,58,68,61,74,30,58,28,40,35,40,32,39,38,36,33,95,87,35,33,63,38,68,56,46,53,56,47,60,75,56,41,77,88,48,70,34,66,86,22,42,32,30,39,33,22,32,32,41,31,81,85,36,22,71,32,26,29,19,25,42,33,58,55,53,60,64,42,44,84,32,39,31,44,79,42,58,66,23,78,51,79,97,65,63,64,77,36,47,67,24,55,55,97,77,19,24,59,15,46,78,41,30,69,85,82,44,46,92,48,41,67,64,50,44,48,52,49,35,56,51,41,29,65,76,66,72,101

Secondary structure (DSSP, 8-state):
-----------EEEEEE-SSTTEEEEEEESSSPEEEEEEEEEE--SS---EEEEEE-SSPPPSSEEEEEEPPHHHHHHHHSTT--SSEEEEEEEEETTS-EEEEEEEHHHHHHHHTT-SPPPPTTPEEP-SPBPPPPHHHHT--HHHHHHHHHHHHHHHHHHHHHHHHHHHHHHHHHHHHHHHHHHHHHHHHHH-PPPP-----TTSSTT---TT-SEEEEE--SSSHHHHHHHHHHHHH-TTTEEEEEGGG--GGGGGGSSEEEEEEE-BTTTBPPHHHHHHHHH-TT---TT-EEEEEEE--TTTSTTSTTTHHHHHHHHHGGGT-EEE--EE-TT---S--SSEETTEESEEEE-TTT-GGGHHHHHHHHHHHHHHHHT-

Nearest PDB structures (foldseek):
  2v5v-assembly2_B  TM=9.827E-01  e=1.628E-20  Nostoc sp. PCC 7119
  5ljp-assembly1_A  TM=9.828E-01  e=2.338E-20  Nostoc sp. PCC 7119
  1obv-assembly1_A  TM=9.769E-01  e=2.072E-20  Nostoc sp. PCC 7119
  1dx9-assembly4_D  TM=9.675E-01  e=1.951E-20  Nostoc sp. PCC 7119
  1obo-assembly2_B  TM=9.797E-01  e=8.286E-20  Nostoc sp. PCC 7119

Foldseek 3Di:
DPDPPPPDQDKDKDWAAAPDAQKIKIWIAGQWWWFKKKKWKDDDFPVDDTDIFMFGCALIDGDGAMAIERDDPVVVCCQPNPRHDPWTKIKIWIATLVRDIDIDIDISVQVSCSNRVHGDDDDPPRHYDPDHIYTDDPVCVPDGSVRSNVRNVVVVVVVVVVVVVVVVVVVVVLVVVVVVVVVVVVVVVVVVVVDDDDDDDDDPVPQCPDPDQLQAQEEEEEEDDPCPLVVLSVLLCVLLDVNHYDYDYLQRDALQVLVVHQEYEYTWEQDDQQDGDPSVVVRLVRNPPQAQANYEYAYEYEAAQVSRQANGRQNRLVVQVSCVVSRHHQDAWAAPPPDHGNHYNQDDPRTGSHHYDYCPPPVVCSSVSSNVSSVVCCVVRVD

Mean predicted aligned error: 16.91 Å

Radius of gyration: 29.82 Å; Cα contacts (8 Å, |Δi|>4): 701; chains: 1; bounding box: 83×58×86 Å

Sequence (383 aa):
MRSLFSRSKTSHVGVTRGKNLAELGVWARTTQSLLRVEMRYEGTWQNGDGLSAVYCFLPIHQAPFWQSLEIPYEFVELLVGSQRAGSGSFYFNFLFSDASTAQVGLSLAEVYKRYRGRGPKAPSGVAHLEKLCKPAPAEWVSLDATALVRKSEELVEAIRQAEEARKKAEEERVRAEKEALQKAQAAAAAKRTGAAAPKASAPVAAADQGFDTGGAKVGIFYGSTTGNTAGVAEALRAELGESVAKVVNVTEVTPSVFEKFDNLVLGVPTWHIGEMQEDWADMLTRLEGTNLKGKKCAVFGLGDGVGYPETYVDAMQELWEAFKPLGAELVGLWPTEGYVFEKSKAIQDGKFLGLVIDIENQNDQTDARVKQWASDLRTAMSV